Protein AF-A0AAV5EVE1-F1 (afdb_monomer)

Sequence (516 aa):
MSNAMVAIPLATGATATVRVSNILPSAIASELLAFFDSAVAAAGAAFACKIVAAHRGWLSRGYGTVQFDSSAAAIFAADLASSGRLPPFLGSRLSISPAHVDILPRAPDLSLRFAGASLILGNRVAERELEVAYTWDGVRAEIILAKRRVDLYLEHDSRKYRLEVLFEDIRECFGCNLDETGAILLQEAYTLKISKNALQSIFKLIRPHPNECSGGDLDGDLFFITWDDKLIPEKVDAPMDYAATRPRIMDHVVTLEEIQKNFVDYMINDTLGAISTAHLIHADRNPLKARSPECLQLAALHSMSVDFAKTGAPAEMPQSLRPREYPDFMERWEKPMYVSNGPMGKLYRAALRHAENSDALLPEAPASRAYDPDLEVPGFREFLDAAEECYELYAEKLGTLMSYYSAEAEDEILTGNIRNKQLYLKRDNKRYFDMKDRIVAAVEALHDEVRGWLRDCPDASRMASAWYHVTYHPDRRGEKRLWSFPWIACDNLLAIKEARGCRRQVGDAVPMDCDA

InterPro domains:
  IPR007855 RNA-dependent RNA polymerase [PTHR23079] (207-497)
  IPR057590 RDR1/2-like, PH-like domain [PF24823] (119-197)
  IPR057596 RDRP, core domain [PF05183] (207-350)
  IPR058752 RDRP, C-terminal head domain [PF26253] (370-506)
  IPR058763 RDR1/2-like, RRM domain [PF26250] (17-86)

Organism: NCBI:txid191504

Foldseek 3Di:
DDDPPPPPPPPDQLFQKKKKFQDAQQDDFVLVQVLLQVQLVVFFHWQGKDFDHPDPDGTGPGIIMTGTLASRSLVVVQVCLVVVVRDARVNHRMHIDGDNDYPDQFQRDPVQKDWFDKDFDADCPDPPDTDTPDIFTGWIWGCRVVQQWIWIWTDDPNAIWIWIGHNVQFPDWDFDDDPNRTDIDTDGPDDTDIFRDPPCSVPPDDDGPCCLVLHHDDPDDDDDDDPPPVPDDPDDDGRDDCPDDDAPDDPDDDDPVNVVVLVVLLVVQQCLVQLVQLLQFCLQPDPCRCPDPLNVVSSVLNSVSVCCNVRVDGRDDDPVSHDQEDEVLVVQVVGHYDQGPDPSSVVSVVVVVVVVCVVVVPPPPPDDLDQDCLLADPPLVVCLVVLVVLQVVLCVLVVVLCVVLVAPDLVCLCQVPRPPDDPVCSNDVVVSVVSSVVSNVSVVVSLVVSVVVLVPDPCSLSSLSSNSCQQRPPPNDDDDGNNCNSCSSVVSSVVSNVVVVVVVVVVPDDDPDDDD

Mean predicted aligned error: 19.59 Å

Structure (mmCIF, N/CA/C/O backbone):
data_AF-A0AAV5EVE1-F1
#
_entry.id   AF-A0AAV5EVE1-F1
#
loop_
_atom_site.group_PDB
_atom_site.id
_atom_site.type_symbol
_atom_site.label_atom_id
_atom_site.label_alt_id
_atom_site.label_comp_id
_atom_site.label_asym_id
_atom_site.label_entity_id
_atom_site.label_seq_id
_atom_site.pdbx_PDB_ins_code
_atom_site.Cartn_x
_atom_site.Cartn_y
_atom_site.Cartn_z
_atom_site.occupancy
_atom_site.B_iso_or_equiv
_atom_site.auth_seq_id
_atom_site.auth_comp_id
_atom_site.auth_asym_id
_atom_site.auth_atom_id
_atom_site.pdbx_PDB_model_num
ATOM 1 N N . MET A 1 1 ? -41.620 19.076 -27.027 1.00 29.89 1 MET A N 1
ATOM 2 C CA . MET A 1 1 ? -42.459 19.612 -25.937 1.00 29.89 1 MET A CA 1
ATOM 3 C C . MET A 1 1 ? -41.613 19.650 -24.683 1.00 29.89 1 MET A C 1
ATOM 5 O O . MET A 1 1 ? -40.920 18.689 -24.390 1.00 29.89 1 MET A O 1
ATOM 9 N N . SER A 1 2 ? -41.588 20.811 -24.047 1.00 27.53 2 SER A N 1
ATOM 10 C CA . SER A 1 2 ? -40.843 21.159 -22.841 1.00 27.53 2 SER A CA 1
ATOM 11 C C . SER A 1 2 ? -41.186 20.252 -21.657 1.00 27.53 2 SER A C 1
ATOM 13 O O . SER A 1 2 ? -42.279 20.373 -21.115 1.00 27.53 2 SER A O 1
ATOM 15 N N . ASN A 1 3 ? -40.243 19.420 -21.214 1.00 22.86 3 ASN A N 1
ATOM 16 C CA . ASN A 1 3 ? -40.262 18.875 -19.858 1.00 22.86 3 ASN A CA 1
ATOM 17 C C . ASN A 1 3 ? -39.170 19.581 -19.065 1.00 22.86 3 ASN A C 1
ATOM 19 O O . ASN A 1 3 ? -37.996 19.222 -19.115 1.00 22.86 3 ASN A O 1
ATOM 23 N N . ALA A 1 4 ? -39.583 20.645 -18.381 1.00 23.42 4 ALA A N 1
ATOM 24 C CA . ALA A 1 4 ? -38.806 21.247 -17.319 1.00 23.42 4 ALA A CA 1
ATOM 25 C C . ALA A 1 4 ? -38.470 20.147 -16.303 1.00 23.42 4 ALA A C 1
ATOM 27 O O . ALA A 1 4 ? -39.375 19.564 -15.704 1.00 23.42 4 ALA A O 1
ATOM 28 N N . MET A 1 5 ? -37.181 19.850 -16.121 1.00 24.11 5 MET A N 1
ATOM 29 C CA . MET A 1 5 ? -36.725 19.164 -14.919 1.00 24.11 5 MET A CA 1
ATOM 30 C C . MET A 1 5 ? -37.112 20.064 -13.752 1.00 24.11 5 MET A C 1
ATOM 32 O O . MET A 1 5 ? -36.501 21.108 -13.522 1.00 24.11 5 MET A O 1
ATOM 36 N N . VAL A 1 6 ? -38.179 19.687 -13.053 1.00 23.59 6 VAL A N 1
ATOM 37 C CA . VAL A 1 6 ? -38.476 20.228 -11.735 1.00 23.59 6 VAL A CA 1
ATOM 38 C C . VAL A 1 6 ? -37.292 19.819 -10.871 1.00 23.59 6 VAL A C 1
ATOM 40 O O . VAL A 1 6 ? -37.161 18.656 -10.496 1.00 23.59 6 VAL A O 1
ATOM 43 N N . ALA A 1 7 ? -36.383 20.760 -10.629 1.00 23.97 7 ALA A N 1
ATOM 44 C CA . ALA A 1 7 ? -35.369 20.613 -9.607 1.00 23.97 7 ALA A CA 1
ATOM 45 C C . ALA A 1 7 ? -36.116 20.405 -8.287 1.00 23.97 7 ALA A C 1
ATOM 47 O O . ALA A 1 7 ? -36.685 21.346 -7.733 1.00 23.97 7 ALA A O 1
ATOM 48 N N . ILE A 1 8 ? -36.178 19.156 -7.824 1.00 26.80 8 ILE A N 1
ATOM 49 C CA . ILE A 1 8 ? -36.610 18.854 -6.466 1.00 26.80 8 ILE A CA 1
ATOM 50 C C . ILE A 1 8 ? -35.584 19.564 -5.578 1.00 26.80 8 ILE A C 1
ATOM 52 O O . ILE A 1 8 ? -34.390 19.272 -5.698 1.00 26.80 8 ILE A O 1
ATOM 56 N N . PRO A 1 9 ? -35.992 20.543 -4.754 1.00 25.00 9 PRO A N 1
ATOM 57 C CA . PRO A 1 9 ? -35.049 21.215 -3.882 1.00 25.00 9 PRO A CA 1
ATOM 58 C C . PRO A 1 9 ? -34.404 20.147 -3.001 1.00 25.00 9 PRO A C 1
ATOM 60 O O . PRO A 1 9 ? -35.120 19.338 -2.411 1.00 25.00 9 PRO A O 1
ATOM 63 N N . LEU A 1 10 ? -33.065 20.119 -2.936 1.00 32.88 10 LEU A N 1
ATOM 64 C CA . LEU A 1 10 ? -32.346 19.309 -1.954 1.00 32.88 10 LEU A CA 1
ATOM 65 C C . LEU A 1 10 ? -32.902 19.688 -0.579 1.00 32.88 10 LEU A C 1
ATOM 67 O O . LEU A 1 10 ? -32.575 20.747 -0.042 1.00 32.88 10 LEU A O 1
ATOM 71 N N . ALA A 1 11 ? -33.785 18.851 -0.037 1.00 34.28 11 ALA A N 1
ATOM 72 C CA . ALA A 1 11 ? -34.303 19.035 1.300 1.00 34.28 11 ALA A CA 1
ATOM 73 C C . ALA A 1 11 ? -33.101 19.005 2.247 1.00 34.28 11 ALA A C 1
ATOM 75 O O . ALA A 1 11 ? -32.373 18.016 2.332 1.00 34.28 11 ALA A O 1
ATOM 76 N N . THR A 1 12 ? -32.864 20.128 2.915 1.00 39.59 12 THR A N 1
ATOM 77 C CA . THR A 1 12 ? -31.873 20.282 3.977 1.00 39.59 12 THR A CA 1
ATOM 78 C C . THR A 1 12 ? -31.993 19.118 4.958 1.00 39.59 12 THR A C 1
ATOM 80 O O . THR A 1 12 ? -33.028 18.993 5.603 1.00 39.59 12 THR A O 1
ATOM 83 N N . GLY A 1 13 ? -30.950 18.280 5.027 1.00 51.91 13 GLY A N 1
ATOM 84 C CA . GLY A 1 13 ? -30.734 17.121 5.910 1.00 51.91 13 GLY A CA 1
ATOM 85 C C . GLY A 1 13 ? -31.775 16.834 6.998 1.00 51.91 13 GLY A C 1
ATOM 86 O O . GLY A 1 13 ? -31.476 16.974 8.182 1.00 51.91 13 GLY A O 1
ATOM 87 N N . ALA A 1 14 ? -32.975 16.395 6.614 1.00 60.66 14 ALA A N 1
ATOM 88 C CA . ALA A 1 14 ? -33.993 15.940 7.551 1.00 60.66 14 ALA A CA 1
ATOM 89 C C . ALA A 1 14 ? -33.673 14.495 7.949 1.00 60.66 14 ALA A C 1
ATOM 91 O O . ALA A 1 14 ? -33.869 13.565 7.167 1.00 60.66 14 ALA A O 1
ATOM 92 N N . THR A 1 15 ? -33.132 14.311 9.150 1.00 73.38 15 THR A N 1
ATOM 93 C CA . THR A 1 15 ? -32.881 12.984 9.720 1.00 73.38 15 THR A CA 1
ATOM 94 C C . THR A 1 15 ? -34.201 12.350 10.155 1.00 73.38 15 THR A C 1
ATOM 96 O O . THR A 1 15 ? -35.159 13.039 10.514 1.00 73.38 15 THR A O 1
ATOM 99 N N . ALA A 1 16 ? -34.262 11.020 10.161 1.00 82.62 16 ALA A N 1
ATOM 100 C CA . ALA A 1 16 ? -35.379 10.292 10.761 1.00 82.62 16 ALA A CA 1
ATOM 101 C C . ALA A 1 16 ? -35.161 10.078 12.269 1.00 82.62 16 ALA A C 1
ATOM 103 O O . ALA A 1 16 ? -35.782 9.204 12.869 1.00 82.62 16 ALA A O 1
ATOM 104 N N . THR A 1 17 ? -34.260 10.842 12.897 1.00 86.00 17 THR A N 1
ATOM 105 C CA . THR A 1 17 ? -33.789 10.596 14.261 1.00 86.00 17 THR A CA 1
ATOM 106 C C . THR A 1 17 ? -34.019 11.793 15.166 1.00 86.00 17 THR A C 1
ATOM 108 O O . THR A 1 17 ? -33.755 12.943 14.819 1.00 86.00 17 THR A O 1
ATOM 111 N N . VAL A 1 18 ? -34.452 11.499 16.387 1.00 88.69 18 VAL A N 1
ATOM 112 C CA . VAL A 1 18 ? -34.617 12.473 17.461 1.00 88.69 18 VAL A CA 1
ATOM 113 C C . VAL A 1 18 ? -33.727 12.124 18.650 1.00 88.69 18 VAL A C 1
ATOM 115 O O . VAL A 1 18 ? -33.435 10.958 18.938 1.00 88.69 18 VAL A O 1
ATOM 118 N N . ARG A 1 19 ? -33.292 13.154 19.370 1.00 89.56 19 ARG A N 1
ATOM 119 C CA . ARG A 1 19 ? -32.658 13.035 20.678 1.00 89.56 19 ARG A CA 1
ATOM 120 C C . ARG A 1 19 ? -33.736 13.073 21.751 1.00 89.56 19 ARG A C 1
ATOM 122 O O . ARG A 1 19 ? -34.610 13.931 21.732 1.00 89.56 19 ARG A O 1
ATOM 129 N N . VAL A 1 20 ? -33.633 12.157 22.704 1.00 90.00 20 VAL A N 1
ATOM 130 C CA . VAL A 1 20 ? -34.572 12.006 23.814 1.00 90.00 20 VAL A CA 1
ATOM 131 C C . VAL A 1 20 ? -33.828 12.253 25.123 1.00 90.00 20 VAL A C 1
ATOM 133 O O . VAL A 1 20 ? -32.770 11.672 25.355 1.00 90.00 20 VAL A O 1
ATOM 136 N N . SER A 1 21 ? -34.370 13.118 25.975 1.00 87.12 21 SER A N 1
ATOM 137 C CA . SER A 1 21 ? -33.848 13.442 27.311 1.00 87.12 21 SER A CA 1
ATOM 138 C C . SER A 1 21 ? -34.917 13.199 28.383 1.00 87.12 21 SER A C 1
ATOM 140 O O . SER A 1 21 ? -36.090 13.029 28.050 1.00 87.12 21 SER A O 1
ATOM 142 N N . ASN A 1 22 ? -34.521 13.191 29.660 1.00 86.38 22 ASN A N 1
ATOM 143 C CA . ASN A 1 22 ? -35.345 12.789 30.815 1.00 86.38 22 ASN A CA 1
ATOM 144 C C . ASN A 1 22 ? -35.742 11.304 30.816 1.00 86.38 22 ASN A C 1
ATOM 146 O O . ASN A 1 22 ? -36.817 10.927 31.281 1.00 86.38 22 ASN A O 1
ATOM 150 N N . ILE A 1 23 ? -34.860 10.446 30.306 1.00 83.38 23 ILE A N 1
ATOM 151 C CA . ILE A 1 23 ? -35.044 8.994 30.379 1.00 83.38 23 ILE A CA 1
ATOM 152 C C . ILE A 1 23 ? -34.736 8.528 31.809 1.00 83.38 23 ILE A C 1
ATOM 154 O O . ILE A 1 23 ? -33.688 8.862 32.357 1.00 83.38 23 ILE A O 1
ATOM 158 N N . LEU A 1 24 ? -35.611 7.727 32.418 1.00 76.81 24 LEU A N 1
ATOM 159 C CA . LEU A 1 24 ? -35.355 7.167 33.749 1.00 76.81 24 LEU A CA 1
ATOM 160 C C . LEU A 1 24 ? -34.082 6.294 33.768 1.00 76.81 24 LEU A C 1
ATOM 162 O O . LEU A 1 24 ? -33.856 5.535 32.823 1.00 76.81 24 LEU A O 1
ATOM 166 N N . PRO A 1 25 ? -33.268 6.338 34.842 1.00 72.12 25 PRO A N 1
ATOM 167 C CA . PRO A 1 25 ? -32.044 5.538 34.952 1.00 72.12 25 PRO A CA 1
ATOM 168 C C . PRO A 1 25 ? -32.249 4.025 34.792 1.00 72.12 25 PRO A C 1
ATOM 170 O O . PRO A 1 25 ? -31.349 3.348 34.300 1.00 72.12 25 PRO A O 1
ATOM 173 N N . SER A 1 26 ? -33.424 3.513 35.177 1.00 74.38 26 SER A N 1
ATOM 174 C CA . SER A 1 26 ? -33.811 2.099 35.086 1.00 74.38 26 SER A CA 1
ATOM 175 C C . SER A 1 26 ? -34.337 1.672 33.712 1.00 74.38 26 SER A C 1
ATOM 177 O O . SER A 1 26 ? -34.551 0.482 33.504 1.00 74.38 26 SER A O 1
ATOM 179 N N . ALA A 1 27 ? -34.574 2.612 32.793 1.00 72.69 27 ALA A N 1
ATOM 180 C CA . ALA A 1 27 ? -35.183 2.318 31.502 1.00 72.69 27 ALA A CA 1
ATOM 181 C C . ALA A 1 27 ? -34.212 1.610 30.551 1.00 72.69 27 ALA A C 1
ATOM 183 O O . ALA A 1 27 ? -33.039 1.990 30.441 1.00 72.69 27 ALA A O 1
ATOM 184 N N . ILE A 1 28 ? -34.732 0.649 29.786 1.00 75.31 28 ILE A N 1
ATOM 185 C CA . ILE A 1 28 ? -33.974 -0.037 28.734 1.00 75.31 28 ILE A CA 1
ATOM 186 C C . ILE A 1 28 ? -34.420 0.311 27.322 1.00 75.31 28 ILE A C 1
ATOM 188 O O . ILE A 1 28 ? -35.521 0.790 27.070 1.00 75.31 28 ILE A O 1
ATOM 192 N N . ALA A 1 29 ? -33.515 0.059 26.373 1.00 75.75 29 ALA A N 1
ATOM 193 C CA . ALA A 1 29 ? -33.701 0.409 24.970 1.00 75.75 29 ALA A CA 1
ATOM 194 C C . ALA A 1 29 ? -34.963 -0.237 24.371 1.00 75.75 29 ALA A C 1
ATOM 196 O O . ALA A 1 29 ? -35.702 0.428 23.658 1.00 75.75 29 ALA A O 1
ATOM 197 N N . SER A 1 30 ? -35.254 -1.499 24.699 1.00 73.75 30 SER A N 1
ATOM 198 C CA . SER A 1 30 ? -36.453 -2.190 24.208 1.00 73.75 30 SER A CA 1
ATOM 199 C C . SER A 1 30 ? -37.756 -1.542 24.685 1.00 73.75 30 SER A C 1
ATOM 201 O O . SER A 1 30 ? -38.695 -1.436 23.904 1.00 73.75 30 SER A O 1
ATOM 203 N N . GLU A 1 31 ? -37.808 -1.063 25.930 1.00 79.69 31 GLU A N 1
ATOM 204 C CA . GLU A 1 31 ? -38.978 -0.363 26.480 1.00 79.69 31 GLU A CA 1
ATOM 205 C C . GLU A 1 31 ? -39.180 0.993 25.804 1.00 79.69 31 GLU A C 1
ATOM 207 O O . GLU A 1 31 ? -40.297 1.345 25.434 1.00 79.69 31 GLU A O 1
ATOM 212 N N . LEU A 1 32 ? -38.090 1.742 25.607 1.00 80.88 32 LEU A N 1
ATOM 213 C CA . LEU A 1 32 ? -38.130 3.035 24.928 1.00 80.88 32 LEU A CA 1
ATOM 214 C C . LEU A 1 32 ? -38.562 2.888 23.464 1.00 80.88 32 LEU A C 1
ATOM 216 O O . LEU A 1 32 ? -39.328 3.710 22.965 1.00 80.88 32 LEU A O 1
ATOM 220 N N . LEU A 1 33 ? -38.094 1.835 22.786 1.00 82.38 33 LEU A N 1
ATOM 221 C CA . LEU A 1 33 ? -38.479 1.534 21.411 1.00 82.38 33 LEU A CA 1
ATOM 222 C C . LEU A 1 33 ? -39.974 1.217 21.315 1.00 82.38 33 LEU A C 1
ATOM 224 O O . LEU A 1 33 ? -40.665 1.852 20.529 1.00 82.38 33 LEU A O 1
ATOM 228 N N . ALA A 1 34 ? -40.479 0.305 22.154 1.00 79.62 34 ALA A N 1
ATOM 229 C CA . ALA A 1 34 ? -41.893 -0.076 22.170 1.00 79.62 34 ALA A CA 1
ATOM 230 C C . ALA A 1 34 ? -42.819 1.102 22.517 1.00 79.62 34 ALA A C 1
ATOM 232 O O . ALA A 1 34 ? -43.899 1.244 21.946 1.00 79.62 34 ALA A O 1
ATOM 233 N N . PHE A 1 35 ? -42.383 1.978 23.427 1.00 88.62 35 PHE A N 1
ATOM 234 C CA . PHE A 1 35 ? -43.108 3.201 23.755 1.00 88.62 35 PHE A CA 1
ATOM 235 C C . PHE A 1 35 ? -43.265 4.116 22.538 1.00 88.62 35 PHE A C 1
ATOM 237 O O . PHE A 1 35 ? -44.376 4.551 22.238 1.00 88.62 35 PHE A O 1
ATOM 244 N N . PHE A 1 36 ? -42.166 4.405 21.835 1.00 86.69 36 PHE A N 1
ATOM 245 C CA . PHE A 1 36 ? -42.222 5.273 20.665 1.00 86.69 36 PHE A CA 1
ATOM 246 C C . PHE A 1 36 ? -42.977 4.627 19.511 1.00 86.69 36 PHE A C 1
ATOM 248 O O . PHE A 1 36 ? -43.748 5.325 18.864 1.00 86.69 36 PHE A O 1
ATOM 255 N N . ASP A 1 37 ? -42.835 3.318 19.313 1.00 85.69 37 ASP A N 1
ATOM 256 C CA . ASP A 1 37 ? -43.583 2.566 18.306 1.00 85.69 37 ASP A CA 1
ATOM 257 C C . ASP A 1 37 ? -45.099 2.711 18.507 1.00 85.69 37 ASP A C 1
ATOM 259 O O . ASP A 1 37 ? -45.831 3.066 17.588 1.00 85.69 37 ASP A O 1
ATOM 263 N N . SER A 1 38 ? -45.564 2.584 19.754 1.00 86.75 38 SER A N 1
ATOM 264 C CA . SER A 1 38 ? -46.967 2.828 20.092 1.00 86.75 38 SER A CA 1
ATOM 265 C C . SER A 1 38 ? -47.370 4.303 19.979 1.00 86.75 38 SER A C 1
ATOM 267 O O . SER A 1 38 ? -48.509 4.587 19.612 1.00 86.75 38 SER A O 1
ATOM 269 N N . ALA A 1 39 ? -46.489 5.243 20.331 1.00 86.69 39 ALA A N 1
ATOM 270 C CA . ALA A 1 39 ? -46.804 6.672 20.340 1.00 86.69 39 ALA A CA 1
ATOM 271 C C . ALA A 1 39 ? -46.903 7.267 18.928 1.00 86.69 39 ALA A C 1
ATOM 273 O O . ALA A 1 39 ? -47.713 8.166 18.699 1.00 86.69 39 ALA A O 1
ATOM 274 N N . VAL A 1 40 ? -46.096 6.769 17.984 1.00 87.94 40 VAL A N 1
ATOM 275 C CA . VAL A 1 40 ? -46.052 7.268 16.602 1.00 87.94 40 VAL A CA 1
ATOM 276 C C . VAL A 1 40 ? -46.788 6.387 15.598 1.00 87.94 40 VAL A C 1
ATOM 278 O O . VAL A 1 40 ? -46.748 6.707 14.416 1.00 87.94 40 VAL A O 1
ATOM 281 N N . ALA A 1 41 ? -47.504 5.348 16.041 1.00 84.69 41 ALA A N 1
ATOM 282 C CA . ALA A 1 41 ? -48.183 4.371 15.179 1.00 84.69 41 ALA A CA 1
ATOM 283 C C . ALA A 1 41 ? -49.082 4.982 14.079 1.00 84.69 41 ALA A C 1
ATOM 285 O O . ALA A 1 41 ? -49.333 4.351 13.057 1.00 84.69 41 ALA A O 1
ATOM 286 N N . ALA A 1 42 ? -49.568 6.215 14.268 1.00 80.25 42 ALA A N 1
ATOM 287 C CA . ALA A 1 42 ? -50.353 6.948 13.271 1.00 80.25 42 ALA A CA 1
ATOM 288 C C . ALA A 1 42 ? -49.524 7.530 12.104 1.00 80.25 42 ALA A C 1
ATOM 290 O O . ALA A 1 42 ? -50.090 7.854 11.064 1.00 80.25 42 ALA A O 1
ATOM 291 N N . ALA A 1 43 ? -48.213 7.696 12.281 1.00 80.81 43 ALA A N 1
ATOM 292 C CA . ALA A 1 43 ? -47.292 8.316 11.327 1.00 80.81 43 ALA A CA 1
ATOM 293 C C . ALA A 1 43 ? -46.160 7.378 10.865 1.00 80.81 43 ALA A C 1
ATOM 295 O O . ALA A 1 43 ? -45.512 7.674 9.863 1.00 80.81 43 ALA A O 1
ATOM 296 N N . GLY A 1 44 ? -45.916 6.273 11.574 1.00 84.06 44 GLY A N 1
ATOM 297 C CA . GLY A 1 44 ? -44.887 5.289 11.242 1.00 84.06 44 GLY A CA 1
ATOM 298 C C . GLY A 1 44 ? -44.532 4.406 12.436 1.00 84.06 44 GLY A C 1
ATOM 299 O O . GLY A 1 44 ? -45.328 4.238 13.358 1.00 84.06 44 GLY A O 1
ATOM 300 N N . ALA A 1 45 ? -43.321 3.864 12.420 1.00 83.94 45 ALA A N 1
ATOM 301 C CA . ALA A 1 45 ? -42.788 2.971 13.443 1.00 83.94 45 ALA A CA 1
ATOM 302 C C . ALA A 1 45 ? -41.444 3.459 13.998 1.00 83.94 45 ALA A C 1
ATOM 304 O O . ALA A 1 45 ? -40.657 4.139 13.323 1.00 83.94 45 ALA A O 1
ATOM 305 N N . ALA A 1 46 ? -41.144 3.065 15.236 1.00 82.81 46 ALA A N 1
ATOM 306 C CA . ALA A 1 46 ? -39.819 3.271 15.808 1.00 82.81 46 ALA A CA 1
ATOM 307 C C . ALA A 1 46 ? -38.872 2.178 15.293 1.00 82.81 46 ALA A C 1
ATOM 309 O O . ALA A 1 46 ? -39.097 0.987 15.487 1.00 82.81 46 ALA A O 1
ATOM 310 N N . PHE A 1 47 ? -37.787 2.577 14.632 1.00 78.81 47 PHE A N 1
ATOM 311 C CA . PHE A 1 47 ? -36.902 1.649 13.930 1.00 78.81 47 PHE A CA 1
ATOM 312 C C . PHE A 1 47 ? -35.701 1.220 14.774 1.00 78.81 47 PHE A C 1
ATOM 314 O O . PHE A 1 47 ? -35.372 0.039 14.859 1.00 78.81 47 PHE A O 1
ATOM 321 N N . ALA A 1 48 ? -35.022 2.178 15.403 1.00 77.44 48 ALA A N 1
ATOM 322 C CA . ALA A 1 48 ? -33.850 1.906 16.222 1.00 77.44 48 ALA A CA 1
ATOM 323 C C . ALA A 1 48 ? -33.769 2.877 17.393 1.00 77.44 48 ALA A C 1
ATOM 325 O O . ALA A 1 48 ? -34.211 4.017 17.312 1.00 77.44 48 ALA A O 1
ATOM 326 N N . CYS A 1 49 ? -33.148 2.455 18.489 1.00 81.50 49 CYS A N 1
ATOM 327 C CA . CYS A 1 49 ? -32.856 3.363 19.586 1.00 81.50 49 CYS A CA 1
ATOM 328 C C . CYS A 1 49 ? -31.528 3.039 20.269 1.00 81.50 49 CYS A C 1
ATOM 330 O O . CYS A 1 49 ? -31.007 1.916 20.228 1.00 81.50 49 CYS A O 1
ATOM 332 N N . LYS A 1 50 ? -30.966 4.056 20.916 1.00 78.31 50 LYS A N 1
ATOM 333 C CA . LYS A 1 50 ? -29.747 3.966 21.711 1.00 78.31 50 LYS A CA 1
ATOM 334 C C . LYS A 1 50 ? -29.944 4.745 23.002 1.00 78.31 50 LYS A C 1
ATOM 336 O O . LYS A 1 50 ? -30.133 5.955 22.976 1.00 78.31 50 LYS A O 1
ATOM 341 N N . ILE A 1 51 ? -29.834 4.056 24.133 1.00 77.19 51 ILE A N 1
ATOM 342 C CA . ILE A 1 51 ? -29.746 4.689 25.452 1.00 77.19 51 ILE A CA 1
ATOM 343 C C . ILE A 1 51 ? -28.273 4.763 25.844 1.00 77.19 51 ILE A C 1
ATOM 345 O O . ILE A 1 51 ? -27.536 3.783 25.703 1.00 77.19 51 ILE A O 1
ATOM 349 N N . VAL A 1 52 ? -27.823 5.928 26.308 1.00 65.94 52 VAL A N 1
ATOM 350 C CA . VAL A 1 52 ? -26.444 6.103 26.768 1.00 65.94 52 VAL A CA 1
ATOM 351 C C . VAL A 1 52 ? -26.354 5.657 28.226 1.00 65.94 52 VAL A C 1
ATOM 353 O O . VAL A 1 52 ? -26.977 6.262 29.093 1.00 65.94 52 VAL A O 1
ATOM 356 N N . ALA A 1 53 ? -25.579 4.603 28.499 1.00 59.88 53 ALA A N 1
ATOM 357 C CA . ALA A 1 53 ? -25.408 4.036 29.839 1.00 59.88 53 ALA A CA 1
ATOM 358 C C . ALA A 1 53 ? -24.040 4.376 30.458 1.00 59.88 53 ALA A C 1
ATOM 360 O O . ALA A 1 53 ? -23.068 4.628 29.742 1.00 59.88 53 ALA A O 1
ATOM 361 N N . ALA A 1 54 ? -23.967 4.383 31.793 1.00 46.66 54 ALA A N 1
ATOM 362 C CA . ALA A 1 54 ? -22.745 4.684 32.546 1.00 46.66 54 ALA A CA 1
ATOM 363 C C . ALA A 1 54 ? -21.708 3.535 32.537 1.00 46.66 54 ALA A C 1
ATOM 365 O O . ALA A 1 54 ? -20.510 3.806 32.508 1.00 46.66 54 ALA A O 1
ATOM 366 N N . HIS A 1 55 ? -22.151 2.270 32.488 1.00 50.53 55 HIS A N 1
ATOM 367 C CA . HIS A 1 55 ? -21.305 1.063 32.478 1.00 50.53 55 HIS A CA 1
ATOM 368 C C . HIS A 1 55 ? -21.877 -0.031 31.551 1.00 50.53 55 HIS A C 1
ATOM 370 O O . HIS A 1 55 ? -23.049 0.034 31.167 1.00 50.53 55 HIS A O 1
ATOM 376 N N . ARG A 1 56 ? -21.084 -1.071 31.217 1.00 42.66 56 ARG A N 1
ATOM 377 C CA . ARG A 1 56 ? -21.607 -2.347 30.674 1.00 42.66 56 ARG A CA 1
ATOM 378 C C . ARG A 1 56 ? -22.408 -3.039 31.792 1.00 42.66 56 ARG A C 1
ATOM 380 O O . ARG A 1 56 ? -21.870 -3.874 32.505 1.00 42.66 56 ARG A O 1
ATOM 387 N N . GLY A 1 57 ? -23.653 -2.604 32.004 1.00 52.19 57 GLY A N 1
ATOM 388 C CA . GLY A 1 57 ? -24.451 -3.011 33.166 1.00 52.19 57 GLY A CA 1
ATOM 389 C C . GLY A 1 57 ? -25.428 -1.945 33.687 1.00 52.19 57 GLY A C 1
ATOM 390 O O . GLY A 1 57 ? -25.275 -1.500 34.813 1.00 52.19 57 GLY A O 1
ATOM 391 N N . TRP A 1 58 ? -26.408 -1.528 32.874 1.00 54.62 58 TRP A N 1
ATOM 392 C CA . TRP A 1 58 ? -27.753 -1.093 33.317 1.00 54.62 58 TRP A CA 1
ATOM 393 C C . TRP A 1 58 ? -27.938 0.148 34.224 1.00 54.62 58 TRP A C 1
ATOM 395 O O . TRP A 1 58 ? -28.725 0.101 35.162 1.00 54.62 58 TRP A O 1
ATOM 405 N N . LEU A 1 59 ? -27.343 1.303 33.895 1.00 56.78 59 LEU A N 1
ATOM 406 C CA . LEU A 1 59 ? -27.872 2.605 34.356 1.00 56.78 59 LEU A CA 1
ATOM 407 C C . LEU A 1 59 ? -27.794 3.661 33.244 1.00 56.78 59 LEU A C 1
ATOM 409 O O . LEU A 1 59 ? -26.700 3.986 32.769 1.00 56.78 59 LEU A O 1
ATOM 413 N N . SER A 1 60 ? -28.952 4.180 32.822 1.00 61.22 60 SER A N 1
ATOM 414 C CA . SER A 1 60 ? -29.086 5.249 31.820 1.00 61.22 60 SER A CA 1
ATOM 415 C C . SER A 1 60 ? -28.580 6.589 32.366 1.00 61.22 60 SER A C 1
ATOM 417 O O . SER A 1 60 ? -28.860 6.953 33.506 1.00 61.22 60 SER A O 1
ATOM 419 N N . ARG A 1 61 ? -27.864 7.363 31.540 1.00 66.62 61 ARG A N 1
ATOM 420 C CA . ARG A 1 61 ? -27.412 8.731 31.866 1.00 66.62 61 ARG A CA 1
ATOM 421 C C . ARG A 1 61 ? -28.501 9.790 31.652 1.00 66.62 61 ARG A C 1
ATOM 423 O O . ARG A 1 61 ? -28.201 10.979 31.670 1.00 66.62 61 ARG A O 1
ATOM 430 N N . GLY A 1 62 ? -29.744 9.372 31.417 1.00 73.56 62 GLY A N 1
ATOM 431 C CA . GLY A 1 62 ? -30.884 10.275 31.267 1.00 73.56 62 GLY A CA 1
ATOM 432 C C . GLY A 1 62 ? -31.141 10.776 29.848 1.00 73.56 62 GLY A C 1
ATOM 433 O O . GLY A 1 62 ? -32.056 11.573 29.646 1.00 73.56 62 GLY A O 1
ATOM 434 N N . TYR A 1 63 ? -30.372 10.310 28.862 1.00 82.69 63 TYR A N 1
ATOM 435 C CA . TYR A 1 63 ? -30.523 10.692 27.460 1.00 82.69 63 TYR A CA 1
ATOM 436 C C . TYR A 1 63 ? -30.237 9.533 26.499 1.00 82.69 63 TYR A C 1
ATOM 438 O O . TYR A 1 63 ? -29.495 8.592 26.799 1.00 82.69 63 TYR A O 1
ATOM 446 N N . GLY A 1 64 ? -30.832 9.624 25.316 1.00 84.69 64 GLY A N 1
ATOM 447 C CA . GLY A 1 64 ? -30.741 8.638 24.252 1.00 84.69 64 GLY A CA 1
ATOM 448 C C . GLY A 1 64 ? -31.127 9.225 22.899 1.00 84.69 64 GLY A C 1
ATOM 449 O O . GLY A 1 64 ? -31.386 10.421 22.766 1.00 84.69 64 GLY A O 1
ATOM 450 N N . THR A 1 65 ? -31.147 8.374 21.886 1.00 85.94 65 THR A N 1
ATOM 451 C CA . THR A 1 65 ? -31.591 8.703 20.532 1.00 85.94 65 THR A CA 1
ATOM 452 C C . THR A 1 65 ? -32.557 7.640 20.035 1.00 85.94 65 THR A C 1
ATOM 454 O O . THR A 1 65 ? -32.395 6.457 20.345 1.00 85.94 65 THR A O 1
ATOM 457 N N . VAL A 1 66 ? -33.561 8.062 19.270 1.00 84.62 66 VAL A N 1
ATOM 458 C CA . VAL A 1 66 ? -34.555 7.186 18.640 1.00 84.62 66 VAL A CA 1
ATOM 459 C C . VAL A 1 66 ? -34.648 7.563 17.171 1.00 84.62 66 VAL A C 1
ATOM 461 O O . VAL A 1 66 ? -34.856 8.727 16.845 1.00 84.62 66 VAL A O 1
ATOM 464 N N . GLN A 1 67 ? -34.455 6.581 16.303 1.00 85.00 67 GLN A N 1
ATOM 465 C CA . GLN A 1 67 ? -34.628 6.686 14.865 1.00 85.00 67 GLN A CA 1
ATOM 466 C C . GLN A 1 67 ? -35.939 6.020 14.473 1.00 85.00 67 GLN A C 1
ATOM 468 O O . GLN A 1 67 ? -36.216 4.893 14.887 1.00 85.00 67 GLN A O 1
ATOM 473 N N . PHE A 1 68 ? -36.716 6.710 13.655 1.00 85.31 68 PHE A N 1
ATOM 474 C CA . PHE A 1 68 ? -37.979 6.260 13.099 1.00 85.31 68 PHE A CA 1
ATOM 475 C C . PHE A 1 68 ? -37.793 5.750 11.669 1.00 85.31 68 PHE A C 1
ATOM 477 O O . PHE A 1 68 ? -36.730 5.886 11.057 1.00 85.31 68 PHE A O 1
ATOM 484 N N . ASP A 1 69 ? -38.834 5.127 11.135 1.00 80.81 69 ASP A N 1
ATOM 485 C CA . ASP A 1 69 ? -38.864 4.640 9.759 1.00 80.81 69 ASP A CA 1
ATOM 486 C C . ASP A 1 69 ? -38.828 5.751 8.695 1.00 80.81 69 ASP A C 1
ATOM 488 O O . ASP A 1 69 ? -38.428 5.472 7.561 1.00 80.81 69 ASP A O 1
ATOM 492 N N . SER A 1 70 ? -39.195 6.983 9.054 1.00 81.38 70 SER A N 1
ATOM 493 C CA . SER A 1 70 ? -39.312 8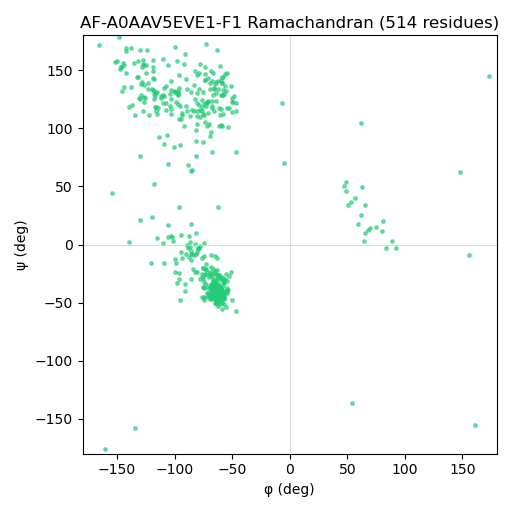.148 8.176 1.00 81.38 70 SER A CA 1
ATOM 494 C C . SER A 1 70 ? -39.063 9.462 8.930 1.00 81.38 70 SER A C 1
ATOM 496 O O . SER A 1 70 ? -39.241 9.555 10.149 1.00 81.38 70 SER A O 1
ATOM 498 N N . SER A 1 71 ? -38.685 10.515 8.200 1.00 82.88 71 SER A N 1
ATOM 499 C CA . SER A 1 71 ? -38.580 11.873 8.762 1.00 82.88 71 SER A CA 1
ATOM 500 C C . SER A 1 71 ? -39.936 12.420 9.229 1.00 82.88 71 SER A C 1
ATOM 502 O O . SER A 1 71 ? -39.996 13.145 10.220 1.00 82.88 71 SER A O 1
ATOM 504 N N . ALA A 1 72 ? -41.036 12.020 8.583 1.00 83.56 72 ALA A N 1
ATOM 505 C CA . ALA A 1 72 ? -42.393 12.385 8.983 1.00 83.56 72 ALA A CA 1
ATOM 506 C C . ALA A 1 72 ? -42.752 11.846 10.378 1.00 83.56 72 ALA A C 1
ATOM 508 O O . ALA A 1 72 ? -43.252 12.600 11.213 1.00 83.56 72 ALA A O 1
ATOM 509 N N . ALA A 1 73 ? -42.430 10.581 10.669 1.00 85.56 73 ALA A N 1
ATOM 510 C CA . ALA A 1 73 ? -42.635 9.990 11.991 1.00 85.56 73 ALA A CA 1
ATOM 511 C C . ALA A 1 73 ? -41.773 10.667 13.074 1.00 85.56 73 ALA A C 1
ATOM 513 O O . ALA A 1 73 ? -42.247 10.902 14.187 1.00 85.56 73 ALA A O 1
ATOM 514 N N . ALA A 1 74 ? -40.537 11.059 12.742 1.00 86.75 74 ALA A N 1
ATOM 515 C CA . ALA A 1 74 ? -39.665 11.810 13.648 1.00 86.75 74 ALA A CA 1
ATOM 516 C C . ALA A 1 74 ? -40.221 13.207 13.981 1.00 86.75 74 ALA A C 1
ATOM 518 O O . ALA A 1 74 ? -40.234 13.611 15.147 1.00 86.75 74 ALA A O 1
ATOM 519 N N . ILE A 1 75 ? -40.724 13.927 12.972 1.00 87.12 75 ILE A N 1
ATOM 520 C CA . ILE A 1 75 ? -41.387 15.228 13.147 1.00 87.12 75 ILE A CA 1
ATOM 521 C C . ILE A 1 75 ? -42.657 15.065 13.987 1.00 87.12 75 ILE A C 1
ATOM 523 O O . ILE A 1 75 ? -42.877 15.838 14.916 1.00 87.12 75 ILE A O 1
ATOM 527 N N . PHE A 1 76 ? -43.454 14.030 13.717 1.00 88.06 76 PHE A N 1
ATOM 528 C CA . PHE A 1 76 ? -44.665 13.730 14.476 1.00 88.06 76 PHE A CA 1
ATOM 529 C C . PHE A 1 76 ? -44.369 13.430 15.953 1.00 88.06 76 PHE A C 1
ATOM 531 O O . PHE A 1 76 ? -45.055 13.937 16.838 1.00 88.06 76 PHE A O 1
ATOM 538 N N . ALA A 1 77 ? -43.303 12.679 16.248 1.00 88.44 77 ALA A N 1
ATOM 539 C CA . ALA A 1 77 ? -42.859 12.443 17.621 1.00 88.44 77 ALA A CA 1
ATOM 540 C C . ALA A 1 77 ? -42.479 13.749 18.340 1.00 88.44 77 ALA A C 1
ATOM 542 O O . ALA A 1 77 ? -42.855 13.958 19.496 1.00 88.44 77 ALA A O 1
ATOM 543 N N . ALA A 1 78 ? -41.744 14.633 17.657 1.00 88.62 78 ALA A N 1
ATOM 544 C CA . ALA A 1 78 ? -41.357 15.932 18.196 1.00 88.62 78 ALA A CA 1
ATOM 545 C C . ALA A 1 78 ? -42.575 16.843 18.438 1.00 88.62 78 ALA A C 1
ATOM 547 O O . ALA A 1 78 ? -42.630 17.513 19.470 1.00 88.62 78 ALA A O 1
ATOM 548 N N . ASP A 1 79 ? -43.569 16.816 17.546 1.00 88.19 79 ASP A N 1
ATOM 549 C CA . ASP A 1 79 ? -44.835 17.547 17.689 1.00 88.19 79 ASP A CA 1
ATOM 550 C C . ASP A 1 79 ? -45.683 17.030 18.862 1.00 88.19 79 ASP A C 1
ATOM 552 O O . ASP A 1 79 ? -46.200 17.808 19.665 1.00 88.19 79 ASP A O 1
ATOM 556 N N . LEU A 1 80 ? -45.771 15.709 19.052 1.00 89.44 80 LEU A N 1
ATOM 557 C CA . LEU A 1 80 ? -46.443 15.125 20.218 1.00 89.44 80 LEU A CA 1
ATOM 558 C C . LEU A 1 80 ? -45.791 15.565 21.535 1.00 89.44 80 LEU A C 1
ATOM 560 O O . LEU A 1 80 ? -46.492 15.814 22.520 1.00 89.44 80 LEU A O 1
ATOM 564 N N . ALA A 1 81 ? -44.460 15.673 21.570 1.00 88.25 81 ALA A N 1
ATOM 565 C CA . ALA A 1 81 ? -43.739 16.137 22.751 1.00 88.25 81 ALA A CA 1
ATOM 566 C C . ALA A 1 81 ? -43.929 17.639 23.003 1.00 88.25 81 ALA A C 1
ATOM 568 O O . ALA A 1 81 ? -44.200 18.030 24.140 1.00 88.25 81 ALA A O 1
ATOM 569 N N . SER A 1 82 ? -43.827 18.477 21.966 1.00 87.00 82 SER A N 1
ATOM 570 C CA . SER A 1 82 ? -43.973 19.935 22.086 1.00 87.00 82 SER A CA 1
ATOM 571 C C . SER A 1 82 ? -45.408 20.352 22.430 1.00 87.00 82 SER A C 1
ATOM 573 O O . SER A 1 82 ? -45.606 21.267 23.227 1.00 87.00 82 SER A O 1
ATOM 575 N N . SER A 1 83 ? -46.408 19.634 21.909 1.00 88.19 83 SER A N 1
ATOM 576 C CA . SER A 1 83 ? -47.832 19.829 22.217 1.00 88.19 83 SER A CA 1
ATOM 577 C C . SER A 1 83 ? -48.277 19.197 23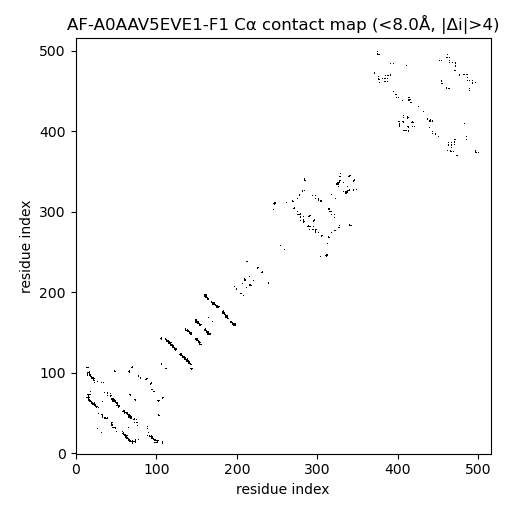.544 1.00 88.19 83 SER A C 1
ATOM 579 O O . SER A 1 83 ? -49.432 19.346 23.945 1.00 88.19 83 SER A O 1
ATOM 581 N N . GLY A 1 84 ? -47.387 18.478 24.241 1.00 85.19 84 GLY A N 1
ATOM 582 C CA . GLY A 1 84 ? -47.683 17.813 25.514 1.00 85.19 84 GLY A CA 1
ATOM 583 C C . GLY A 1 84 ? -48.634 16.615 25.405 1.00 85.19 84 GLY A C 1
ATOM 584 O O . GLY A 1 84 ? -49.158 16.162 26.422 1.00 85.19 84 GLY A O 1
ATOM 585 N N . ARG A 1 85 ? -48.861 16.107 24.188 1.00 87.38 85 ARG A N 1
ATOM 586 C CA . ARG A 1 85 ? -49.724 14.952 23.885 1.00 87.38 85 ARG A CA 1
ATOM 587 C C . ARG A 1 85 ? -48.989 13.616 23.968 1.00 87.38 85 ARG A C 1
ATOM 589 O O . ARG A 1 85 ? -49.633 12.570 23.938 1.00 87.38 85 ARG A O 1
ATOM 596 N N . LEU A 1 86 ? -47.661 13.640 24.073 1.00 88.00 86 LEU A N 1
ATOM 597 C CA . LEU A 1 86 ? -46.848 12.449 24.273 1.00 88.00 86 LEU A CA 1
ATOM 598 C C . LEU A 1 86 ? -47.112 11.850 25.673 1.00 88.00 86 LEU A C 1
ATOM 600 O O . LEU A 1 86 ? -46.926 12.555 26.673 1.00 88.00 86 LEU A O 1
ATOM 604 N N . PRO A 1 87 ? -47.521 10.570 25.781 1.00 87.31 87 PRO A N 1
ATOM 605 C CA . PRO A 1 87 ? -47.759 9.933 27.074 1.00 87.31 87 PRO A CA 1
ATOM 606 C C . PRO A 1 87 ? -46.491 9.894 27.948 1.00 87.31 87 PRO A C 1
ATOM 608 O O . PRO A 1 87 ? -45.376 9.886 27.423 1.00 87.31 87 PRO A O 1
ATOM 611 N N . PRO A 1 88 ? -46.614 9.851 29.286 1.00 86.31 88 PRO A N 1
ATOM 612 C CA . PRO A 1 88 ? -45.452 9.715 30.156 1.00 86.31 88 PRO A CA 1
ATOM 613 C C . PRO A 1 88 ? -44.802 8.336 29.974 1.00 86.31 88 PRO A C 1
ATOM 615 O O . PRO A 1 88 ? -45.461 7.304 30.093 1.00 86.31 88 PRO A O 1
ATOM 618 N N . PHE A 1 89 ? -43.492 8.314 29.747 1.00 84.44 89 PHE A N 1
ATOM 619 C CA . PHE A 1 89 ? -42.705 7.089 29.650 1.00 84.44 89 PHE A CA 1
ATOM 620 C C . PHE A 1 89 ? -42.199 6.695 31.039 1.00 84.44 89 PHE A C 1
ATOM 622 O O . PHE A 1 89 ? -41.431 7.437 31.655 1.00 84.44 89 PHE A O 1
ATOM 629 N N . LEU A 1 90 ? -42.661 5.551 31.559 1.00 82.12 90 LEU A N 1
ATOM 630 C CA . LEU A 1 90 ? -42.358 5.081 32.922 1.00 82.12 90 LEU A CA 1
ATOM 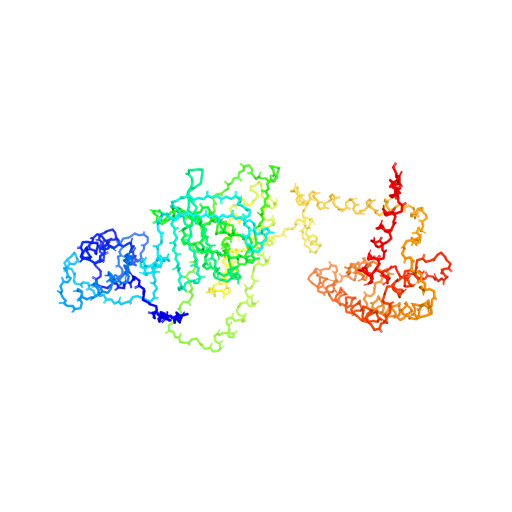631 C C . LEU A 1 90 ? -42.614 6.156 34.005 1.00 82.12 90 LEU A C 1
ATOM 633 O O . LEU A 1 90 ? -41.897 6.251 34.995 1.00 82.12 90 LEU A O 1
ATOM 637 N N . GLY A 1 91 ? -43.627 7.007 33.806 1.00 79.12 91 GLY A N 1
ATOM 638 C CA . GLY A 1 91 ? -43.960 8.112 34.716 1.00 79.12 91 GLY A CA 1
ATOM 639 C C . GLY A 1 91 ? -43.156 9.406 34.509 1.00 79.12 91 GLY A C 1
ATOM 640 O O . GLY A 1 91 ? -43.462 10.406 35.153 1.00 79.12 91 GLY A O 1
ATOM 641 N N . SER A 1 92 ? -42.183 9.435 33.590 1.00 82.19 92 SER A N 1
ATOM 642 C CA . SER A 1 92 ? -41.402 10.634 33.244 1.00 82.19 92 SER A CA 1
ATOM 643 C C . SER A 1 92 ? -41.851 11.263 31.926 1.00 82.19 92 SER A C 1
ATOM 645 O O . SER A 1 92 ? -42.141 10.568 30.952 1.00 82.19 92 SER A O 1
ATOM 647 N N . ARG A 1 93 ? -41.878 12.601 31.866 1.00 86.38 93 ARG A N 1
ATOM 648 C CA . ARG A 1 93 ? -42.094 13.329 30.606 1.00 86.38 93 ARG A CA 1
ATOM 649 C C . ARG A 1 93 ? -40.780 13.451 29.842 1.00 86.38 93 ARG A C 1
ATOM 651 O O . ARG A 1 93 ? -39.851 14.120 30.301 1.00 86.38 93 ARG A O 1
ATOM 658 N N . LEU A 1 94 ? -40.728 12.810 28.680 1.00 88.94 94 LEU A N 1
ATOM 659 C CA . LEU A 1 94 ? -39.576 12.860 27.790 1.00 88.94 94 LEU A CA 1
ATOM 660 C C . LEU A 1 94 ? -39.492 14.217 27.088 1.00 88.94 94 LEU A C 1
ATOM 662 O O . LEU A 1 94 ? -40.506 14.781 26.684 1.00 88.94 94 LEU A O 1
ATOM 666 N N . SER A 1 95 ? -38.270 14.716 26.924 1.00 88.31 95 SER A N 1
ATOM 667 C CA . SER A 1 95 ? -37.982 15.892 26.099 1.00 88.31 95 SER A CA 1
ATOM 668 C C . SER A 1 95 ? -37.363 15.443 24.782 1.00 88.31 95 SER A C 1
ATOM 670 O O . SER A 1 95 ? -36.428 14.638 24.794 1.00 88.31 95 SER A O 1
ATOM 672 N N . ILE A 1 96 ? -37.897 15.933 23.663 1.00 91.50 96 ILE A N 1
ATOM 673 C CA . ILE A 1 96 ? -37.501 15.525 22.313 1.00 91.50 96 ILE A CA 1
ATOM 674 C C . ILE A 1 96 ? -36.928 16.723 21.563 1.00 91.50 96 ILE A C 1
ATOM 676 O O . ILE A 1 96 ? -37.532 17.793 21.539 1.00 91.50 96 ILE 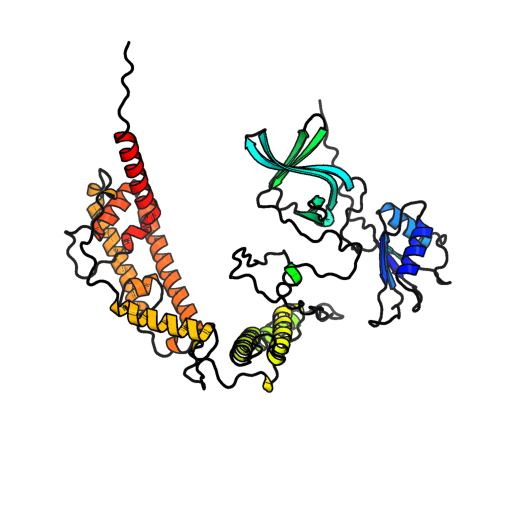A O 1
ATOM 680 N N . SER A 1 97 ? -35.777 16.532 20.924 1.00 87.50 97 SER A N 1
ATOM 681 C CA . SER A 1 97 ? -35.199 17.498 19.991 1.00 87.50 97 SER A CA 1
ATOM 682 C C . SER A 1 97 ? -34.693 16.808 18.718 1.00 87.50 97 SER A C 1
ATOM 684 O O . SER A 1 97 ? -34.407 15.609 18.750 1.00 87.50 97 SER A O 1
ATOM 686 N N . PRO A 1 98 ? -34.574 17.520 17.583 1.00 83.69 98 PRO A N 1
ATOM 687 C CA . PRO A 1 98 ? -34.021 16.945 16.358 1.00 83.69 98 PRO A CA 1
ATOM 688 C C . PRO A 1 98 ? -32.590 16.433 16.570 1.00 83.69 98 PRO A C 1
ATOM 690 O O . PRO A 1 98 ? -31.788 17.087 17.242 1.00 83.69 98 PRO A O 1
ATOM 693 N N . ALA A 1 99 ? -32.253 15.276 15.999 1.00 81.50 99 ALA A N 1
ATOM 694 C CA . ALA A 1 99 ? -30.871 14.806 15.948 1.00 81.50 99 ALA A CA 1
ATOM 695 C C . ALA A 1 99 ? -30.227 15.182 14.609 1.00 81.50 99 ALA A C 1
ATOM 697 O O . ALA A 1 99 ? -30.872 15.158 13.568 1.00 81.50 99 ALA A O 1
ATOM 698 N N . HIS A 1 100 ? -28.930 15.481 14.614 1.00 74.31 100 HIS A N 1
ATOM 699 C CA . HIS A 1 100 ? -28.201 15.847 13.392 1.00 74.31 100 HIS A CA 1
ATOM 700 C C . HIS A 1 100 ? -27.679 14.636 12.599 1.00 74.31 100 HIS A C 1
ATOM 702 O O . HIS A 1 100 ? -27.165 14.805 11.499 1.00 74.31 100 HIS A O 1
ATOM 708 N N . VAL A 1 101 ? -27.778 13.423 13.160 1.00 71.44 101 VAL A N 1
ATOM 709 C CA . VAL A 1 101 ? -27.232 12.186 12.580 1.00 71.44 101 VAL A CA 1
ATOM 710 C C . VAL A 1 101 ? -28.170 11.018 12.884 1.00 71.44 101 VAL A C 1
ATOM 712 O O . VAL A 1 101 ? -28.612 10.868 14.027 1.00 71.44 101 VAL A O 1
ATOM 715 N N . ASP A 1 102 ? -28.440 10.183 11.878 1.00 71.56 102 ASP A N 1
ATOM 716 C CA . ASP A 1 102 ? -29.195 8.940 12.053 1.00 71.56 102 ASP A CA 1
ATOM 717 C C . ASP A 1 102 ? -28.371 7.852 12.762 1.00 71.56 102 ASP A C 1
ATOM 719 O O . ASP A 1 102 ? -27.156 7.751 12.588 1.00 71.56 102 ASP A O 1
ATOM 723 N N . ILE A 1 103 ? -29.032 7.011 13.565 1.00 69.06 103 ILE A N 1
ATOM 724 C CA . ILE A 1 103 ? -28.382 5.897 14.285 1.00 69.06 103 ILE A CA 1
ATOM 725 C C . ILE A 1 103 ? -27.871 4.842 13.295 1.00 69.06 103 ILE A C 1
ATOM 727 O O . ILE A 1 103 ? -26.779 4.298 13.462 1.00 69.06 103 ILE A O 1
ATOM 731 N N . LEU A 1 104 ? -28.675 4.550 12.278 1.00 68.00 104 LEU A N 1
ATOM 732 C CA . LEU A 1 104 ? -28.408 3.620 11.197 1.00 68.00 104 LEU A CA 1
ATOM 733 C C . LEU A 1 104 ? -28.523 4.364 9.861 1.00 68.00 104 LEU A C 1
ATOM 735 O O . LEU A 1 104 ? -29.495 5.098 9.659 1.00 68.00 104 LEU A O 1
ATOM 739 N N . PRO A 1 105 ? -27.560 4.181 8.939 1.00 64.75 105 PRO A N 1
ATOM 740 C CA . PRO A 1 105 ? -27.599 4.827 7.636 1.00 64.75 105 PRO A CA 1
ATOM 741 C C . PRO A 1 105 ? -28.786 4.293 6.834 1.00 64.75 105 PRO A C 1
ATOM 743 O O . PRO A 1 105 ? -28.818 3.112 6.496 1.00 64.75 105 PRO A O 1
ATOM 746 N N . ARG A 1 106 ? -29.755 5.166 6.552 1.00 70.44 106 ARG A N 1
ATOM 747 C CA . ARG A 1 106 ? -30.956 4.850 5.779 1.00 70.44 106 ARG A CA 1
ATOM 748 C C . ARG A 1 106 ? -31.399 6.062 4.972 1.00 70.44 106 ARG A C 1
ATOM 750 O O . ARG A 1 106 ? -31.146 7.185 5.393 1.00 70.44 106 ARG A O 1
ATOM 757 N N . ALA A 1 107 ? -32.079 5.853 3.847 1.00 72.69 107 ALA A N 1
ATOM 758 C CA . ALA A 1 107 ? -32.718 6.949 3.119 1.00 72.69 107 ALA A CA 1
ATOM 759 C C . ALA A 1 107 ? -33.939 7.447 3.920 1.00 72.69 107 ALA A C 1
ATOM 761 O O . ALA A 1 107 ? -34.869 6.663 4.090 1.00 72.69 107 ALA A O 1
ATOM 762 N N . PRO A 1 108 ? -33.972 8.673 4.471 1.00 66.12 108 PRO A N 1
ATOM 763 C CA . PRO A 1 108 ? -35.069 9.119 5.343 1.00 66.12 108 PRO A CA 1
ATOM 764 C C . PRO A 1 108 ? -36.395 9.320 4.593 1.00 66.12 108 PRO A C 1
ATOM 766 O O . PRO A 1 108 ? -37.459 9.194 5.199 1.00 66.12 108 PRO A O 1
ATOM 769 N N . ASP A 1 109 ? -36.328 9.586 3.286 1.00 72.06 109 ASP A N 1
ATOM 770 C CA . ASP A 1 109 ? -37.481 9.646 2.390 1.00 72.06 109 ASP A CA 1
ATOM 771 C C . ASP A 1 109 ? -37.830 8.245 1.860 1.00 72.06 109 ASP A C 1
ATOM 773 O O . ASP A 1 109 ? -36.964 7.507 1.383 1.00 72.06 109 ASP A O 1
ATOM 777 N N . LEU A 1 110 ? -39.111 7.886 1.941 1.00 73.12 110 LEU A N 1
ATOM 778 C CA . LEU A 1 110 ? -39.642 6.627 1.423 1.00 73.12 110 LEU A CA 1
ATOM 779 C C . LEU A 1 110 ? -39.589 6.563 -0.108 1.00 73.12 110 LEU A C 1
ATOM 781 O O . LEU A 1 110 ? -39.458 5.468 -0.644 1.00 73.12 110 LEU A O 1
ATOM 785 N N . SER A 1 111 ? -39.633 7.705 -0.804 1.00 75.88 111 SER A N 1
ATOM 786 C CA . SER A 1 111 ? -39.539 7.766 -2.273 1.00 75.88 111 SER A CA 1
ATOM 787 C C . SER A 1 111 ? -38.198 7.251 -2.817 1.00 75.88 111 SER A C 1
ATOM 789 O O . SER A 1 111 ? -38.105 6.828 -3.965 1.00 75.88 111 SER A O 1
ATOM 791 N N . LEU A 1 112 ? -37.167 7.246 -1.967 1.00 79.44 112 LEU A N 1
ATOM 792 C CA . LEU A 1 112 ? -35.814 6.780 -2.267 1.00 79.44 112 LEU A CA 1
ATOM 793 C C . LEU A 1 112 ? -35.586 5.316 -1.858 1.00 79.44 112 LEU A C 1
ATOM 795 O O . LEU A 1 112 ? -34.445 4.845 -1.873 1.00 79.44 112 LEU A O 1
ATOM 799 N N . ARG A 1 113 ? -36.645 4.604 -1.450 1.00 82.88 113 ARG A N 1
ATOM 800 C CA . ARG A 1 113 ? -36.610 3.190 -1.069 1.00 82.88 113 ARG A CA 1
ATOM 801 C C . ARG A 1 113 ? -37.464 2.378 -2.032 1.00 82.88 113 ARG A C 1
ATOM 803 O O . ARG A 1 113 ? -38.685 2.490 -2.051 1.00 82.88 113 ARG A O 1
ATOM 810 N N . PHE A 1 114 ? -36.816 1.498 -2.773 1.00 82.38 114 PHE A N 1
ATOM 811 C CA . PHE A 1 114 ? -37.453 0.593 -3.716 1.00 82.38 114 PHE A CA 1
ATOM 812 C C . PHE A 1 114 ? -37.413 -0.822 -3.150 1.00 82.38 114 PHE A C 1
ATOM 814 O O . PHE A 1 114 ? -36.398 -1.263 -2.608 1.00 82.38 114 PHE A O 1
ATOM 821 N N . ALA A 1 115 ? -38.519 -1.546 -3.265 1.00 81.38 115 ALA A N 1
ATOM 822 C CA . ALA A 1 115 ? -38.607 -2.947 -2.883 1.00 81.38 115 ALA A CA 1
ATOM 823 C C . ALA A 1 115 ? -39.187 -3.742 -4.048 1.00 81.38 115 ALA A C 1
ATOM 825 O O . ALA A 1 115 ? -40.114 -3.271 -4.703 1.00 81.38 115 ALA A O 1
ATOM 826 N N . GLY A 1 116 ? -38.654 -4.940 -4.288 1.00 80.00 116 GLY A N 1
ATOM 827 C CA . GLY A 1 116 ? -39.125 -5.783 -5.384 1.00 80.00 116 GLY A CA 1
ATOM 828 C C . GLY A 1 116 ? -38.552 -5.411 -6.752 1.00 80.00 116 GLY A C 1
ATOM 829 O O . GLY A 1 116 ? -39.153 -5.767 -7.757 1.00 80.00 116 GLY A O 1
ATOM 830 N N . ALA A 1 117 ? -37.430 -4.689 -6.802 1.00 82.75 117 ALA A N 1
ATOM 831 C CA . ALA A 1 117 ? -36.771 -4.343 -8.056 1.00 82.75 117 ALA A CA 1
ATOM 832 C C . ALA A 1 117 ? -35.970 -5.534 -8.609 1.00 82.75 117 ALA A C 1
ATOM 834 O O . ALA A 1 117 ? -35.520 -6.392 -7.845 1.00 82.75 117 ALA A O 1
ATOM 835 N N . SER A 1 118 ? -35.752 -5.551 -9.922 1.00 83.50 118 SER A N 1
ATOM 836 C CA . SER A 1 118 ? -34.816 -6.477 -10.565 1.00 83.50 118 SER A CA 1
ATOM 837 C C . SER A 1 118 ? -33.473 -5.778 -10.777 1.00 83.50 118 SER A C 1
ATOM 839 O O . SER A 1 118 ? -33.418 -4.670 -11.310 1.00 83.50 118 SER A O 1
ATOM 841 N N . LEU A 1 119 ? -32.385 -6.407 -10.332 1.00 84.56 119 LEU A N 1
ATOM 842 C CA . LEU A 1 119 ? -31.014 -5.954 -10.554 1.00 84.56 119 LEU A CA 1
ATOM 843 C C . LEU A 1 119 ? -30.377 -6.805 -11.644 1.00 84.56 119 LEU A C 1
ATOM 845 O O . LEU A 1 119 ? -30.304 -8.025 -11.514 1.00 84.56 119 LEU A O 1
ATOM 849 N N . ILE A 1 120 ? -29.860 -6.150 -12.678 1.00 81.75 120 ILE A N 1
ATOM 850 C CA . ILE A 1 120 ? -29.159 -6.797 -13.784 1.00 81.75 120 ILE A CA 1
ATOM 851 C C . ILE A 1 120 ? -27.727 -6.284 -13.790 1.00 81.75 120 ILE A C 1
ATOM 853 O O . ILE A 1 120 ? -27.494 -5.077 -13.817 1.00 81.75 120 ILE A O 1
ATOM 857 N N . LEU A 1 121 ? -26.775 -7.211 -13.754 1.00 82.62 121 LEU A N 1
ATOM 858 C CA . LEU A 1 121 ? -25.352 -6.920 -13.834 1.00 82.62 121 LEU A CA 1
ATOM 859 C C . LEU A 1 121 ? -24.792 -7.525 -15.115 1.00 82.62 121 LEU A C 1
ATOM 861 O O . LEU A 1 121 ? -25.016 -8.702 -15.393 1.00 82.62 121 LEU A O 1
ATOM 865 N N . GLY A 1 122 ? -24.045 -6.738 -15.880 1.00 77.19 122 GLY A N 1
ATOM 866 C CA . GLY A 1 122 ? -23.520 -7.163 -17.168 1.00 77.19 122 GLY A CA 1
ATOM 867 C C . GLY A 1 122 ? -22.432 -6.244 -17.702 1.00 77.19 122 GLY A C 1
ATOM 868 O O . GLY A 1 122 ? -22.189 -5.170 -17.150 1.00 77.19 122 GLY A O 1
ATOM 869 N N . ASN A 1 123 ? -21.798 -6.670 -18.791 1.00 70.94 123 ASN A N 1
ATOM 870 C CA . ASN A 1 123 ? -20.812 -5.873 -19.510 1.00 70.94 123 ASN A CA 1
ATOM 871 C C . ASN A 1 123 ? -21.481 -5.157 -20.680 1.00 70.94 123 ASN A C 1
ATOM 873 O O . ASN A 1 123 ? -22.241 -5.751 -21.444 1.00 70.94 123 ASN A O 1
ATOM 877 N N . ARG A 1 124 ? -21.187 -3.868 -20.845 1.00 71.00 124 ARG A N 1
ATOM 878 C CA . ARG A 1 124 ? -21.636 -3.114 -22.016 1.00 71.00 124 ARG A CA 1
ATOM 879 C C . ARG A 1 124 ? -20.790 -3.536 -23.218 1.00 71.00 124 ARG A C 1
ATOM 881 O O . ARG A 1 124 ? -19.601 -3.235 -23.253 1.00 71.00 124 ARG A O 1
ATOM 888 N N . VAL A 1 125 ? -21.402 -4.219 -24.183 1.00 76.00 125 VAL A N 1
ATOM 889 C CA . VAL A 1 125 ? -20.722 -4.715 -25.396 1.00 76.00 125 VAL A CA 1
ATOM 890 C C . VAL A 1 125 ? -20.883 -3.763 -26.584 1.00 76.00 125 VAL A C 1
ATOM 892 O O . VAL A 1 125 ? -20.010 -3.703 -27.445 1.00 76.00 125 VAL A O 1
ATOM 895 N N . ALA A 1 126 ? -21.944 -2.948 -26.591 1.00 71.31 126 ALA A N 1
ATOM 896 C CA . ALA A 1 126 ? -22.146 -1.866 -27.553 1.00 71.31 126 ALA A CA 1
ATOM 897 C C . ALA A 1 126 ? -22.917 -0.693 -26.924 1.00 71.31 126 ALA A C 1
ATOM 899 O O . ALA A 1 126 ? -23.319 -0.731 -25.759 1.00 71.31 126 ALA A O 1
ATOM 900 N N . GLU A 1 127 ? -23.151 0.381 -27.686 1.00 66.12 127 GLU A N 1
ATOM 901 C CA . GLU A 1 127 ? -23.772 1.603 -27.157 1.00 66.12 127 GLU A CA 1
ATOM 902 C C . GLU A 1 127 ? -25.152 1.350 -26.514 1.00 66.12 127 GLU A C 1
ATOM 904 O O . GLU A 1 127 ? -25.497 2.026 -25.545 1.00 66.12 127 GLU A O 1
ATOM 909 N N . ARG A 1 128 ? -25.903 0.351 -26.997 1.00 69.31 128 ARG A N 1
ATOM 910 C CA . ARG A 1 128 ? -27.239 -0.030 -26.501 1.00 69.31 128 ARG A CA 1
ATOM 911 C C . ARG A 1 128 ? -27.386 -1.527 -26.220 1.00 69.31 128 ARG A C 1
ATOM 913 O O . ARG A 1 128 ? -28.503 -2.029 -26.183 1.00 69.31 128 ARG A O 1
ATOM 920 N N . GLU A 1 129 ? -26.273 -2.227 -26.029 1.00 69.81 129 GLU A N 1
ATOM 921 C CA . GLU A 1 129 ? -26.271 -3.670 -25.786 1.00 69.81 129 GLU A CA 1
ATOM 922 C C . GLU A 1 129 ? -25.500 -3.987 -24.506 1.00 69.81 129 GLU A C 1
ATOM 924 O O . GLU A 1 129 ? -24.349 -3.572 -24.325 1.00 69.81 129 GLU A O 1
ATOM 929 N N . LEU A 1 130 ? -26.165 -4.720 -23.615 1.00 72.81 130 LEU A N 1
ATOM 930 C CA . LEU A 1 130 ? -25.634 -5.197 -22.347 1.00 72.81 130 LEU A CA 1
ATOM 931 C C . LEU A 1 130 ? -25.627 -6.725 -22.384 1.00 72.81 130 LEU A C 1
ATOM 933 O O . LEU A 1 130 ? -26.681 -7.349 -22.486 1.00 72.81 130 LEU A O 1
ATOM 937 N N . GLU A 1 131 ? -24.448 -7.322 -22.274 1.00 75.00 131 GLU A N 1
ATOM 938 C CA . GLU A 1 131 ? -24.316 -8.755 -22.051 1.00 75.00 131 GLU A CA 1
ATOM 939 C C . GLU A 1 131 ? -24.530 -9.036 -20.563 1.00 75.00 131 GLU A C 1
ATOM 941 O O . GLU A 1 131 ? -23.724 -8.642 -19.716 1.00 75.00 131 GLU A O 1
ATOM 946 N N . VAL A 1 132 ? -25.650 -9.678 -20.236 1.00 75.31 132 VAL A N 1
ATOM 947 C CA . VAL A 1 132 ? -26.046 -9.958 -18.853 1.00 75.31 132 VAL A CA 1
ATOM 948 C C . VAL A 1 132 ? -25.190 -11.083 -18.280 1.00 75.31 132 VAL A C 1
ATOM 950 O O . VAL A 1 132 ? -25.209 -12.205 -18.775 1.00 75.31 132 VAL A O 1
ATOM 953 N N . ALA A 1 133 ? -24.481 -10.789 -17.193 1.00 73.94 133 ALA A N 1
ATOM 954 C CA . ALA A 1 133 ? -23.733 -11.775 -16.424 1.00 73.94 133 ALA A CA 1
ATOM 955 C C . ALA A 1 133 ? -24.584 -12.369 -15.292 1.00 73.94 133 ALA A C 1
ATOM 957 O O . ALA A 1 133 ? -24.525 -13.570 -15.038 1.00 73.94 133 ALA A O 1
ATOM 958 N N . TYR A 1 134 ? -25.382 -11.536 -14.613 1.00 75.62 134 TYR A N 1
ATOM 959 C CA . TYR A 1 134 ? -26.203 -11.948 -13.475 1.00 75.62 134 TYR A CA 1
ATOM 960 C C . TYR A 1 134 ? -27.516 -11.161 -13.394 1.00 75.62 134 TYR A C 1
ATOM 962 O O . TYR A 1 134 ? -27.591 -9.992 -13.781 1.00 75.62 134 TYR A O 1
ATOM 970 N N . THR A 1 135 ? -28.551 -11.790 -12.838 1.00 80.06 135 THR A N 1
ATOM 971 C CA . THR A 1 135 ? -29.855 -11.167 -12.584 1.00 80.06 135 THR A CA 1
ATOM 972 C C . THR A 1 135 ? -30.373 -11.584 -11.214 1.00 80.06 135 THR A C 1
ATOM 974 O O . THR A 1 135 ? -30.300 -12.758 -10.851 1.00 80.06 135 THR A O 1
ATOM 977 N N . TRP A 1 136 ? -30.898 -10.620 -10.460 1.00 83.25 136 TRP A N 1
ATOM 978 C CA . TRP A 1 136 ? -31.544 -10.849 -9.172 1.00 83.25 136 TRP A CA 1
ATOM 979 C C . TRP A 1 136 ? -32.904 -10.169 -9.139 1.00 83.25 136 TRP A C 1
ATOM 981 O O . TRP A 1 136 ? -32.995 -8.967 -9.372 1.00 83.25 136 TRP A O 1
ATOM 991 N N . ASP A 1 137 ? -33.937 -10.918 -8.767 1.00 85.06 137 ASP A N 1
ATOM 992 C CA . ASP A 1 137 ? -35.280 -10.389 -8.539 1.00 85.06 137 ASP A CA 1
ATOM 993 C C . ASP A 1 137 ? -35.540 -10.145 -7.052 1.00 85.06 137 ASP A C 1
ATOM 995 O O . ASP A 1 137 ? -34.905 -10.734 -6.173 1.00 85.06 137 ASP A O 1
ATOM 999 N N . GLY A 1 138 ? -36.499 -9.269 -6.746 1.00 81.75 138 GLY A N 1
ATOM 1000 C CA . GLY A 1 138 ? -36.871 -8.996 -5.357 1.00 81.75 138 GLY A CA 1
ATOM 1001 C C . GLY A 1 138 ? -35.861 -8.126 -4.598 1.00 81.75 138 GLY A C 1
ATOM 1002 O O . GLY A 1 138 ? -35.921 -8.041 -3.368 1.00 81.75 138 GLY A O 1
ATOM 1003 N N . VAL A 1 139 ? -34.942 -7.470 -5.310 1.00 83.50 139 VAL A N 1
ATOM 1004 C CA . VAL A 1 139 ? -33.901 -6.615 -4.737 1.00 83.50 139 VAL A CA 1
ATOM 1005 C C . VAL A 1 139 ? -34.542 -5.404 -4.071 1.00 83.50 139 VAL A C 1
ATOM 1007 O O . VAL A 1 139 ? -35.488 -4.794 -4.582 1.00 83.50 139 VAL A O 1
ATOM 1010 N N . ARG A 1 140 ? -34.030 -5.046 -2.893 1.00 85.06 140 ARG A N 1
ATOM 1011 C CA . ARG A 1 140 ? -34.368 -3.771 -2.252 1.00 85.06 140 ARG A CA 1
ATOM 1012 C C . ARG A 1 140 ? -33.253 -2.778 -2.513 1.00 85.06 140 ARG A C 1
ATOM 1014 O O . ARG A 1 140 ? -32.100 -3.109 -2.270 1.00 85.06 140 ARG A O 1
ATOM 1021 N N . ALA A 1 141 ? -33.590 -1.578 -2.957 1.00 83.19 141 ALA A N 1
ATOM 1022 C CA . ALA A 1 141 ? -32.635 -0.510 -3.211 1.00 83.19 141 ALA A CA 1
ATOM 1023 C C . ALA A 1 141 ? -32.953 0.692 -2.321 1.00 83.19 141 ALA A C 1
ATOM 1025 O O . ALA A 1 141 ? -34.106 1.103 -2.222 1.00 83.19 141 ALA A O 1
ATOM 1026 N N . GLU A 1 142 ? -31.945 1.269 -1.677 1.00 85.50 142 GLU A N 1
ATOM 1027 C CA . GLU A 1 142 ? -32.086 2.500 -0.900 1.00 85.50 142 GLU A CA 1
ATOM 1028 C C . GLU A 1 142 ? -31.052 3.533 -1.371 1.00 85.50 142 GLU A C 1
ATOM 1030 O O . GLU A 1 142 ? -29.849 3.278 -1.336 1.00 85.50 142 GLU A O 1
ATOM 1035 N N . ILE A 1 143 ? -31.508 4.716 -1.795 1.00 82.62 143 ILE A N 1
ATOM 1036 C CA . ILE A 1 143 ? -30.630 5.812 -2.236 1.00 82.62 143 ILE A CA 1
ATOM 1037 C C . ILE A 1 143 ? -30.367 6.751 -1.055 1.00 82.62 143 ILE A C 1
ATOM 1039 O O . ILE A 1 143 ? -31.238 7.509 -0.626 1.00 82.62 143 ILE A O 1
ATOM 1043 N N . ILE A 1 144 ? -29.146 6.730 -0.519 1.00 79.25 144 ILE A N 1
ATOM 1044 C CA . ILE A 1 144 ? -28.750 7.513 0.656 1.00 79.25 144 ILE A CA 1
ATOM 1045 C C . ILE A 1 144 ? -27.975 8.753 0.206 1.00 79.25 144 ILE A C 1
ATOM 1047 O O . ILE A 1 144 ? -26.744 8.786 0.239 1.00 79.25 144 ILE A O 1
ATOM 1051 N N . LEU A 1 145 ? -28.705 9.810 -0.163 1.00 73.62 145 LEU A N 1
ATOM 1052 C CA . LEU A 1 145 ? -28.127 11.070 -0.658 1.00 73.62 145 LEU A CA 1
ATOM 1053 C C . LEU A 1 145 ? -27.111 11.692 0.314 1.00 73.62 145 LEU A C 1
ATOM 1055 O O . LEU A 1 145 ? -26.053 12.145 -0.110 1.00 73.62 145 LEU A O 1
ATOM 1059 N N . ALA A 1 146 ? -27.384 11.654 1.624 1.00 64.94 146 ALA A N 1
ATOM 1060 C CA . ALA A 1 146 ? -26.490 12.208 2.648 1.00 64.94 146 ALA A CA 1
ATOM 1061 C C . ALA A 1 146 ? -25.118 11.513 2.708 1.00 64.94 146 ALA A C 1
ATOM 1063 O O . ALA A 1 146 ? -24.140 12.117 3.136 1.00 64.94 146 ALA A O 1
ATOM 1064 N N . LYS A 1 147 ? -25.052 10.244 2.286 1.00 68.19 147 LYS A N 1
ATOM 1065 C CA . LYS A 1 147 ? -23.812 9.466 2.180 1.00 68.19 147 LYS A CA 1
ATOM 1066 C C . LYS A 1 147 ? -23.353 9.275 0.736 1.00 68.19 147 LYS A C 1
ATOM 1068 O O . LYS A 1 147 ? -22.417 8.517 0.526 1.00 68.19 147 LYS A O 1
ATOM 1073 N N . ARG A 1 148 ? -24.021 9.927 -0.224 1.00 79.50 148 ARG A N 1
ATOM 1074 C CA . ARG A 1 148 ? -23.729 9.845 -1.660 1.00 79.50 148 ARG A CA 1
ATOM 1075 C C . ARG A 1 148 ? -23.555 8.397 -2.136 1.00 79.50 148 ARG A C 1
ATOM 1077 O O . ARG A 1 148 ? -22.554 8.061 -2.749 1.00 79.50 148 ARG A O 1
ATOM 1084 N N . ARG A 1 149 ? -24.507 7.517 -1.805 1.00 80.06 149 ARG A N 1
ATOM 1085 C CA . ARG A 1 149 ? -24.433 6.094 -2.176 1.00 80.06 149 ARG A CA 1
ATOM 1086 C C . ARG A 1 149 ? -25.795 5.439 -2.379 1.00 80.06 149 ARG A C 1
ATOM 1088 O O . ARG A 1 149 ? -26.787 5.892 -1.807 1.00 80.06 149 ARG A O 1
ATOM 1095 N N . VAL A 1 150 ? -25.818 4.340 -3.124 1.00 81.31 150 VAL A N 1
ATOM 1096 C CA . VAL A 1 150 ? -26.950 3.421 -3.293 1.00 81.31 150 VAL A CA 1
ATOM 1097 C C . VAL A 1 150 ? -26.634 2.108 -2.582 1.00 81.31 150 VAL A C 1
ATOM 1099 O O . VAL A 1 150 ? -25.592 1.503 -2.812 1.00 81.31 150 VAL A O 1
ATOM 1102 N N . ASP A 1 151 ? -27.536 1.657 -1.717 1.00 80.88 151 ASP A N 1
ATOM 1103 C CA . ASP A 1 151 ? -27.451 0.358 -1.055 1.00 80.88 151 ASP A CA 1
ATOM 1104 C C . ASP A 1 151 ? -28.440 -0.620 -1.702 1.00 80.88 151 ASP A C 1
ATOM 1106 O O . ASP A 1 151 ? -29.650 -0.394 -1.670 1.00 80.88 151 ASP A O 1
ATOM 1110 N N . LEU A 1 152 ? -27.937 -1.722 -2.258 1.00 81.38 152 LEU A N 1
ATOM 1111 C CA . LEU A 1 152 ? -28.719 -2.783 -2.894 1.00 81.38 152 LEU A CA 1
ATOM 1112 C C . LEU A 1 152 ? -28.677 -4.046 -2.031 1.00 81.38 152 LEU A C 1
ATOM 1114 O O . LEU A 1 152 ? -27.610 -4.583 -1.750 1.00 81.38 152 LEU A O 1
ATOM 1118 N N . TYR A 1 153 ? -29.835 -4.541 -1.613 1.00 81.94 153 TYR A N 1
ATOM 1119 C CA . TYR A 1 153 ? -29.982 -5.740 -0.793 1.00 81.94 153 TYR A CA 1
ATOM 1120 C C . TYR A 1 153 ? -30.550 -6.873 -1.644 1.00 81.94 153 TYR A C 1
ATOM 1122 O O . TYR A 1 153 ? -31.698 -6.787 -2.087 1.00 81.94 153 TYR A O 1
ATOM 1130 N N . LEU A 1 154 ? -29.767 -7.932 -1.831 1.00 81.62 154 LEU A N 1
ATOM 1131 C CA . LEU A 1 154 ? -30.086 -9.061 -2.708 1.00 81.62 154 LEU A CA 1
ATOM 1132 C C . LEU A 1 154 ? -29.869 -10.401 -1.999 1.00 81.62 154 LEU A C 1
ATOM 1134 O O . LEU A 1 154 ? -29.130 -10.483 -1.016 1.00 81.62 154 LEU A O 1
ATOM 1138 N N . GLU A 1 155 ? -30.519 -11.451 -2.486 1.00 77.19 155 GLU A N 1
ATOM 1139 C CA . GLU A 1 155 ? -30.358 -12.819 -1.991 1.00 77.19 155 GLU A CA 1
ATOM 1140 C C . GLU A 1 155 ? -29.768 -13.701 -3.095 1.00 77.19 155 GLU A C 1
ATOM 1142 O O . GLU A 1 155 ? -30.226 -13.674 -4.234 1.00 77.19 155 GLU A O 1
ATOM 1147 N N . HIS A 1 156 ? -28.724 -14.456 -2.764 1.00 75.00 156 HIS A N 1
ATOM 1148 C CA . HIS A 1 156 ? -28.044 -15.367 -3.679 1.00 75.00 156 HIS A CA 1
ATOM 1149 C C . HIS A 1 156 ? -27.565 -16.589 -2.891 1.00 75.00 156 HIS A C 1
ATOM 1151 O O . HIS A 1 156 ? -27.022 -16.436 -1.797 1.00 75.00 156 HIS A O 1
ATOM 1157 N N . ASP A 1 157 ? -27.812 -17.802 -3.387 1.00 75.94 157 ASP A N 1
ATOM 1158 C CA . ASP A 1 157 ? -27.450 -19.062 -2.713 1.00 75.94 157 ASP A CA 1
ATOM 1159 C C . ASP A 1 157 ? -27.863 -19.130 -1.228 1.00 75.94 157 ASP A C 1
ATOM 1161 O O . ASP A 1 157 ? -27.074 -19.477 -0.344 1.00 75.94 157 ASP A O 1
ATOM 1165 N N . SER A 1 158 ? -29.108 -18.733 -0.931 1.00 71.50 158 SER A N 1
ATOM 1166 C CA . SER A 1 158 ? -29.670 -18.679 0.434 1.00 71.50 158 SER A CA 1
ATOM 1167 C C . SER A 1 158 ? -28.909 -17.760 1.405 1.00 71.50 158 SER A C 1
ATOM 1169 O O . SER A 1 158 ? -29.056 -17.862 2.627 1.00 71.50 158 SER A O 1
ATOM 1171 N N . ARG A 1 159 ? -28.085 -16.848 0.881 1.00 64.88 159 ARG A N 1
ATOM 1172 C CA . ARG A 1 159 ? -27.355 -15.829 1.638 1.00 64.88 159 ARG A CA 1
ATOM 1173 C C . ARG A 1 159 ? -27.799 -14.443 1.199 1.00 64.88 159 ARG A C 1
ATOM 1175 O O . ARG A 1 159 ? -28.047 -14.192 0.025 1.00 64.88 159 ARG A O 1
ATOM 1182 N N . LYS A 1 160 ? -27.881 -13.525 2.161 1.00 72.25 160 LYS A N 1
ATOM 1183 C CA . LYS A 1 160 ? -28.261 -12.132 1.912 1.00 72.25 160 LYS A CA 1
ATOM 1184 C C . LYS A 1 160 ? -27.013 -11.269 1.796 1.00 72.25 160 LYS A C 1
ATOM 1186 O O . LYS A 1 160 ? -26.150 -11.303 2.673 1.00 72.25 160 LYS A O 1
ATOM 1191 N N . TYR A 1 161 ? -26.957 -10.479 0.734 1.00 69.75 161 TYR A N 1
ATOM 1192 C CA . TYR A 1 161 ? -25.851 -9.599 0.379 1.00 69.75 161 TYR A CA 1
ATOM 1193 C C . TYR A 1 161 ? -26.306 -8.146 0.340 1.00 69.75 161 TYR A C 1
ATOM 1195 O O . TYR A 1 161 ? -27.481 -7.846 0.112 1.00 69.75 161 TYR A O 1
ATOM 1203 N N . ARG A 1 162 ? -25.354 -7.245 0.593 1.00 75.62 162 ARG A N 1
ATOM 1204 C CA . ARG A 1 162 ? -25.542 -5.803 0.481 1.00 75.62 162 ARG A CA 1
ATOM 1205 C C . ARG A 1 162 ? -24.425 -5.294 -0.397 1.00 75.62 162 ARG A C 1
ATOM 1207 O O . ARG A 1 162 ? -23.253 -5.373 -0.035 1.00 75.62 162 ARG A O 1
ATOM 1214 N N . LEU A 1 163 ? -24.821 -4.796 -1.547 1.00 74.19 163 LEU A N 1
ATOM 1215 C CA . LEU A 1 163 ? -23.950 -4.139 -2.486 1.00 74.19 163 LEU A CA 1
ATOM 1216 C C . LEU A 1 163 ? -24.049 -2.633 -2.232 1.00 74.19 163 LEU A C 1
ATOM 1218 O O . LEU A 1 163 ? -25.138 -2.065 -2.291 1.00 74.19 163 LEU A O 1
ATOM 1222 N N . GLU A 1 164 ? -22.922 -2.016 -1.882 1.00 76.69 164 GLU A N 1
ATOM 1223 C CA . GLU A 1 164 ? -22.824 -0.565 -1.722 1.00 76.69 164 GLU A CA 1
ATOM 1224 C C . GLU A 1 164 ? -22.216 0.021 -3.000 1.00 76.69 164 GLU A C 1
ATOM 1226 O O . GLU A 1 164 ? -21.118 -0.371 -3.391 1.00 76.69 164 GLU A O 1
ATOM 1231 N N . VAL A 1 165 ? -22.927 0.951 -3.637 1.00 75.88 165 VAL A N 1
ATOM 1232 C CA . VAL A 1 165 ? -22.474 1.678 -4.830 1.00 75.88 165 VAL A CA 1
ATOM 1233 C C . VAL A 1 165 ? -22.326 3.147 -4.463 1.00 75.88 165 VAL A C 1
ATOM 1235 O O . VAL A 1 165 ? -23.314 3.812 -4.146 1.00 75.88 165 VAL A O 1
ATOM 1238 N N . LEU A 1 166 ? -21.098 3.657 -4.439 1.00 76.19 166 LEU A N 1
ATOM 1239 C CA . LEU A 1 166 ? -20.837 5.063 -4.141 1.00 76.19 166 LEU A CA 1
ATOM 1240 C C . LEU A 1 166 ? -21.116 5.916 -5.381 1.00 76.19 166 LEU A C 1
ATOM 1242 O O . LEU A 1 166 ? -20.902 5.486 -6.509 1.00 76.19 166 LEU A O 1
ATOM 1246 N N . PHE A 1 167 ? -21.577 7.150 -5.194 1.00 79.06 167 PHE A N 1
ATOM 1247 C CA . PHE A 1 167 ? -21.828 8.052 -6.323 1.00 79.06 167 PHE A CA 1
ATOM 1248 C C . PHE A 1 167 ? -20.536 8.439 -7.039 1.00 79.06 167 PHE A C 1
ATOM 1250 O O . PHE A 1 167 ? -20.583 8.807 -8.205 1.00 79.06 167 PHE A O 1
ATOM 1257 N N . GLU A 1 168 ? -19.400 8.376 -6.347 1.00 75.94 168 GLU A N 1
ATOM 1258 C CA . GLU A 1 168 ? -18.078 8.591 -6.933 1.00 75.94 168 GLU A CA 1
ATOM 1259 C C . GLU A 1 168 ? -17.660 7.461 -7.886 1.00 75.94 168 GLU A C 1
ATOM 1261 O O . GLU A 1 168 ? -16.874 7.711 -8.798 1.00 75.94 168 GLU A O 1
ATOM 1266 N N . ASP A 1 169 ? -18.196 6.251 -7.695 1.00 74.50 169 ASP A N 1
ATOM 1267 C CA . ASP A 1 169 ? -17.894 5.084 -8.531 1.00 74.50 169 ASP A CA 1
ATOM 1268 C C . ASP A 1 169 ? -18.772 5.057 -9.804 1.00 74.50 169 ASP A C 1
ATOM 1270 O O . ASP A 1 169 ? -18.379 4.491 -10.828 1.00 74.50 169 ASP A O 1
ATOM 1274 N N . ILE A 1 170 ? -19.910 5.767 -9.789 1.00 76.25 170 ILE A N 1
ATOM 1275 C CA . ILE A 1 170 ? -20.812 5.933 -10.935 1.00 76.25 170 ILE A CA 1
ATOM 1276 C C . ILE A 1 170 ? -20.238 6.982 -11.898 1.00 76.25 170 ILE A C 1
ATOM 1278 O O . ILE A 1 170 ? -20.267 8.186 -11.638 1.00 76.25 170 ILE A O 1
ATOM 1282 N N . ARG A 1 171 ? -19.779 6.537 -13.069 1.00 75.25 171 ARG A N 1
ATOM 1283 C CA . ARG A 1 171 ? -19.290 7.410 -14.144 1.00 75.25 171 ARG A CA 1
ATOM 1284 C C . ARG A 1 171 ? -20.434 8.125 -14.857 1.00 75.25 171 ARG A C 1
ATOM 1286 O O . ARG A 1 171 ? -20.360 9.328 -15.091 1.00 75.25 171 ARG A O 1
ATOM 1293 N N . GLU A 1 172 ? -21.472 7.377 -15.224 1.00 76.69 172 GLU A N 1
ATOM 1294 C CA . GLU A 1 172 ? -22.649 7.886 -15.934 1.00 76.69 172 GLU A CA 1
ATOM 1295 C C . GLU A 1 172 ? -23.919 7.188 -15.432 1.00 76.69 172 GLU A C 1
ATOM 1297 O O . GLU A 1 172 ? -23.897 6.016 -15.056 1.00 76.69 172 GLU A O 1
ATOM 1302 N N . CYS A 1 173 ? -25.038 7.914 -15.426 1.00 78.62 173 CYS A N 1
ATOM 1303 C CA . CYS A 1 173 ? -26.342 7.408 -15.009 1.00 78.62 173 CYS A CA 1
ATOM 1304 C C . CYS A 1 173 ? -27.388 7.774 -16.063 1.00 78.62 173 CYS A C 1
ATOM 1306 O O . CYS A 1 173 ? -27.535 8.947 -16.415 1.00 78.62 173 CYS A O 1
ATOM 1308 N N . PHE A 1 174 ? -28.121 6.776 -16.556 1.00 75.88 174 PHE A N 1
ATOM 1309 C CA . PHE A 1 174 ? -29.135 6.950 -17.592 1.00 75.88 174 PHE A CA 1
ATOM 1310 C C . PHE A 1 174 ? -30.474 6.374 -17.143 1.00 75.88 174 PHE A C 1
ATOM 1312 O O . PHE A 1 174 ? -30.537 5.263 -16.626 1.00 75.88 174 PHE A O 1
ATOM 1319 N N . GLY A 1 175 ? -31.562 7.096 -17.405 1.00 77.19 175 GLY A N 1
ATOM 1320 C CA . GLY A 1 175 ? -32.888 6.483 -17.432 1.00 77.19 175 GLY A CA 1
ATOM 1321 C C . GLY A 1 175 ? -33.048 5.704 -18.734 1.00 77.19 175 GLY A C 1
ATOM 1322 O O . GLY A 1 175 ? -32.878 6.274 -19.813 1.00 77.19 175 GLY A O 1
ATOM 1323 N N . CYS A 1 176 ? -33.362 4.420 -18.649 1.00 74.75 176 CYS A N 1
ATOM 1324 C CA . CYS A 1 176 ? -33.627 3.567 -19.802 1.00 74.75 176 CYS A CA 1
ATOM 1325 C C . CYS A 1 176 ? -34.935 2.796 -19.608 1.00 74.75 176 CYS A C 1
ATOM 1327 O O . CYS A 1 176 ? -35.497 2.770 -18.520 1.00 74.75 176 CYS A O 1
ATOM 1329 N N . ASN A 1 177 ? -35.438 2.188 -20.678 1.00 74.56 177 ASN A N 1
ATOM 1330 C CA . ASN A 1 177 ? -36.522 1.221 -20.585 1.00 74.56 177 ASN A CA 1
ATOM 1331 C C . ASN A 1 177 ? -35.954 -0.143 -20.948 1.00 74.56 177 ASN A C 1
ATOM 1333 O O . ASN A 1 177 ? -35.364 -0.290 -22.019 1.00 74.56 177 ASN A O 1
ATOM 1337 N N . LEU A 1 178 ? -36.142 -1.113 -20.064 1.00 66.44 178 LEU A N 1
ATOM 1338 C CA . LEU A 1 178 ? -35.828 -2.510 -20.311 1.00 66.44 178 LEU A CA 1
ATOM 1339 C C . LEU A 1 178 ? -37.152 -3.275 -20.305 1.00 66.44 178 LEU A C 1
ATOM 1341 O O . LEU A 1 178 ? -37.867 -3.234 -19.308 1.00 66.44 178 LEU A O 1
ATOM 1345 N N . ASP A 1 179 ? -37.512 -3.882 -21.437 1.00 66.12 179 ASP A N 1
ATOM 1346 C CA . ASP A 1 179 ? -38.762 -4.637 -21.614 1.00 66.12 179 ASP A CA 1
ATOM 1347 C C . ASP A 1 179 ? -40.014 -3.883 -21.119 1.00 66.12 179 ASP A C 1
ATOM 1349 O O . ASP A 1 179 ? -40.768 -4.357 -20.274 1.00 66.12 179 ASP A O 1
ATOM 1353 N N . GLU A 1 180 ? -40.198 -2.649 -21.608 1.00 67.94 180 GLU A N 1
ATOM 1354 C CA . GLU A 1 180 ? -41.303 -1.733 -21.245 1.00 67.94 180 GLU A CA 1
ATOM 1355 C C . GLU A 1 180 ? -41.326 -1.270 -19.773 1.00 67.94 180 GLU A C 1
ATOM 1357 O O . GLU A 1 180 ? -42.186 -0.480 -19.380 1.00 67.94 180 GLU A O 1
ATOM 1362 N N . THR A 1 181 ? -40.335 -1.671 -18.975 1.00 70.31 181 THR A N 1
ATOM 1363 C CA . THR A 1 181 ? -40.168 -1.251 -17.581 1.00 70.31 181 THR A CA 1
ATOM 1364 C C . THR A 1 181 ? -39.130 -0.137 -17.480 1.00 70.31 181 THR A C 1
ATOM 1366 O O . THR A 1 181 ? -38.033 -0.239 -18.030 1.00 70.31 181 THR A O 1
ATOM 1369 N N . GLY A 1 182 ? -39.461 0.940 -16.763 1.00 75.94 182 GLY A N 1
ATOM 1370 C CA . GLY A 1 182 ? -38.510 2.013 -16.471 1.00 75.94 182 GLY A CA 1
ATOM 1371 C C . GLY A 1 182 ? -37.361 1.508 -15.596 1.00 75.94 182 GLY A C 1
ATOM 1372 O O . GLY A 1 182 ? -37.590 0.996 -14.502 1.00 75.94 182 GLY A O 1
ATOM 1373 N N . ALA A 1 183 ? -36.134 1.669 -16.074 1.00 76.88 183 ALA A N 1
ATOM 1374 C CA . ALA A 1 183 ? -34.903 1.223 -15.442 1.00 76.88 183 ALA A CA 1
ATOM 1375 C C . ALA A 1 183 ? -33.891 2.375 -15.332 1.00 76.88 183 ALA A C 1
ATOM 1377 O O . ALA A 1 183 ? -33.957 3.379 -16.045 1.00 76.88 183 ALA A O 1
ATOM 1378 N N . ILE A 1 184 ? -32.943 2.230 -14.409 1.00 80.44 184 ILE A N 1
ATOM 1379 C CA . ILE A 1 184 ? -31.813 3.147 -14.256 1.00 80.44 184 ILE A CA 1
ATOM 1380 C C . ILE A 1 184 ? -30.547 2.351 -14.544 1.00 80.44 184 ILE A C 1
ATOM 1382 O O . ILE A 1 184 ? -30.244 1.389 -13.839 1.00 80.44 184 ILE A O 1
ATOM 1386 N N . LEU A 1 185 ? -29.815 2.754 -15.578 1.00 77.31 185 LEU A N 1
ATOM 1387 C CA . LEU A 1 185 ? -28.512 2.199 -15.909 1.00 77.31 185 LEU A CA 1
ATOM 1388 C C . LEU A 1 185 ? -27.428 3.000 -15.189 1.00 77.31 185 LEU A C 1
ATOM 1390 O O . LEU A 1 185 ? -27.275 4.197 -15.437 1.00 77.31 185 LEU A O 1
ATOM 1394 N N . LEU A 1 186 ? -26.671 2.319 -14.333 1.00 79.62 186 LEU A N 1
ATOM 1395 C CA . LEU A 1 186 ? -25.487 2.854 -13.666 1.00 79.62 186 LEU A CA 1
ATOM 1396 C C . LEU A 1 186 ? -24.245 2.299 -14.366 1.00 79.62 186 LEU A C 1
ATOM 1398 O O . LEU A 1 186 ? -24.037 1.086 -14.389 1.00 79.62 186 LEU A O 1
ATOM 1402 N N . GLN A 1 187 ? -23.445 3.176 -14.972 1.00 74.38 187 GLN A N 1
ATOM 1403 C CA . GLN A 1 187 ? -22.165 2.802 -15.563 1.00 74.38 187 GLN A CA 1
ATOM 1404 C C . GLN A 1 187 ? -21.048 3.086 -14.558 1.00 74.38 187 GLN A C 1
ATOM 1406 O O . GLN A 1 187 ? -20.703 4.242 -14.325 1.00 74.38 187 GLN A O 1
ATOM 1411 N N . GLU A 1 188 ? -20.478 2.030 -13.985 1.00 62.78 188 GLU A N 1
ATOM 1412 C CA . GLU A 1 188 ? -19.404 2.122 -12.991 1.00 62.78 188 GLU A CA 1
ATOM 1413 C C . GLU A 1 188 ? -18.029 2.342 -13.645 1.00 62.78 188 GLU A C 1
ATOM 1415 O O . GLU A 1 188 ? -17.743 1.826 -14.730 1.00 62.78 188 GLU A O 1
ATOM 1420 N N . ALA A 1 189 ? -17.160 3.098 -12.974 1.00 53.06 189 ALA A N 1
ATOM 1421 C CA . ALA A 1 189 ? -15.764 3.290 -13.369 1.00 53.06 189 ALA A CA 1
ATOM 1422 C C . ALA A 1 189 ? -14.855 2.115 -12.950 1.00 53.06 189 ALA A C 1
ATOM 1424 O O . ALA A 1 189 ? -13.810 1.905 -13.568 1.00 53.06 189 ALA A O 1
ATOM 1425 N N . TYR A 1 190 ? -15.255 1.349 -11.927 1.00 55.72 190 TYR A N 1
ATOM 1426 C CA . TYR A 1 190 ? -14.476 0.267 -11.313 1.00 55.72 190 TYR A CA 1
ATOM 1427 C C . TYR A 1 190 ? -15.367 -0.923 -10.908 1.00 55.72 190 TYR A C 1
ATOM 1429 O O . TYR A 1 190 ? -16.593 -0.845 -10.926 1.00 55.72 190 TYR A O 1
ATOM 1437 N N . THR A 1 191 ? -14.754 -2.052 -10.542 1.00 49.94 191 THR A N 1
ATOM 1438 C CA . THR A 1 191 ? -15.458 -3.281 -10.141 1.00 49.94 191 THR A CA 1
ATOM 1439 C C . THR A 1 191 ? -16.246 -3.097 -8.834 1.00 49.94 191 THR A C 1
ATOM 1441 O O . THR A 1 191 ? -15.719 -2.582 -7.849 1.00 49.94 191 THR A O 1
ATOM 1444 N N . LEU A 1 192 ? -17.496 -3.575 -8.804 1.00 51.00 192 LEU A N 1
ATOM 1445 C CA . LEU A 1 192 ? -18.430 -3.439 -7.677 1.00 51.00 192 LEU A CA 1
ATOM 1446 C C . LEU A 1 192 ? -17.904 -4.037 -6.357 1.00 51.00 192 LEU A C 1
ATOM 1448 O O . LEU A 1 192 ? -17.484 -5.196 -6.296 1.00 51.00 192 LEU A O 1
ATOM 1452 N N . LYS A 1 193 ? -18.028 -3.277 -5.261 1.00 49.84 193 LYS A N 1
ATOM 1453 C CA . LYS A 1 193 ? -17.691 -3.722 -3.897 1.00 49.84 193 LYS A CA 1
ATOM 1454 C C . LYS A 1 193 ? -18.838 -4.541 -3.287 1.00 49.84 193 LYS A C 1
ATOM 1456 O O . LYS A 1 193 ? -19.716 -4.011 -2.608 1.00 49.84 193 LYS A O 1
ATOM 1461 N N . ILE A 1 194 ? -18.841 -5.857 -3.501 1.00 46.69 194 ILE A N 1
ATOM 1462 C CA . ILE A 1 194 ? -19.844 -6.754 -2.899 1.00 46.69 194 ILE A CA 1
ATOM 1463 C C . ILE A 1 194 ? -19.457 -7.071 -1.448 1.00 46.69 194 ILE A C 1
ATOM 1465 O O . ILE A 1 194 ? -18.464 -7.750 -1.190 1.00 46.69 194 ILE A O 1
ATOM 1469 N N . SER A 1 195 ? -20.273 -6.633 -0.483 1.00 43.75 195 SER A N 1
ATOM 1470 C CA . SER A 1 195 ? -20.112 -6.993 0.928 1.00 43.75 195 SER A CA 1
ATOM 1471 C C . SER A 1 195 ? -21.025 -8.162 1.308 1.00 43.75 195 SER A C 1
ATOM 1473 O O . SER A 1 195 ? -22.239 -8.149 1.088 1.00 43.75 195 SER A O 1
ATOM 1475 N N . LYS A 1 196 ? -20.444 -9.186 1.943 1.00 42.16 196 LYS A N 1
ATOM 1476 C CA . LYS A 1 196 ? -21.141 -10.403 2.403 1.00 42.16 196 LYS A CA 1
ATOM 1477 C C . LYS A 1 196 ? -22.015 -10.184 3.652 1.00 42.16 196 LYS A C 1
ATOM 1479 O O . LYS A 1 196 ? -22.641 -11.119 4.140 1.00 42.16 196 LYS A O 1
ATOM 1484 N N . ASN A 1 197 ? -22.081 -8.959 4.175 1.00 42.72 197 ASN A N 1
ATOM 1485 C CA . ASN A 1 197 ? -22.702 -8.660 5.467 1.00 42.72 197 ASN A CA 1
ATOM 1486 C C . ASN A 1 197 ? -24.058 -7.958 5.334 1.00 42.72 197 ASN A C 1
ATOM 1488 O O . ASN A 1 197 ? -24.207 -6.799 5.721 1.00 42.72 197 ASN A O 1
ATOM 1492 N N . ALA A 1 198 ? -25.082 -8.670 4.855 1.00 35.97 198 ALA A N 1
ATOM 1493 C CA . ALA A 1 198 ? -26.445 -8.135 4.818 1.00 35.97 198 ALA A CA 1
ATOM 1494 C C . ALA A 1 198 ? -27.443 -8.917 5.653 1.00 35.97 198 ALA A C 1
ATOM 1496 O O . ALA A 1 198 ? -28.516 -9.259 5.178 1.00 35.97 198 ALA A O 1
ATOM 1497 N N . LEU A 1 199 ? -27.114 -9.136 6.924 1.00 31.69 199 LEU A N 1
ATOM 1498 C CA . LEU A 1 199 ? -28.102 -9.281 7.999 1.00 31.69 199 LEU A CA 1
ATOM 1499 C C . LEU A 1 199 ? -27.490 -8.901 9.367 1.00 31.69 199 LEU A C 1
ATOM 1501 O O . LEU A 1 199 ? -27.698 -9.577 10.366 1.00 31.69 199 LEU A O 1
ATOM 1505 N N . GLN A 1 200 ? -26.737 -7.799 9.451 1.00 32.12 200 GLN A N 1
ATOM 1506 C CA . GLN A 1 200 ? -26.264 -7.265 10.746 1.00 32.12 200 GLN A CA 1
ATOM 1507 C C . GLN A 1 200 ? -27.166 -6.170 11.336 1.00 32.12 200 GLN A C 1
ATOM 1509 O O . GLN A 1 200 ? -26.996 -5.789 12.490 1.00 32.12 200 GLN A O 1
ATOM 1514 N N . SER A 1 201 ? -28.190 -5.709 10.614 1.00 31.41 201 SER A N 1
ATOM 1515 C CA . SER A 1 201 ? -29.177 -4.762 11.155 1.00 31.41 201 SER A CA 1
ATOM 1516 C C . SER A 1 201 ? -30.253 -5.416 12.037 1.00 31.41 201 SER A C 1
ATOM 1518 O O . SER A 1 201 ? -31.046 -4.696 12.635 1.00 31.41 201 SER A O 1
ATOM 1520 N N . ILE A 1 202 ? -30.245 -6.750 12.196 1.00 29.33 202 ILE A N 1
ATOM 1521 C CA . ILE A 1 202 ? -31.072 -7.472 13.189 1.00 29.33 202 ILE A CA 1
ATOM 1522 C C . ILE A 1 202 ? -30.231 -8.061 14.340 1.00 29.33 202 ILE A C 1
ATOM 1524 O O . ILE A 1 202 ? -30.769 -8.311 15.415 1.00 29.33 202 ILE A O 1
ATOM 1528 N N . PHE A 1 203 ? -28.903 -8.173 14.214 1.00 24.52 203 PHE A N 1
ATOM 1529 C CA . PHE A 1 203 ? -28.051 -8.616 15.322 1.00 24.52 203 PHE A CA 1
ATOM 1530 C C . PHE A 1 203 ? -26.814 -7.738 15.486 1.00 24.52 203 PHE A C 1
ATOM 1532 O O . PHE A 1 203 ? -25.866 -7.769 14.709 1.00 24.52 203 PHE A O 1
ATOM 1539 N N . LYS A 1 204 ? -26.830 -7.006 16.597 1.00 32.66 204 LYS A N 1
ATOM 1540 C CA . LYS A 1 204 ? -25.796 -6.146 17.181 1.00 32.66 204 LYS A CA 1
ATOM 1541 C C . LYS A 1 204 ? -24.497 -6.890 17.578 1.00 32.66 204 LYS A C 1
ATOM 1543 O O . LYS A 1 204 ? -23.898 -6.528 18.585 1.00 32.66 204 LYS A O 1
ATOM 1548 N N . LEU A 1 205 ? -24.093 -7.954 16.876 1.00 36.22 205 LEU A N 1
ATOM 1549 C CA . LEU A 1 205 ? -23.167 -8.962 17.420 1.00 36.22 205 LEU A CA 1
ATOM 1550 C C . LEU A 1 205 ? -22.082 -9.514 16.476 1.00 36.22 205 LEU A C 1
ATOM 1552 O O . LEU A 1 205 ? -21.315 -10.355 16.929 1.00 36.22 205 LEU A O 1
ATOM 1556 N N . ILE A 1 206 ? -21.953 -9.068 15.220 1.00 43.19 206 ILE A N 1
ATOM 1557 C CA . ILE A 1 206 ? -20.874 -9.552 14.333 1.00 43.19 206 ILE A CA 1
ATOM 1558 C C . ILE A 1 206 ? -20.136 -8.354 13.717 1.00 43.19 206 ILE A C 1
ATOM 1560 O O . ILE A 1 206 ? -20.749 -7.348 13.367 1.00 43.19 206 ILE A O 1
ATOM 1564 N N . ARG A 1 207 ? -18.808 -8.439 13.662 1.00 55.38 207 ARG A N 1
ATOM 1565 C CA . ARG A 1 207 ? -17.878 -7.408 13.184 1.00 55.38 207 ARG A CA 1
ATOM 1566 C C . ARG A 1 207 ? -17.769 -7.451 11.642 1.00 55.38 207 ARG A C 1
ATOM 1568 O O . ARG A 1 207 ? -17.958 -8.521 11.070 1.00 55.38 207 ARG A O 1
ATOM 1575 N N . PRO A 1 208 ? -17.521 -6.337 10.924 1.00 63.56 208 PRO A N 1
ATOM 1576 C CA . PRO A 1 208 ? -17.250 -6.388 9.482 1.00 63.56 208 PRO A CA 1
ATOM 1577 C C . PRO A 1 208 ? -15.910 -7.071 9.168 1.00 63.56 208 PRO A C 1
ATOM 1579 O O . PRO A 1 208 ? -14.933 -6.782 9.851 1.00 63.56 208 PRO A O 1
ATOM 1582 N N . HIS A 1 209 ? -15.826 -7.890 8.109 1.00 68.94 209 HIS A N 1
ATOM 1583 C CA . HIS A 1 209 ? -14.578 -8.577 7.723 1.00 68.94 209 HIS A CA 1
ATOM 1584 C C . HIS A 1 209 ? -13.377 -7.639 7.491 1.00 68.94 209 HIS A C 1
ATOM 1586 O O . HIS A 1 209 ? -12.308 -7.955 8.006 1.00 68.94 209 HIS A O 1
ATOM 1592 N N . PRO A 1 210 ? -13.515 -6.465 6.834 1.00 71.19 210 PRO A N 1
ATOM 1593 C CA . PRO A 1 210 ? -12.411 -5.501 6.751 1.00 71.19 210 PRO A CA 1
ATOM 1594 C C . PRO A 1 210 ? -11.857 -5.122 8.130 1.00 71.19 210 PRO A C 1
ATOM 1596 O O . PRO A 1 210 ? -10.652 -5.090 8.349 1.00 71.19 210 PRO A O 1
ATOM 1599 N N . ASN A 1 211 ? -12.751 -4.963 9.107 1.00 73.06 211 ASN A N 1
ATOM 1600 C CA . ASN A 1 211 ? -12.390 -4.599 10.469 1.00 73.06 211 ASN A CA 1
ATOM 1601 C C . ASN A 1 211 ? -11.734 -5.763 11.237 1.00 73.06 211 ASN A C 1
ATOM 1603 O O . ASN A 1 211 ? -10.947 -5.532 12.152 1.00 73.06 211 ASN A O 1
ATOM 1607 N N . GLU A 1 212 ? -12.021 -7.014 10.870 1.00 77.38 212 GLU A N 1
ATOM 1608 C CA . GLU A 1 212 ? -11.323 -8.201 11.387 1.00 77.38 212 GLU A CA 1
ATOM 1609 C C . GLU A 1 212 ? -9.877 -8.286 10.868 1.00 77.38 212 GLU A C 1
ATOM 1611 O O . GLU A 1 212 ? -8.997 -8.787 11.570 1.00 77.38 212 GLU A O 1
ATOM 1616 N N . CYS A 1 213 ? -9.610 -7.732 9.684 1.00 79.38 213 CYS A N 1
ATOM 1617 C CA . CYS A 1 213 ? -8.287 -7.634 9.078 1.00 79.38 213 CYS A CA 1
ATOM 1618 C C . CYS A 1 213 ? -7.507 -6.439 9.645 1.00 79.38 213 CYS A C 1
ATOM 1620 O O . CYS A 1 213 ? -7.359 -5.402 9.009 1.00 79.38 213 CYS A O 1
ATOM 1622 N N . SER A 1 214 ? -6.986 -6.589 10.864 1.00 78.75 214 SER A N 1
ATOM 1623 C CA . SER A 1 214 ? -6.145 -5.578 11.525 1.00 78.75 214 SER A CA 1
ATOM 1624 C C . SER A 1 214 ? -6.832 -4.222 11.787 1.00 78.75 214 SER A C 1
ATOM 1626 O O . SER A 1 214 ? -6.155 -3.204 11.940 1.00 78.75 214 SER A O 1
ATOM 1628 N N . GLY A 1 215 ? -8.165 -4.203 11.900 1.00 75.94 215 GLY A N 1
ATOM 1629 C CA . GLY A 1 215 ? -8.923 -2.975 12.147 1.00 75.94 215 GLY A CA 1
ATOM 1630 C C . GLY A 1 215 ? -9.163 -2.124 10.902 1.00 75.94 215 GLY A C 1
ATOM 1631 O O . GLY A 1 215 ? -9.613 -0.993 11.062 1.00 75.94 215 GLY A O 1
ATOM 1632 N N . GLY A 1 216 ? -8.898 -2.666 9.710 1.00 72.44 216 GLY A N 1
ATOM 1633 C CA . GLY A 1 216 ? -9.058 -1.953 8.451 1.00 72.44 216 GLY A CA 1
ATOM 1634 C C . GLY A 1 216 ? -10.493 -1.532 8.140 1.00 72.44 216 GLY A C 1
ATOM 1635 O O . GLY A 1 216 ? -11.472 -1.970 8.768 1.00 72.44 216 GLY A O 1
ATOM 1636 N N . ASP A 1 217 ? -10.616 -0.667 7.147 1.00 72.19 217 ASP A N 1
ATOM 1637 C CA . ASP A 1 217 ? -11.884 -0.185 6.624 1.00 72.19 217 ASP A CA 1
ATOM 1638 C C . ASP A 1 217 ? -11.900 -0.205 5.082 1.00 72.19 217 ASP A C 1
ATOM 1640 O O . ASP A 1 217 ? -11.268 -1.056 4.463 1.00 72.19 217 ASP A O 1
ATOM 1644 N N . LEU A 1 218 ? -12.761 0.593 4.451 1.00 71.19 218 LEU A N 1
ATOM 1645 C CA . LEU A 1 218 ? -12.930 0.615 2.994 1.00 71.19 218 LEU A CA 1
ATOM 1646 C C . LEU A 1 218 ? -12.612 2.000 2.406 1.00 71.19 218 LEU A C 1
ATOM 1648 O O . LEU A 1 218 ? -13.122 2.329 1.332 1.00 71.19 218 LEU A O 1
ATOM 1652 N N . ASP A 1 219 ? -11.806 2.805 3.107 1.00 74.81 219 ASP A N 1
ATOM 1653 C CA . ASP A 1 219 ? -11.389 4.150 2.693 1.00 74.81 219 ASP A CA 1
ATOM 1654 C C . ASP A 1 219 ? -10.148 4.171 1.776 1.00 74.81 219 ASP A C 1
ATOM 1656 O O . ASP A 1 219 ? -9.799 5.218 1.229 1.00 74.81 219 ASP A O 1
ATOM 1660 N N . GLY A 1 220 ? -9.532 3.006 1.547 1.00 69.62 220 GLY A N 1
ATOM 1661 C CA . GLY A 1 220 ? -8.315 2.859 0.744 1.00 69.62 220 GLY A CA 1
ATOM 1662 C C . GLY A 1 220 ? -7.476 1.622 1.077 1.00 69.62 220 GLY A C 1
ATOM 1663 O O . GLY A 1 220 ? -6.547 1.308 0.332 1.00 69.62 220 GLY A O 1
ATOM 1664 N N . ASP A 1 221 ? -7.808 0.905 2.156 1.00 76.12 221 ASP A N 1
ATOM 1665 C CA . ASP A 1 221 ? -7.112 -0.319 2.557 1.00 76.12 221 ASP A CA 1
ATOM 1666 C C . ASP A 1 221 ? -7.090 -1.393 1.458 1.00 76.12 221 ASP A C 1
ATOM 1668 O O . ASP A 1 221 ? -8.094 -1.705 0.807 1.00 76.12 221 ASP A O 1
ATOM 1672 N N . LEU A 1 222 ? -5.916 -2.006 1.289 1.00 79.25 222 LEU A N 1
ATOM 1673 C CA . LEU A 1 222 ? -5.696 -3.123 0.377 1.00 79.25 222 LEU A CA 1
ATOM 1674 C C . LEU A 1 222 ? -5.690 -4.441 1.151 1.00 79.25 222 LEU A C 1
ATOM 1676 O O . LEU A 1 222 ? -4.984 -4.596 2.148 1.00 79.25 222 LEU A O 1
ATOM 1680 N N . PHE A 1 223 ? -6.434 -5.423 0.644 1.00 79.38 223 PHE A N 1
ATOM 1681 C CA . PHE A 1 223 ? -6.549 -6.746 1.251 1.00 79.38 223 PHE A CA 1
ATOM 1682 C C . PHE A 1 223 ? -5.821 -7.787 0.406 1.00 79.38 223 PHE A C 1
ATOM 1684 O O . PHE A 1 223 ? -5.988 -7.850 -0.812 1.00 79.38 223 PHE A O 1
ATOM 1691 N N . PHE A 1 224 ? -5.040 -8.646 1.060 1.00 83.00 224 PHE A N 1
ATOM 1692 C CA . PHE A 1 224 ? -4.472 -9.820 0.410 1.00 83.00 224 PHE A CA 1
ATOM 1693 C C . PHE A 1 224 ? -5.550 -10.899 0.259 1.00 83.00 224 PHE A C 1
ATOM 1695 O O . PHE A 1 224 ? -6.086 -11.390 1.253 1.00 83.00 224 PHE A O 1
ATOM 1702 N N . ILE A 1 225 ? -5.853 -11.273 -0.985 1.00 81.75 225 ILE A N 1
ATOM 1703 C CA . ILE A 1 225 ? -6.824 -12.317 -1.322 1.00 81.75 225 ILE A CA 1
ATOM 1704 C C . ILE A 1 225 ? -6.079 -13.440 -2.037 1.00 81.75 225 ILE A C 1
ATOM 1706 O O . ILE A 1 225 ? -5.378 -13.200 -3.018 1.00 81.75 225 ILE A O 1
ATOM 1710 N N . THR A 1 226 ? -6.247 -14.669 -1.554 1.00 79.75 226 THR A N 1
ATOM 1711 C CA . THR A 1 226 ? -5.704 -15.871 -2.190 1.00 79.75 226 THR A CA 1
ATOM 1712 C C . THR A 1 226 ? -6.772 -16.952 -2.282 1.00 79.75 226 THR A C 1
ATOM 1714 O O . THR A 1 226 ? -7.606 -17.097 -1.388 1.00 79.75 226 THR A O 1
ATOM 1717 N N . TRP A 1 227 ? -6.731 -17.703 -3.376 1.00 86.06 227 TRP A N 1
ATOM 1718 C CA . TRP A 1 227 ? -7.527 -18.905 -3.630 1.00 86.06 227 TRP A CA 1
ATOM 1719 C C . TRP A 1 227 ? -6.642 -20.155 -3.744 1.00 86.06 227 TRP A C 1
ATOM 1721 O O . TRP A 1 227 ? -7.136 -21.223 -4.088 1.00 86.06 227 TRP A O 1
ATOM 1731 N N . ASP A 1 228 ? -5.333 -20.031 -3.498 1.00 88.38 228 ASP A N 1
ATOM 1732 C CA . ASP A 1 228 ? -4.435 -21.185 -3.439 1.00 88.38 228 ASP A CA 1
ATOM 1733 C C . ASP A 1 228 ? -4.654 -21.928 -2.118 1.00 88.38 228 ASP A C 1
ATOM 1735 O O . ASP A 1 228 ? -4.295 -21.425 -1.050 1.00 88.38 228 ASP A O 1
ATOM 1739 N N . ASP A 1 229 ? -5.196 -23.144 -2.204 1.00 88.94 229 ASP A N 1
ATOM 1740 C CA . ASP A 1 229 ? -5.467 -24.023 -1.063 1.00 88.94 229 ASP A CA 1
ATOM 1741 C C . ASP A 1 229 ? -4.242 -24.247 -0.163 1.00 88.94 229 ASP A C 1
ATOM 1743 O O . ASP A 1 229 ? -4.390 -24.471 1.037 1.00 88.94 229 ASP A O 1
ATOM 1747 N N . LYS A 1 230 ? -3.018 -24.144 -0.700 1.00 89.44 230 LYS A N 1
ATOM 1748 C CA . LYS A 1 230 ? -1.776 -24.300 0.076 1.00 89.44 230 LYS A CA 1
ATOM 1749 C C . LYS A 1 230 ? -1.459 -23.093 0.958 1.00 89.44 230 LYS A C 1
ATOM 1751 O O . LYS A 1 230 ? -0.657 -23.216 1.883 1.00 89.44 230 LYS A O 1
ATOM 1756 N N . LEU A 1 231 ? -2.031 -21.929 0.650 1.00 86.38 231 LEU A N 1
ATOM 1757 C CA . LEU A 1 231 ? -1.842 -20.681 1.393 1.00 86.38 231 LEU A CA 1
ATOM 1758 C C . LEU A 1 231 ? -3.002 -20.386 2.349 1.00 86.38 231 LEU A C 1
ATOM 1760 O O . LEU A 1 231 ? -2.870 -19.517 3.214 1.00 86.38 231 LEU A O 1
ATOM 1764 N N . ILE A 1 232 ? -4.121 -21.102 2.220 1.00 85.00 232 ILE A N 1
ATOM 1765 C CA . ILE A 1 232 ? -5.263 -20.970 3.123 1.00 85.00 232 ILE A CA 1
ATOM 1766 C C . ILE A 1 232 ? -4.901 -21.618 4.473 1.00 85.00 232 ILE A C 1
ATOM 1768 O O . ILE A 1 232 ? -4.567 -22.802 4.524 1.00 85.00 232 ILE A O 1
ATOM 1772 N N . PRO A 1 233 ? -4.943 -20.872 5.593 1.00 82.38 233 PRO A N 1
ATOM 1773 C CA . PRO A 1 233 ? -4.570 -21.416 6.891 1.00 82.38 233 PRO A CA 1
ATOM 1774 C C . PRO A 1 233 ? -5.592 -22.452 7.377 1.00 82.38 233 PRO A C 1
ATOM 1776 O O . PRO A 1 233 ? -6.791 -22.191 7.409 1.00 82.38 233 PRO A O 1
ATOM 1779 N N . GLU A 1 234 ? -5.112 -23.596 7.871 1.00 83.69 234 GLU A N 1
ATOM 1780 C CA . GLU A 1 234 ? -5.967 -24.644 8.463 1.00 83.69 234 GLU A CA 1
ATOM 1781 C C . GLU A 1 234 ? -6.683 -24.191 9.747 1.00 83.69 234 GLU A C 1
ATOM 1783 O O . GLU A 1 234 ? -7.700 -24.758 10.144 1.00 83.69 234 GLU A O 1
ATOM 1788 N N . LYS A 1 235 ? -6.120 -23.194 10.442 1.00 82.25 235 LYS A N 1
ATOM 1789 C CA . LYS A 1 235 ? -6.623 -22.680 11.719 1.00 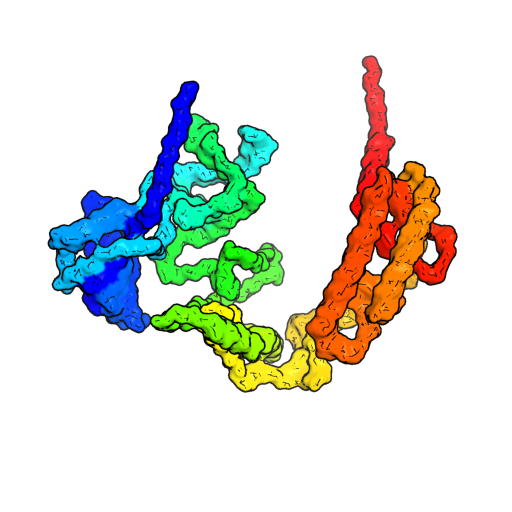82.25 235 LYS A CA 1
ATOM 1790 C C . LYS A 1 235 ? -6.829 -21.179 11.631 1.00 82.25 235 LYS A C 1
ATOM 1792 O O . LYS A 1 235 ? -5.886 -20.445 11.339 1.00 82.25 235 LYS A O 1
ATOM 1797 N N . VAL A 1 236 ? -8.037 -20.749 11.974 1.00 81.38 236 VAL A N 1
ATOM 1798 C CA . VAL A 1 236 ? -8.430 -19.343 12.066 1.00 81.38 236 VAL A CA 1
ATOM 1799 C C . VAL A 1 236 ? -8.641 -19.004 13.538 1.00 81.38 236 VAL A C 1
ATOM 1801 O O . VAL A 1 236 ? -9.342 -19.727 14.246 1.00 81.38 236 VAL A O 1
ATOM 1804 N N . ASP A 1 237 ? -8.010 -17.930 14.003 1.00 80.81 237 ASP A N 1
ATOM 1805 C CA . ASP A 1 237 ? -8.206 -17.410 15.356 1.00 80.81 237 ASP A CA 1
ATOM 1806 C C . ASP A 1 237 ? -9.309 -16.345 15.364 1.00 80.81 237 ASP A C 1
ATOM 1808 O O . ASP A 1 237 ? -9.579 -15.697 14.350 1.00 80.81 237 ASP A O 1
ATOM 1812 N N . ALA A 1 238 ? -9.952 -16.155 16.518 1.00 79.62 238 ALA A N 1
ATOM 1813 C CA . ALA A 1 238 ? -10.940 -15.096 16.672 1.00 79.62 238 ALA A CA 1
ATOM 1814 C C . ALA A 1 238 ? -10.274 -13.712 16.520 1.00 79.62 238 ALA A C 1
ATOM 1816 O O . ALA A 1 238 ? -9.173 -13.505 17.042 1.00 79.62 238 ALA A O 1
ATOM 1817 N N . PRO A 1 239 ? -10.933 -12.752 15.848 1.00 77.38 239 PRO A N 1
ATOM 1818 C CA . PRO A 1 239 ? -10.393 -11.410 15.696 1.00 77.38 239 PRO A CA 1
ATOM 1819 C C . PRO A 1 239 ? -10.237 -10.732 17.064 1.00 77.38 239 PRO A C 1
ATOM 1821 O O . PRO A 1 239 ? -11.099 -10.857 17.936 1.00 77.38 239 PRO A O 1
ATOM 1824 N N . MET A 1 240 ? -9.146 -9.982 17.242 1.00 76.75 240 MET A N 1
ATOM 1825 C CA . MET A 1 240 ? -8.917 -9.170 18.444 1.00 76.75 240 MET A CA 1
ATOM 1826 C C . MET A 1 240 ? -10.051 -8.146 18.623 1.00 76.75 240 MET A C 1
ATOM 1828 O O . MET A 1 240 ? -10.557 -7.616 17.639 1.00 76.75 240 MET A O 1
ATOM 1832 N N . ASP A 1 241 ? -10.454 -7.844 19.859 1.00 68.81 241 ASP A N 1
ATOM 1833 C CA . ASP A 1 241 ? -11.437 -6.785 20.126 1.00 68.81 241 ASP A CA 1
ATOM 1834 C C . ASP A 1 241 ? -10.792 -5.401 19.932 1.00 68.81 241 ASP A C 1
ATOM 1836 O O . ASP A 1 241 ? -10.012 -4.954 20.772 1.00 68.81 241 ASP A O 1
ATOM 1840 N N . TYR A 1 242 ? -11.112 -4.719 18.827 1.00 63.06 242 TYR A N 1
ATOM 1841 C CA . TYR A 1 242 ? -10.725 -3.318 18.615 1.00 63.06 242 TYR A CA 1
ATOM 1842 C C . TYR A 1 242 ? -11.790 -2.387 19.195 1.00 63.06 242 TYR A C 1
ATOM 1844 O O . TYR A 1 242 ? -12.505 -1.677 18.478 1.00 63.06 242 TYR A O 1
ATOM 1852 N N . ALA A 1 243 ? -11.913 -2.365 20.516 1.00 59.34 243 ALA A N 1
ATOM 1853 C CA . ALA A 1 243 ? -12.652 -1.296 21.159 1.00 59.34 243 ALA A CA 1
ATOM 1854 C C . ALA A 1 243 ? -11.836 -0.001 21.019 1.00 59.34 243 ALA A C 1
ATOM 1856 O O . ALA A 1 243 ? -10.844 0.178 21.721 1.00 59.34 243 ALA A O 1
ATOM 1857 N N . ALA A 1 244 ? -12.249 0.890 20.111 1.00 55.09 244 ALA A N 1
ATOM 1858 C CA . ALA A 1 244 ? -11.590 2.178 19.913 1.00 55.09 244 ALA A CA 1
ATOM 1859 C C . ALA A 1 244 ? -11.411 2.904 21.256 1.00 55.09 244 ALA A C 1
ATOM 1861 O O . ALA A 1 244 ? -12.383 3.159 21.984 1.00 55.09 244 ALA A O 1
ATOM 1862 N N . THR A 1 245 ? -10.163 3.235 21.587 1.00 54.44 245 THR A N 1
ATOM 1863 C CA . THR A 1 245 ? -9.850 4.035 22.771 1.00 54.44 245 THR A CA 1
ATOM 1864 C C . THR A 1 245 ? -10.509 5.400 22.606 1.00 54.44 245 THR A C 1
ATOM 1866 O O . THR A 1 245 ? -10.466 5.995 21.529 1.00 54.44 245 THR A O 1
ATOM 1869 N N . ARG A 1 246 ? -11.184 5.894 23.654 1.00 52.72 246 ARG A N 1
ATOM 1870 C CA . ARG A 1 246 ? -11.910 7.169 23.565 1.00 52.72 246 ARG A CA 1
ATOM 1871 C C . ARG A 1 246 ? -10.940 8.281 23.147 1.00 52.72 246 ARG A C 1
ATOM 1873 O O . ARG A 1 246 ? -9.916 8.426 23.814 1.00 52.72 246 ARG A O 1
ATOM 1880 N N . PRO A 1 247 ? -11.274 9.080 22.115 1.00 58.81 247 PRO A N 1
ATOM 1881 C CA . PRO A 1 247 ? -10.495 10.261 21.780 1.00 58.81 247 PRO A CA 1
ATOM 1882 C C . PRO A 1 247 ? -10.367 11.163 23.003 1.00 58.81 247 PRO A C 1
ATOM 1884 O O . PRO A 1 247 ? -11.290 11.243 23.826 1.00 58.81 247 PRO A O 1
ATOM 1887 N N . ARG A 1 248 ? -9.240 11.863 23.119 1.00 61.88 248 ARG A N 1
ATOM 1888 C CA . ARG A 1 248 ? -9.053 12.874 24.153 1.00 61.88 248 ARG A CA 1
ATOM 1889 C C . ARG A 1 248 ? -9.977 14.058 23.850 1.00 61.88 248 ARG A C 1
ATOM 1891 O O . ARG A 1 248 ? -9.674 14.897 23.013 1.00 61.88 248 ARG A O 1
ATOM 1898 N N . ILE A 1 249 ? -11.143 14.088 24.493 1.00 64.81 249 ILE A N 1
ATOM 1899 C CA . ILE A 1 249 ? -12.091 15.200 24.368 1.00 64.81 249 ILE A CA 1
ATOM 1900 C C . ILE A 1 249 ? -11.575 16.339 25.244 1.00 64.81 249 ILE A C 1
ATOM 1902 O O . ILE A 1 249 ? -11.489 16.184 26.462 1.00 64.81 249 ILE A O 1
ATOM 1906 N N . MET A 1 250 ? -11.225 17.458 24.616 1.00 64.50 250 MET A N 1
ATOM 1907 C CA . MET A 1 250 ? -10.867 18.694 25.307 1.00 64.50 250 MET A CA 1
ATOM 1908 C C . MET A 1 250 ? -12.131 19.537 25.506 1.00 64.50 250 MET A C 1
ATOM 1910 O O . MET A 1 250 ? -13.032 19.536 24.668 1.00 64.50 250 MET A O 1
ATOM 1914 N N . ASP A 1 251 ? -12.231 20.207 26.648 1.00 74.06 251 ASP A N 1
ATOM 1915 C CA . ASP A 1 251 ? -13.368 21.045 27.047 1.00 74.06 251 ASP A CA 1
ATOM 1916 C C . ASP A 1 251 ? -13.257 22.499 26.552 1.00 74.06 251 ASP A C 1
ATOM 1918 O O . ASP A 1 251 ? -14.087 23.342 26.892 1.00 74.06 251 ASP A O 1
ATOM 1922 N N . HIS A 1 252 ? -12.253 22.787 25.724 1.00 78.19 252 HIS A N 1
ATOM 1923 C CA . HIS A 1 252 ? -11.940 24.106 25.191 1.00 78.19 252 HIS A CA 1
ATOM 1924 C C . HIS A 1 252 ? -11.566 24.042 23.704 1.00 78.19 252 HIS A C 1
ATOM 1926 O O . HIS A 1 252 ? -11.390 22.971 23.121 1.00 78.19 252 HIS A O 1
ATOM 1932 N N . VAL A 1 253 ? -11.477 25.220 23.081 1.00 79.06 253 VAL A N 1
ATOM 1933 C CA . VAL A 1 253 ? -11.000 25.368 21.702 1.00 79.06 253 VAL A CA 1
ATOM 1934 C C . VAL A 1 253 ? -9.497 25.105 21.676 1.00 79.06 253 VAL A C 1
ATOM 1936 O O . VAL A 1 253 ? -8.753 25.778 22.383 1.00 79.06 253 VAL A O 1
ATOM 1939 N N . VAL A 1 254 ? -9.078 24.144 20.853 1.00 80.56 254 VAL A N 1
ATOM 1940 C CA . VAL A 1 254 ? -7.674 23.736 20.693 1.00 80.56 254 VAL A CA 1
ATOM 1941 C C . VAL A 1 254 ? -6.822 24.922 20.236 1.00 80.56 254 VAL A C 1
ATOM 1943 O O . VAL A 1 254 ? -7.166 25.577 19.246 1.00 80.56 254 VAL A O 1
ATOM 1946 N N . THR A 1 255 ? -5.713 25.194 20.930 1.00 87.56 255 THR A N 1
ATOM 1947 C CA . THR A 1 255 ? -4.783 26.273 20.547 1.00 87.56 255 THR A CA 1
ATOM 1948 C C . THR A 1 255 ? -3.676 25.782 19.608 1.00 87.56 255 THR A C 1
ATOM 1950 O O . THR A 1 255 ? -3.418 24.583 19.478 1.00 87.56 255 THR A O 1
ATOM 1953 N N . LEU A 1 256 ? -2.984 26.709 18.934 1.00 87.06 256 LEU A N 1
ATOM 1954 C CA . LEU A 1 256 ? -1.877 26.358 18.037 1.00 87.06 256 LEU A CA 1
ATOM 1955 C C . LEU A 1 256 ? -0.697 25.734 18.801 1.00 87.06 256 LEU A C 1
ATOM 1957 O O . LEU A 1 256 ? -0.038 24.828 18.294 1.00 87.06 256 LEU A O 1
ATOM 1961 N N . GLU A 1 257 ? -0.449 26.183 20.030 1.00 88.06 257 GLU A N 1
ATOM 1962 C CA . GLU A 1 257 ? 0.609 25.669 20.903 1.00 88.06 257 GLU A CA 1
ATOM 1963 C C . GLU A 1 257 ? 0.353 24.207 21.290 1.00 88.06 257 GLU A C 1
ATOM 1965 O O . GLU A 1 257 ? 1.285 23.406 21.357 1.00 88.06 257 GLU A O 1
ATOM 1970 N N . GLU A 1 258 ? -0.909 23.827 21.497 1.00 82.25 258 GLU A N 1
ATOM 1971 C CA . GLU A 1 258 ? -1.295 22.444 21.787 1.00 82.25 258 GLU A CA 1
ATOM 1972 C C . GLU A 1 258 ? -1.103 21.531 20.579 1.00 82.25 258 GLU A C 1
ATOM 1974 O O . GLU A 1 258 ? -0.643 20.401 20.737 1.00 82.25 258 GLU A O 1
ATOM 1979 N N . ILE A 1 259 ? -1.371 22.031 19.369 1.00 83.50 259 ILE A N 1
ATOM 1980 C CA . ILE A 1 259 ? -1.081 21.311 18.122 1.00 83.50 259 ILE A CA 1
ATOM 1981 C C . ILE A 1 259 ? 0.428 21.086 17.981 1.00 83.50 259 ILE A C 1
ATOM 1983 O O . ILE A 1 259 ? 0.858 19.964 17.713 1.00 83.50 259 ILE A O 1
ATOM 1987 N N . GLN A 1 260 ? 1.239 22.128 18.199 1.00 86.06 260 GLN A N 1
ATOM 1988 C CA . GLN A 1 260 ? 2.702 22.024 18.159 1.00 86.06 260 GLN A CA 1
ATOM 1989 C C . GLN A 1 260 ? 3.220 21.019 19.189 1.00 86.06 260 GLN A C 1
ATOM 1991 O O . GLN A 1 260 ? 4.056 20.176 18.865 1.00 86.06 260 GLN A O 1
ATOM 1996 N N . LYS A 1 261 ? 2.694 21.068 20.416 1.00 84.38 261 LYS A N 1
ATOM 1997 C CA . LYS A 1 261 ? 3.057 20.128 21.474 1.00 84.38 261 LYS A CA 1
ATOM 1998 C C . LYS A 1 261 ? 2.671 18.699 21.106 1.00 84.38 261 LYS A C 1
ATOM 2000 O O . LYS A 1 261 ? 3.509 17.815 21.223 1.00 84.38 261 LYS A O 1
ATOM 2005 N N . ASN A 1 262 ? 1.457 18.481 20.602 1.00 81.06 262 ASN A N 1
ATOM 2006 C CA . ASN A 1 262 ? 1.006 17.161 20.165 1.00 81.06 262 ASN A CA 1
ATOM 2007 C C . ASN A 1 262 ? 1.880 16.607 19.030 1.00 81.06 262 ASN A C 1
ATOM 2009 O O . ASN A 1 262 ? 2.183 15.419 19.011 1.00 81.06 262 ASN A O 1
ATOM 2013 N N . PHE A 1 263 ? 2.341 17.462 18.113 1.00 83.94 263 PHE A N 1
ATOM 2014 C CA . PHE A 1 263 ? 3.254 17.054 17.046 1.00 83.94 263 PHE A CA 1
ATOM 2015 C C . PHE A 1 263 ? 4.624 16.622 17.592 1.00 83.94 263 PHE A C 1
ATOM 2017 O O . PHE A 1 263 ? 5.139 15.570 17.215 1.00 83.94 263 PHE A O 1
ATOM 2024 N N . VAL A 1 264 ? 5.197 17.394 18.522 1.00 85.25 264 VAL A N 1
ATOM 2025 C CA . VAL A 1 264 ? 6.463 17.045 19.189 1.00 85.25 264 VAL A CA 1
ATOM 2026 C C . VAL A 1 264 ? 6.313 15.762 20.011 1.00 85.25 264 VAL A C 1
ATOM 2028 O O . VAL A 1 264 ? 7.151 14.866 19.903 1.00 85.25 264 VAL A O 1
ATOM 2031 N N . ASP A 1 265 ? 5.228 15.635 20.776 1.00 82.31 265 ASP A N 1
ATOM 2032 C CA . ASP A 1 265 ? 4.916 14.440 21.561 1.00 82.31 265 ASP A CA 1
ATOM 2033 C C . ASP A 1 265 ? 4.751 13.211 20.651 1.00 82.31 265 ASP A C 1
ATOM 2035 O O . ASP A 1 265 ? 5.228 12.130 21.002 1.00 82.31 265 AS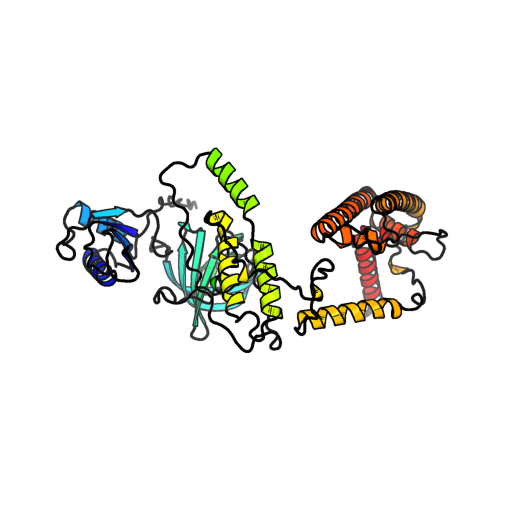P A O 1
ATOM 2039 N N . TYR A 1 266 ? 4.153 13.370 19.464 1.00 82.31 266 TYR A N 1
ATOM 2040 C CA . TYR A 1 266 ? 4.060 12.307 18.465 1.00 82.31 266 TYR A CA 1
ATOM 2041 C C . TYR A 1 266 ? 5.441 11.863 17.968 1.00 82.31 266 TYR A C 1
ATOM 2043 O O . TYR A 1 266 ? 5.756 10.676 18.001 1.00 82.31 266 TYR A O 1
ATOM 2051 N N . MET A 1 267 ? 6.299 12.812 17.579 1.00 81.44 267 MET A N 1
ATOM 2052 C CA . MET A 1 267 ? 7.650 12.515 17.086 1.00 81.44 267 MET A CA 1
ATOM 2053 C C . MET A 1 267 ? 8.542 11.831 18.131 1.00 81.44 267 MET A C 1
ATOM 2055 O O . MET A 1 267 ? 9.376 11.001 17.775 1.00 81.44 267 MET A O 1
ATOM 2059 N N . ILE A 1 268 ? 8.398 12.187 19.410 1.00 82.31 268 ILE A N 1
ATOM 2060 C CA . ILE A 1 268 ? 9.194 11.607 20.502 1.00 82.31 268 ILE A CA 1
ATOM 2061 C C . ILE A 1 268 ? 8.725 10.186 20.840 1.00 82.31 268 ILE A C 1
ATOM 2063 O O . ILE A 1 268 ? 9.550 9.332 21.167 1.00 82.31 268 ILE A O 1
ATOM 2067 N N . ASN A 1 269 ? 7.416 9.934 20.775 1.00 79.75 269 ASN A N 1
ATOM 2068 C CA . ASN A 1 269 ? 6.800 8.701 21.269 1.00 79.75 269 ASN A CA 1
ATOM 2069 C C . ASN A 1 269 ? 6.359 7.733 20.160 1.00 79.75 269 ASN A C 1
ATOM 2071 O O . ASN A 1 269 ? 5.580 6.820 20.432 1.00 79.75 269 ASN A O 1
ATOM 2075 N N . ASP A 1 270 ? 6.852 7.889 18.929 1.00 80.31 270 ASP A N 1
ATOM 2076 C CA . ASP A 1 270 ? 6.609 6.921 17.856 1.00 80.31 270 ASP A CA 1
ATOM 2077 C C . ASP A 1 270 ? 7.347 5.598 18.138 1.00 80.31 270 ASP A C 1
ATOM 2079 O O . ASP A 1 270 ? 8.531 5.411 17.840 1.00 80.31 270 ASP A O 1
ATOM 2083 N N . THR A 1 271 ? 6.635 4.666 18.773 1.00 82.94 271 THR A N 1
ATOM 2084 C CA . THR A 1 271 ? 7.138 3.341 19.153 1.00 82.94 271 THR A CA 1
ATOM 2085 C C . THR A 1 271 ? 6.680 2.234 18.204 1.00 82.94 271 THR A C 1
ATOM 2087 O O . THR A 1 271 ? 7.042 1.072 18.419 1.00 82.94 271 THR A O 1
ATOM 2090 N N . LEU A 1 272 ? 5.958 2.565 17.124 1.00 86.94 272 LEU A N 1
ATOM 2091 C CA . LEU A 1 272 ? 5.303 1.597 16.238 1.00 86.94 272 LEU A CA 1
ATOM 2092 C C . LEU A 1 272 ? 6.302 0.590 15.656 1.00 86.94 272 LEU A C 1
ATOM 2094 O O . LEU A 1 272 ? 6.144 -0.627 15.795 1.00 86.94 272 LEU A O 1
ATOM 2098 N N . GLY A 1 273 ? 7.392 1.097 15.073 1.00 86.75 273 GLY A N 1
ATOM 2099 C CA . GLY A 1 273 ? 8.438 0.260 14.483 1.00 86.75 273 GLY A CA 1
ATOM 2100 C C . GLY A 1 273 ? 9.147 -0.632 15.509 1.00 86.75 273 GLY A C 1
ATOM 2101 O O . GLY A 1 273 ? 9.490 -1.782 15.214 1.00 86.75 273 GLY A O 1
ATOM 2102 N N . ALA A 1 274 ? 9.330 -0.141 16.739 1.00 89.44 274 ALA A N 1
ATOM 2103 C CA . ALA A 1 274 ? 9.952 -0.905 17.818 1.00 89.44 274 ALA A CA 1
ATOM 2104 C C . ALA A 1 274 ? 9.040 -2.038 18.316 1.00 89.44 274 ALA A C 1
ATOM 2106 O O . ALA A 1 274 ? 9.520 -3.156 18.518 1.00 89.44 274 ALA A O 1
ATOM 2107 N N . ILE A 1 275 ? 7.738 -1.772 18.465 1.00 92.31 275 ILE A N 1
ATOM 2108 C CA . ILE A 1 275 ? 6.728 -2.767 18.851 1.00 92.31 275 ILE A CA 1
ATOM 2109 C C . ILE A 1 275 ? 6.606 -3.846 17.768 1.00 92.31 275 ILE A C 1
ATOM 2111 O O . ILE A 1 275 ? 6.644 -5.034 18.086 1.00 92.31 275 ILE A O 1
ATOM 2115 N N . SER A 1 276 ? 6.538 -3.451 16.493 1.00 92.75 276 SER A N 1
ATOM 2116 C CA . SER A 1 276 ? 6.473 -4.382 15.358 1.00 92.75 276 SER A CA 1
ATOM 2117 C C . SER A 1 276 ? 7.705 -5.295 15.291 1.00 92.75 276 SER A C 1
ATOM 2119 O O . SER A 1 276 ? 7.589 -6.522 15.208 1.00 92.75 276 SER A O 1
ATOM 2121 N N . THR A 1 277 ? 8.903 -4.720 15.457 1.00 92.00 277 THR A N 1
ATOM 2122 C CA . THR A 1 277 ? 10.155 -5.492 15.516 1.00 92.00 277 THR A CA 1
ATOM 2123 C C . THR A 1 277 ? 10.150 -6.470 16.693 1.00 92.00 277 THR A C 1
ATOM 2125 O O . THR A 1 277 ? 10.535 -7.628 16.536 1.00 92.00 277 THR A O 1
ATOM 2128 N N . ALA A 1 278 ? 9.695 -6.034 17.872 1.00 94.25 278 ALA A N 1
ATOM 2129 C CA . ALA A 1 278 ? 9.592 -6.905 19.036 1.00 94.25 278 ALA A CA 1
ATOM 2130 C C . ALA A 1 278 ? 8.616 -8.061 18.798 1.00 94.25 278 ALA A C 1
ATOM 2132 O O . ALA A 1 278 ? 8.965 -9.206 19.084 1.00 94.25 278 ALA A O 1
ATOM 2133 N N . HIS A 1 279 ? 7.443 -7.786 18.220 1.00 95.56 279 HIS A N 1
ATOM 2134 C CA . HIS A 1 279 ? 6.447 -8.804 17.894 1.00 95.56 279 HIS A CA 1
ATOM 2135 C C . HIS A 1 279 ? 7.034 -9.880 16.975 1.00 95.56 279 HIS A C 1
ATOM 2137 O O . HIS A 1 279 ? 6.918 -11.068 17.267 1.00 95.56 279 HIS A O 1
ATOM 2143 N N . LEU A 1 280 ? 7.738 -9.476 15.912 1.00 94.50 280 LEU A N 1
ATOM 2144 C CA . LEU A 1 280 ? 8.390 -10.404 14.988 1.00 94.50 280 LEU A CA 1
ATOM 2145 C C . LEU A 1 280 ? 9.421 -11.305 15.693 1.00 94.50 280 LEU A C 1
ATOM 2147 O O . LEU A 1 280 ? 9.465 -12.507 15.440 1.00 94.50 280 LEU A O 1
ATOM 2151 N N . ILE A 1 281 ? 10.219 -10.750 16.610 1.00 94.56 281 ILE A N 1
ATOM 2152 C CA . ILE A 1 281 ? 11.245 -11.507 17.345 1.00 94.56 281 ILE A CA 1
ATOM 2153 C C . ILE A 1 281 ? 10.617 -12.492 18.338 1.00 94.56 281 ILE A C 1
ATOM 2155 O O . ILE A 1 281 ? 11.045 -13.646 18.413 1.00 94.56 281 ILE A O 1
ATOM 2159 N N . HIS A 1 282 ? 9.602 -12.062 19.094 1.00 94.56 282 HIS A N 1
ATOM 2160 C CA . HIS A 1 282 ? 8.891 -12.939 20.032 1.00 94.56 282 HIS A CA 1
ATOM 2161 C C . HIS A 1 282 ? 8.146 -14.053 19.300 1.00 94.56 282 HIS A C 1
ATOM 2163 O O . HIS A 1 282 ? 8.230 -15.212 19.710 1.00 94.56 282 HIS A O 1
ATOM 2169 N N . ALA A 1 283 ? 7.501 -13.732 18.176 1.00 94.88 283 ALA A N 1
ATOM 2170 C CA . ALA A 1 283 ? 6.812 -14.710 17.347 1.00 94.88 283 ALA A CA 1
ATOM 2171 C C . ALA A 1 283 ? 7.783 -15.716 16.716 1.00 94.88 283 ALA A C 1
ATOM 2173 O O . ALA A 1 283 ? 7.428 -16.880 16.553 1.00 94.88 283 ALA A O 1
ATOM 2174 N N . ASP A 1 284 ? 9.013 -15.326 16.374 1.00 94.31 284 ASP A N 1
ATOM 2175 C CA . ASP A 1 284 ? 9.994 -16.288 15.871 1.00 94.31 284 ASP A CA 1
ATOM 2176 C C . ASP A 1 284 ? 10.447 -17.271 16.962 1.00 94.31 284 ASP A C 1
ATOM 2178 O O . ASP A 1 284 ? 10.440 -18.490 16.743 1.00 94.31 284 ASP A O 1
ATOM 2182 N N . ARG A 1 285 ? 10.764 -16.746 18.153 1.00 90.50 285 ARG A N 1
ATOM 2183 C CA . ARG A 1 285 ? 11.340 -17.501 19.276 1.00 90.50 285 ARG A CA 1
ATOM 2184 C C . ARG A 1 285 ? 10.335 -18.408 19.985 1.00 90.50 285 ARG A C 1
ATOM 2186 O O . ARG A 1 285 ? 10.709 -19.489 20.439 1.00 90.50 285 ARG A O 1
ATOM 2193 N N . ASN A 1 286 ? 9.083 -17.977 20.122 1.00 91.94 286 ASN A N 1
ATOM 2194 C CA . ASN A 1 286 ? 8.087 -18.714 20.892 1.00 91.94 286 ASN A CA 1
ATOM 2195 C C . ASN A 1 286 ? 7.515 -19.900 20.081 1.00 91.94 286 ASN A C 1
ATOM 2197 O O . ASN A 1 286 ? 7.122 -19.712 18.927 1.00 91.94 286 ASN A O 1
ATOM 2201 N N . PRO A 1 287 ? 7.393 -21.112 20.657 1.00 91.19 287 PRO A N 1
ATOM 2202 C CA . PRO A 1 287 ? 6.738 -22.243 19.993 1.00 91.19 287 PRO A CA 1
ATOM 2203 C C . PRO A 1 287 ? 5.288 -21.966 19.565 1.00 91.19 287 PRO A C 1
ATOM 2205 O O . PRO A 1 287 ? 4.849 -22.477 18.537 1.00 91.19 287 PRO A O 1
ATOM 2208 N N . LEU A 1 288 ? 4.559 -21.129 20.314 1.00 91.94 288 LEU A N 1
ATOM 2209 C CA . LEU A 1 288 ? 3.189 -20.706 19.993 1.00 91.94 288 LEU A CA 1
ATOM 2210 C C . LEU A 1 288 ? 3.128 -19.613 18.914 1.00 91.94 288 LEU A C 1
ATOM 2212 O O . LEU A 1 288 ? 2.037 -19.227 18.489 1.00 91.94 288 LEU A O 1
ATOM 2216 N N . LYS A 1 289 ? 4.281 -19.130 18.435 1.00 91.25 289 LYS A N 1
ATOM 2217 C CA . LYS A 1 289 ? 4.390 -18.075 17.421 1.00 91.25 289 LYS A CA 1
ATOM 2218 C C . LYS A 1 289 ? 3.611 -16.821 17.835 1.00 91.25 289 LYS A C 1
ATOM 2220 O O . LYS A 1 289 ? 3.666 -16.425 18.996 1.00 91.25 289 LYS A O 1
ATOM 2225 N N . ALA A 1 290 ? 2.866 -16.215 16.912 1.00 91.25 290 ALA A N 1
ATOM 2226 C CA . ALA A 1 290 ? 2.054 -15.026 17.171 1.00 91.25 290 ALA A CA 1
ATOM 2227 C C . ALA A 1 290 ? 0.921 -15.249 18.198 1.00 91.25 290 ALA A C 1
ATOM 2229 O O . ALA A 1 290 ? 0.345 -14.282 18.683 1.00 91.25 290 ALA A O 1
ATOM 2230 N N . ARG A 1 291 ? 0.614 -16.504 18.570 1.00 91.00 291 ARG A N 1
ATOM 2231 C CA . ARG A 1 291 ? -0.371 -16.822 19.620 1.00 91.00 291 ARG A CA 1
ATOM 2232 C C . ARG A 1 291 ? 0.206 -16.730 21.034 1.00 91.00 291 ARG A C 1
ATOM 2234 O O . ARG A 1 291 ? -0.499 -17.036 21.993 1.00 91.00 291 ARG A O 1
ATOM 2241 N N . SER A 1 292 ? 1.484 -16.376 21.190 1.00 94.06 292 SER A N 1
ATOM 2242 C CA . SER A 1 292 ? 2.063 -16.225 22.522 1.00 94.06 292 SER A CA 1
ATOM 2243 C C . SER A 1 292 ? 1.431 -15.040 23.269 1.00 94.06 292 SER A C 1
ATOM 2245 O O . SER A 1 292 ? 1.078 -14.042 22.636 1.00 94.06 292 SER A O 1
ATOM 2247 N N . PRO A 1 293 ? 1.305 -15.102 24.607 1.00 93.12 293 PRO A N 1
ATOM 2248 C CA . PRO A 1 293 ? 0.788 -13.987 25.401 1.00 93.12 293 PRO A CA 1
ATOM 2249 C C . PRO A 1 293 ? 1.553 -12.677 25.167 1.00 93.12 293 PRO A C 1
ATOM 2251 O O . PRO A 1 293 ? 0.950 -11.609 25.098 1.00 93.12 293 PRO A O 1
ATOM 2254 N N . GLU A 1 294 ? 2.873 -12.763 24.986 1.00 94.00 294 GLU A N 1
ATOM 2255 C CA . GLU A 1 294 ? 3.732 -11.619 24.674 1.00 94.00 294 GLU A CA 1
ATOM 2256 C C . GLU A 1 294 ? 3.388 -11.018 23.308 1.00 94.00 294 GLU A C 1
ATOM 2258 O O . GLU A 1 294 ? 3.287 -9.799 23.183 1.00 94.00 294 GLU A O 1
ATOM 2263 N N . CYS A 1 295 ? 3.163 -11.858 22.292 1.00 94.31 295 CYS A N 1
ATOM 2264 C CA . CYS A 1 295 ? 2.770 -11.410 20.957 1.00 94.31 295 CYS A CA 1
ATOM 2265 C C . CYS A 1 295 ? 1.376 -10.777 20.963 1.00 94.31 295 CYS A C 1
ATOM 2267 O O . CYS A 1 295 ? 1.196 -9.716 20.379 1.00 94.31 295 CYS A O 1
ATOM 2269 N N . LEU A 1 296 ? 0.412 -11.357 21.682 1.00 91.94 296 LEU A N 1
ATOM 2270 C CA . LEU A 1 296 ? -0.929 -10.779 21.827 1.00 91.94 296 LEU A CA 1
ATOM 2271 C C . LEU A 1 296 ? -0.888 -9.412 22.523 1.00 91.94 296 LEU A C 1
ATOM 2273 O O . LEU A 1 296 ? -1.571 -8.479 22.099 1.00 91.94 296 LEU A O 1
ATOM 2277 N N . GLN A 1 297 ? -0.049 -9.264 23.552 1.00 92.56 297 GLN A N 1
ATOM 2278 C CA . GLN A 1 297 ? 0.165 -7.979 24.216 1.00 92.56 297 GLN A CA 1
ATOM 2279 C C . GLN A 1 297 ? 0.828 -6.959 23.278 1.00 92.56 297 GLN A C 1
ATOM 2281 O O . GLN A 1 297 ? 0.412 -5.803 23.233 1.00 92.56 297 GLN A O 1
ATOM 2286 N N . LEU A 1 298 ? 1.832 -7.379 22.503 1.00 93.62 298 LEU A N 1
ATOM 2287 C CA . LEU A 1 298 ? 2.484 -6.528 21.505 1.00 93.62 298 LEU A CA 1
ATOM 2288 C C . LEU A 1 298 ? 1.536 -6.135 20.369 1.00 93.62 298 LEU A C 1
ATOM 2290 O O . LEU A 1 298 ? 1.595 -4.997 19.922 1.00 93.62 298 LEU A O 1
ATOM 2294 N N . ALA A 1 299 ? 0.636 -7.019 19.941 1.00 91.69 299 ALA A N 1
ATOM 2295 C CA . ALA A 1 299 ? -0.385 -6.717 18.942 1.00 91.69 299 ALA A CA 1
ATOM 2296 C C . ALA A 1 299 ? -1.383 -5.660 19.450 1.00 91.69 299 ALA A C 1
ATOM 2298 O O . ALA A 1 299 ? -1.711 -4.726 18.719 1.00 91.69 299 ALA A O 1
ATOM 2299 N N . ALA A 1 300 ? -1.789 -5.732 20.723 1.00 89.00 300 ALA A N 1
ATOM 2300 C CA . ALA A 1 300 ? -2.623 -4.701 21.342 1.00 89.00 300 ALA A CA 1
ATOM 2301 C C . ALA A 1 300 ? -1.895 -3.344 21.415 1.00 89.00 300 ALA A C 1
ATOM 2303 O O . ALA A 1 300 ? -2.459 -2.315 21.043 1.00 89.00 300 ALA A O 1
ATOM 2304 N N . LEU A 1 301 ? -0.619 -3.341 21.820 1.00 89.88 301 LEU A N 1
ATOM 2305 C CA . LEU A 1 301 ? 0.216 -2.132 21.825 1.00 89.88 301 LEU A CA 1
ATOM 2306 C C . LEU A 1 301 ? 0.433 -1.57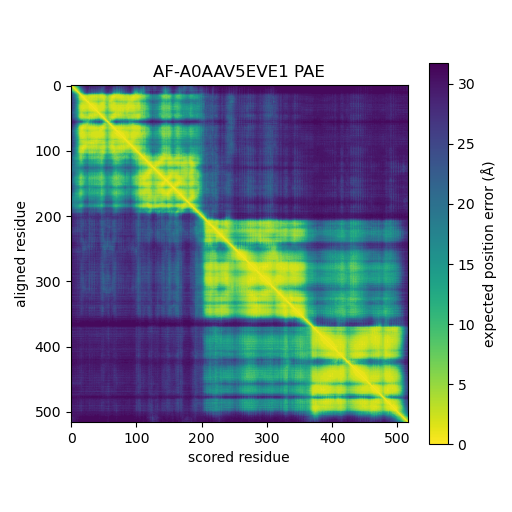2 20.413 1.00 89.88 301 LEU A C 1
ATOM 2308 O O . LEU A 1 301 ? 0.431 -0.358 20.233 1.00 89.88 301 LEU A O 1
ATOM 2312 N N . HIS A 1 302 ? 0.590 -2.439 19.411 1.00 89.56 302 HIS A N 1
ATOM 2313 C CA . HIS A 1 302 ? 0.723 -2.041 18.013 1.00 89.56 302 HIS A CA 1
ATOM 2314 C C . HIS A 1 302 ? -0.545 -1.331 17.533 1.00 89.56 302 HIS A C 1
ATOM 2316 O O . HIS A 1 302 ? -0.456 -0.251 16.959 1.00 89.56 302 HIS A O 1
ATOM 2322 N N . SER A 1 303 ? -1.725 -1.885 17.835 1.00 85.75 303 SER A N 1
ATOM 2323 C CA . SER A 1 303 ? -3.007 -1.238 17.534 1.00 85.75 303 SER A CA 1
ATOM 2324 C C . SER A 1 303 ? -3.121 0.136 18.198 1.00 85.75 303 SER A C 1
ATOM 2326 O O . SER A 1 303 ? -3.492 1.102 17.538 1.00 85.75 303 SER A O 1
ATOM 2328 N N . MET A 1 304 ? -2.753 0.253 19.479 1.00 82.62 304 MET A N 1
ATOM 2329 C CA . MET A 1 304 ? -2.746 1.544 20.178 1.00 82.62 304 MET A CA 1
ATOM 2330 C C . MET A 1 304 ? -1.781 2.547 19.536 1.00 82.62 304 MET A C 1
ATOM 2332 O O . MET A 1 304 ? -2.104 3.725 19.431 1.00 82.62 304 MET A O 1
ATOM 2336 N N . SER A 1 305 ? -0.608 2.084 19.096 1.00 84.94 305 SER A N 1
ATOM 2337 C CA . SER A 1 305 ? 0.409 2.932 18.474 1.00 84.94 305 SER A CA 1
ATOM 2338 C C . SER A 1 305 ? -0.023 3.462 17.106 1.00 84.94 305 SER A C 1
ATOM 2340 O O . SER A 1 305 ? 0.317 4.594 16.778 1.00 84.94 305 SER A O 1
ATOM 2342 N N . VAL A 1 306 ? -0.773 2.685 16.317 1.00 83.50 306 VAL A N 1
ATOM 2343 C CA . VAL A 1 306 ? -1.352 3.153 15.041 1.00 83.50 306 VAL A CA 1
ATOM 2344 C C . VAL A 1 306 ? -2.380 4.259 15.292 1.00 83.50 306 VAL A C 1
ATOM 2346 O O . VAL A 1 306 ? -2.382 5.285 14.614 1.00 83.50 306 VAL A O 1
ATOM 2349 N N . ASP A 1 307 ? -3.205 4.095 16.326 1.00 77.38 307 ASP A N 1
ATOM 2350 C CA . ASP A 1 307 ? -4.214 5.081 16.720 1.00 77.38 307 ASP A CA 1
ATOM 2351 C C . ASP A 1 307 ? -3.640 6.274 17.500 1.00 77.38 307 ASP A C 1
ATOM 2353 O O . ASP A 1 307 ? -4.384 7.192 17.858 1.00 77.38 307 ASP A O 1
ATOM 2357 N N . PHE A 1 308 ? -2.333 6.312 17.769 1.00 79.12 308 PHE A N 1
ATOM 2358 C CA . PHE A 1 308 ? -1.710 7.369 18.564 1.00 79.12 308 PHE A CA 1
ATOM 2359 C C . PHE A 1 308 ? -1.923 8.753 17.942 1.00 79.12 308 PHE A C 1
ATOM 2361 O O . PHE A 1 308 ? -2.322 9.683 18.643 1.00 79.12 308 PHE A O 1
ATOM 2368 N N . ALA A 1 309 ? -1.780 8.872 16.618 1.00 71.25 309 ALA A N 1
ATOM 2369 C CA . ALA A 1 309 ? -2.012 10.127 15.899 1.00 71.25 309 ALA A CA 1
ATOM 2370 C C . ALA A 1 309 ? -3.452 10.657 16.065 1.00 71.25 309 ALA A C 1
ATOM 2372 O O . ALA A 1 309 ? -3.674 11.866 16.046 1.00 71.25 309 ALA A O 1
ATOM 2373 N N . LYS A 1 310 ? -4.432 9.758 16.249 1.00 72.94 310 LYS A N 1
ATOM 2374 C CA . LYS A 1 310 ? -5.861 10.091 16.395 1.00 72.94 310 LYS A CA 1
ATOM 2375 C C . LYS A 1 310 ? -6.271 10.301 17.854 1.00 72.94 310 LYS A C 1
ATOM 2377 O O . LYS A 1 310 ? -7.161 11.096 18.146 1.00 72.94 310 LYS A O 1
ATOM 2382 N N . THR A 1 311 ? -5.665 9.554 18.773 1.00 71.62 311 THR A N 1
ATOM 2383 C CA . THR A 1 311 ? -6.082 9.490 20.182 1.00 71.62 311 THR A CA 1
ATOM 2384 C C . THR A 1 311 ? -5.230 10.357 21.105 1.00 71.62 311 THR A C 1
ATOM 2386 O O . THR A 1 311 ? -5.704 10.741 22.176 1.00 71.62 311 THR A O 1
ATOM 2389 N N . GLY A 1 312 ? -3.991 10.669 20.710 1.00 70.94 312 GLY A N 1
ATOM 2390 C CA . GLY A 1 312 ? -3.004 11.368 21.535 1.00 70.94 312 GLY A CA 1
ATOM 2391 C C . GLY A 1 312 ? -2.495 10.546 22.727 1.00 70.94 312 GLY A C 1
ATOM 2392 O O . GLY A 1 312 ? -1.886 11.113 23.633 1.00 70.94 312 GLY A O 1
ATOM 2393 N N . ALA A 1 313 ? -2.766 9.234 22.768 1.00 74.06 313 ALA A N 1
ATOM 2394 C CA . ALA A 1 313 ? -2.330 8.330 23.831 1.00 74.06 313 ALA A CA 1
ATOM 2395 C C . ALA A 1 313 ? -1.137 7.467 23.366 1.00 74.06 313 ALA A C 1
ATOM 2397 O O . ALA A 1 313 ? -1.322 6.627 22.482 1.00 74.06 313 ALA A O 1
ATOM 2398 N N . PRO A 1 314 ? 0.075 7.647 23.927 1.00 76.94 314 PRO A N 1
ATOM 2399 C CA . PRO A 1 314 ? 1.247 6.895 23.491 1.00 76.94 314 PRO A CA 1
ATOM 2400 C C . PRO A 1 314 ? 1.167 5.427 23.925 1.00 76.94 314 PRO A C 1
ATOM 2402 O O . PRO A 1 314 ? 0.710 5.103 25.024 1.00 76.94 314 PRO A O 1
ATOM 2405 N N . ALA A 1 315 ? 1.655 4.527 23.070 1.00 83.75 315 ALA A N 1
ATOM 2406 C CA . ALA A 1 315 ? 1.818 3.119 23.409 1.00 83.75 315 ALA A CA 1
ATOM 2407 C C . ALA A 1 315 ? 3.176 2.895 24.092 1.00 83.75 315 ALA A C 1
ATOM 2409 O O . ALA A 1 315 ? 4.238 2.972 23.465 1.00 83.75 315 ALA A O 1
ATOM 2410 N N . GLU A 1 316 ? 3.151 2.582 25.386 1.00 84.88 316 GLU A N 1
ATOM 2411 C CA . GLU A 1 316 ? 4.359 2.284 26.155 1.00 84.88 316 GLU A CA 1
ATOM 2412 C C . GLU A 1 316 ? 4.635 0.778 26.182 1.00 84.88 316 GLU A C 1
ATOM 2414 O O . GLU A 1 316 ? 3.911 -0.000 26.803 1.00 84.88 316 GLU A O 1
ATOM 2419 N N . MET A 1 317 ? 5.715 0.352 25.519 1.00 88.81 317 MET A N 1
ATOM 2420 C CA . MET A 1 317 ? 6.145 -1.048 25.538 1.00 88.81 317 MET A CA 1
ATOM 2421 C C . MET A 1 317 ? 6.898 -1.383 26.841 1.00 88.81 317 MET A C 1
ATOM 2423 O O . MET A 1 317 ? 7.977 -0.821 27.072 1.00 88.81 317 MET A O 1
ATOM 2427 N N . PRO A 1 318 ? 6.412 -2.350 27.651 1.00 90.75 318 PRO A N 1
ATOM 2428 C CA . PRO A 1 318 ? 7.089 -2.796 28.865 1.00 90.75 318 PRO A CA 1
ATOM 2429 C C . PRO A 1 318 ? 8.519 -3.284 28.612 1.00 90.75 318 PRO A C 1
ATOM 2431 O O . PRO A 1 318 ? 8.811 -3.930 27.603 1.00 90.75 318 PRO A O 1
ATOM 2434 N N . GLN A 1 319 ? 9.411 -3.059 29.582 1.00 88.56 319 GLN A N 1
ATOM 2435 C CA . GLN A 1 319 ? 10.818 -3.480 29.508 1.00 88.56 319 GLN A CA 1
ATOM 2436 C C . GLN A 1 319 ? 10.972 -5.002 29.307 1.00 88.56 319 GLN A C 1
ATOM 2438 O O . GLN A 1 319 ? 11.937 -5.438 28.683 1.00 88.56 319 GLN A O 1
ATOM 2443 N N . SER A 1 320 ? 10.029 -5.810 29.807 1.00 90.44 320 SER A N 1
ATOM 2444 C CA . SER A 1 320 ? 10.010 -7.271 29.637 1.00 90.44 320 SER A CA 1
ATOM 2445 C C . SER A 1 320 ? 9.787 -7.712 28.190 1.00 90.44 320 SER A C 1
ATOM 2447 O O . SER A 1 320 ? 10.300 -8.754 27.793 1.00 90.44 320 SER A O 1
ATOM 2449 N N . LEU A 1 321 ? 9.064 -6.918 27.395 1.00 92.06 321 LEU A N 1
ATOM 2450 C CA . LEU A 1 321 ? 8.785 -7.218 25.991 1.00 92.06 321 LEU A CA 1
ATOM 2451 C C . LEU A 1 321 ? 9.907 -6.744 25.058 1.00 92.06 321 LEU A C 1
ATOM 2453 O O . LEU A 1 321 ? 9.902 -7.095 23.880 1.00 92.06 321 LEU A O 1
ATOM 2457 N N . ARG A 1 322 ? 10.898 -5.995 25.558 1.00 91.75 322 ARG A N 1
ATOM 2458 C CA . ARG A 1 322 ? 12.031 -5.516 24.753 1.00 91.75 322 ARG A CA 1
ATOM 2459 C C . ARG A 1 322 ? 13.000 -6.664 24.417 1.00 91.75 322 ARG A C 1
ATOM 2461 O O . ARG A 1 322 ? 13.596 -7.237 25.334 1.00 91.75 322 ARG A O 1
ATOM 2468 N N . PRO A 1 323 ? 13.226 -6.978 23.128 1.00 90.38 323 PRO A N 1
ATOM 2469 C CA . PRO A 1 323 ? 14.135 -8.049 22.731 1.00 90.38 323 PRO A CA 1
ATOM 2470 C C . PRO A 1 323 ? 15.595 -7.753 23.083 1.00 90.38 323 PRO A C 1
ATOM 2472 O O . PRO A 1 323 ? 16.113 -6.666 22.806 1.00 90.38 323 PRO A O 1
ATOM 2475 N N . ARG A 1 324 ? 16.273 -8.754 23.656 1.00 90.06 324 ARG A N 1
ATOM 2476 C CA . ARG A 1 324 ? 17.713 -8.713 23.976 1.00 90.06 324 ARG A CA 1
ATOM 2477 C C . ARG A 1 324 ? 18.584 -9.354 22.899 1.00 90.06 324 ARG A C 1
ATOM 2479 O O . ARG A 1 324 ? 19.719 -8.935 22.710 1.00 90.06 324 ARG A O 1
ATOM 2486 N N . GLU A 1 325 ? 18.033 -10.343 22.204 1.00 90.88 325 GLU A N 1
ATOM 2487 C CA . GLU A 1 325 ? 18.688 -11.097 21.137 1.00 90.88 325 GLU A CA 1
ATOM 2488 C C . GLU A 1 325 ? 17.829 -11.021 19.873 1.00 90.88 325 GLU A C 1
ATOM 2490 O O . GLU A 1 325 ? 16.599 -10.969 19.965 1.00 90.88 325 GLU A O 1
ATOM 2495 N N . TYR A 1 326 ? 18.471 -11.022 18.708 1.00 93.00 326 TYR A N 1
ATOM 2496 C CA . TYR A 1 326 ? 17.824 -10.820 17.410 1.00 93.00 326 TYR A CA 1
ATOM 2497 C C . TYR A 1 326 ? 18.025 -12.053 16.517 1.00 93.00 326 TYR A C 1
ATOM 2499 O O . TYR A 1 326 ? 19.082 -12.676 16.576 1.00 93.00 326 TYR A O 1
ATOM 2507 N N . PRO A 1 327 ? 17.038 -12.447 15.702 1.00 93.38 327 PRO A N 1
ATOM 2508 C CA . PRO A 1 327 ? 17.218 -13.552 14.775 1.00 93.38 327 PRO A CA 1
ATOM 2509 C C . PRO A 1 327 ? 18.218 -13.178 13.674 1.00 93.38 327 PRO A C 1
ATOM 2511 O O . PRO A 1 327 ? 18.310 -12.021 13.262 1.00 93.38 327 PRO A O 1
ATOM 2514 N N . ASP A 1 328 ? 18.941 -14.178 13.179 1.00 90.25 328 ASP A N 1
ATOM 2515 C CA . ASP A 1 328 ? 19.981 -14.054 12.154 1.00 90.25 328 ASP A CA 1
ATOM 2516 C C . ASP A 1 328 ? 19.510 -13.335 10.884 1.00 90.25 328 ASP A C 1
ATOM 2518 O O . ASP A 1 328 ? 20.225 -12.480 10.367 1.00 90.25 328 ASP A O 1
ATOM 2522 N N . PHE A 1 329 ? 18.275 -13.585 10.439 1.00 90.44 329 PHE A N 1
ATOM 2523 C CA . PHE A 1 329 ? 17.706 -12.935 9.251 1.00 90.44 329 PHE A CA 1
ATOM 2524 C C . PHE A 1 329 ? 17.506 -11.413 9.378 1.00 90.44 329 PHE A C 1
ATOM 2526 O O . PHE A 1 329 ? 17.166 -10.764 8.394 1.00 90.44 329 PHE A O 1
ATOM 2533 N N . MET A 1 330 ? 17.664 -10.827 10.572 1.00 87.81 330 MET A N 1
ATOM 2534 C CA . MET A 1 330 ? 17.605 -9.371 10.768 1.00 87.81 330 MET A CA 1
ATOM 2535 C C . MET A 1 330 ? 18.960 -8.669 10.619 1.00 87.81 330 MET A C 1
ATOM 2537 O O . MET A 1 330 ? 18.988 -7.439 10.668 1.00 87.81 330 MET A O 1
ATOM 2541 N N . GLU A 1 331 ? 20.068 -9.411 10.501 1.00 84.50 331 GLU A N 1
ATOM 2542 C CA . GLU A 1 331 ? 21.416 -8.864 10.265 1.00 84.50 331 GLU A CA 1
ATOM 2543 C C . GLU A 1 331 ? 21.850 -7.777 11.272 1.00 84.50 331 GLU A C 1
ATOM 2545 O O . GLU A 1 331 ? 22.524 -6.796 10.950 1.00 84.50 331 GLU A O 1
ATOM 2550 N N . ARG A 1 332 ? 21.470 -7.931 12.545 1.00 82.31 332 ARG A N 1
ATOM 2551 C CA . ARG A 1 332 ? 21.827 -6.995 13.625 1.00 82.31 332 ARG A CA 1
ATOM 2552 C C . ARG A 1 332 ? 23.193 -7.338 14.229 1.00 82.31 332 ARG A C 1
ATOM 2554 O O . ARG A 1 332 ? 23.279 -7.632 15.416 1.00 82.31 332 ARG A O 1
ATOM 2561 N N . TRP A 1 333 ? 24.257 -7.250 13.430 1.00 73.81 333 TRP A N 1
ATOM 2562 C CA . TRP A 1 333 ? 25.625 -7.679 13.784 1.00 73.81 333 TRP A CA 1
ATOM 2563 C C . TRP A 1 333 ? 26.206 -7.057 15.067 1.00 73.81 333 TRP A C 1
ATOM 2565 O O . TRP A 1 333 ? 27.070 -7.650 15.704 1.00 73.81 333 TRP A O 1
ATOM 2575 N N . GLU A 1 334 ? 25.742 -5.870 15.464 1.00 77.56 334 GLU A N 1
ATOM 2576 C CA . GLU A 1 334 ? 26.191 -5.175 16.682 1.00 77.56 334 GLU A CA 1
ATOM 2577 C C . GLU A 1 334 ? 25.507 -5.681 17.965 1.00 77.56 334 GLU A C 1
ATOM 2579 O O . GLU A 1 334 ? 25.869 -5.274 19.070 1.00 77.56 334 GLU A O 1
ATOM 2584 N N . LYS A 1 335 ? 24.490 -6.540 17.840 1.00 83.75 335 LYS A N 1
ATOM 2585 C CA . LYS A 1 335 ? 23.714 -7.076 18.960 1.00 83.75 335 LYS A CA 1
ATOM 2586 C C . LYS A 1 335 ? 23.847 -8.599 19.026 1.00 83.75 335 LYS A C 1
ATOM 2588 O O . LYS A 1 335 ? 24.150 -9.232 18.020 1.00 83.75 335 LYS A O 1
ATOM 2593 N N . PRO A 1 336 ? 23.591 -9.213 20.194 1.00 88.56 336 PRO A N 1
ATOM 2594 C CA . PRO A 1 336 ? 23.509 -10.664 20.293 1.00 88.56 336 PRO A CA 1
ATOM 2595 C C . PRO A 1 336 ? 22.475 -11.223 19.308 1.00 88.56 336 PRO A C 1
ATOM 2597 O O . PRO A 1 336 ? 21.345 -10.725 19.243 1.00 88.56 336 PRO A O 1
ATOM 2600 N N . MET A 1 337 ? 22.859 -12.255 18.554 1.00 92.19 337 MET A N 1
ATOM 2601 C CA . MET A 1 337 ? 21.996 -12.895 17.563 1.00 92.19 337 MET A CA 1
ATOM 2602 C C . MET A 1 337 ? 21.853 -14.396 17.795 1.00 92.19 337 MET A C 1
ATOM 2604 O O . MET A 1 337 ? 22.744 -15.037 18.350 1.00 92.19 337 MET A O 1
ATOM 2608 N N . TYR A 1 338 ? 20.738 -14.957 17.330 1.00 93.25 338 TYR A N 1
ATOM 2609 C CA . TYR A 1 338 ? 20.468 -16.392 17.339 1.00 93.25 338 TYR A CA 1
ATOM 2610 C C . TYR A 1 338 ? 20.041 -16.880 15.952 1.00 93.25 338 TYR A C 1
ATOM 2612 O O . TYR A 1 338 ? 19.452 -16.141 15.168 1.00 93.25 338 TYR A O 1
ATOM 2620 N N . VAL A 1 339 ? 20.305 -18.152 15.653 1.00 92.94 339 VAL A N 1
ATOM 2621 C CA . VAL A 1 339 ? 19.876 -18.773 14.393 1.00 92.94 339 VAL A CA 1
ATOM 2622 C C . VAL A 1 339 ? 18.380 -19.082 14.470 1.00 92.94 339 VAL A C 1
ATOM 2624 O O . VAL A 1 339 ? 17.953 -19.914 15.273 1.00 92.94 339 VAL A O 1
ATOM 2627 N N . SER A 1 340 ? 17.573 -18.428 13.633 1.00 94.19 340 SER A N 1
ATOM 2628 C CA . SER A 1 340 ? 16.129 -18.656 13.585 1.00 94.19 340 SER A CA 1
ATOM 2629 C C . SER A 1 340 ? 15.813 -20.012 12.957 1.00 94.19 340 SER A C 1
ATOM 2631 O O . SER A 1 340 ? 16.169 -20.284 11.807 1.00 94.19 340 SER A O 1
ATOM 2633 N N . ASN A 1 341 ? 15.093 -20.865 13.684 1.00 91.75 341 ASN A N 1
ATOM 2634 C CA . ASN A 1 341 ? 14.592 -22.144 13.168 1.00 91.75 341 ASN A CA 1
ATOM 2635 C C . ASN A 1 341 ? 13.233 -22.012 12.452 1.00 91.75 341 ASN A C 1
ATOM 2637 O O . ASN A 1 341 ? 12.705 -23.006 11.941 1.00 91.75 341 ASN A O 1
ATOM 2641 N N . GLY A 1 342 ? 12.658 -20.805 12.421 1.00 89.94 342 GLY A N 1
ATOM 2642 C CA . GLY A 1 342 ? 11.390 -20.511 11.765 1.00 89.94 342 GLY A CA 1
ATOM 2643 C C . GLY A 1 342 ? 11.477 -20.510 10.233 1.00 89.94 342 GLY A C 1
ATOM 2644 O O . GLY A 1 342 ? 12.569 -20.599 9.663 1.00 89.94 342 GLY A O 1
ATOM 2645 N N . PRO A 1 343 ? 10.325 -20.395 9.542 1.00 91.00 343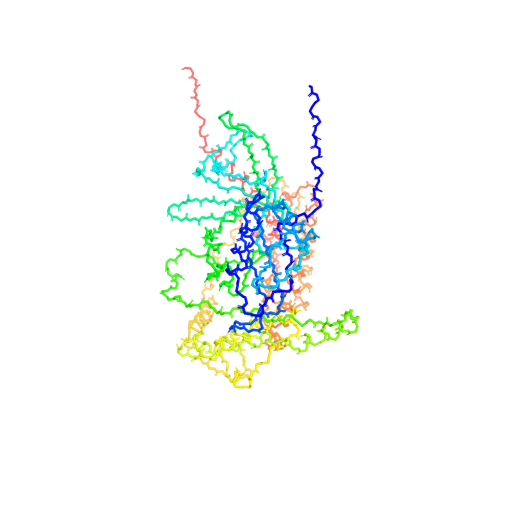 PRO A N 1
ATOM 2646 C CA . PRO A 1 343 ? 10.285 -20.285 8.084 1.00 91.00 343 PRO A CA 1
ATOM 2647 C C . PRO A 1 343 ? 11.145 -19.131 7.560 1.00 91.00 343 PRO A C 1
ATOM 2649 O O . PRO A 1 343 ? 11.901 -19.327 6.616 1.00 91.00 343 PRO A O 1
ATOM 2652 N N . MET A 1 344 ? 11.108 -17.973 8.228 1.00 91.56 344 MET A N 1
ATOM 2653 C CA . MET A 1 344 ? 11.858 -16.784 7.816 1.00 91.56 344 MET A CA 1
ATOM 2654 C C . MET A 1 344 ? 13.374 -17.019 7.835 1.00 91.56 344 MET A C 1
ATOM 2656 O O . MET A 1 344 ? 14.041 -16.779 6.834 1.00 91.56 344 MET A O 1
ATOM 2660 N N . GLY A 1 345 ? 13.919 -17.581 8.921 1.00 92.94 345 GLY A N 1
ATOM 2661 C CA . GLY A 1 345 ? 15.345 -17.917 9.002 1.00 92.94 345 GLY A CA 1
ATOM 2662 C C . GLY A 1 345 ? 15.776 -18.969 7.978 1.00 92.94 345 GLY A C 1
ATOM 2663 O O . GLY A 1 345 ? 16.848 -18.865 7.381 1.00 92.94 345 GLY A O 1
ATOM 2664 N N . LYS A 1 346 ? 14.932 -19.978 7.722 1.00 93.88 346 LYS A N 1
ATOM 2665 C CA . LYS A 1 346 ? 15.202 -20.995 6.692 1.00 93.88 346 LYS A CA 1
ATOM 2666 C C . LYS A 1 346 ? 15.232 -20.391 5.289 1.00 93.88 346 LYS A C 1
ATOM 2668 O O . LYS A 1 346 ? 16.156 -20.705 4.540 1.00 93.88 346 LYS A O 1
ATOM 2673 N N . LEU A 1 347 ? 14.256 -19.543 4.960 1.00 94.00 347 LEU A N 1
ATOM 2674 C CA . LEU A 1 347 ? 14.176 -18.836 3.680 1.00 94.00 347 LEU A CA 1
ATOM 2675 C C . LEU A 1 347 ? 15.364 -17.897 3.499 1.00 94.00 347 LEU A C 1
ATOM 2677 O O . LEU A 1 347 ? 16.022 -17.965 2.470 1.00 94.00 347 LEU A O 1
ATOM 2681 N N . TYR A 1 348 ? 15.698 -17.110 4.521 1.00 91.94 348 TYR A N 1
ATOM 2682 C CA . TYR A 1 348 ? 16.858 -16.224 4.514 1.00 91.94 348 TYR A CA 1
ATOM 2683 C C . TYR A 1 348 ? 18.155 -16.982 4.208 1.00 91.94 348 TYR A C 1
ATOM 2685 O O . TYR A 1 348 ? 18.845 -16.676 3.240 1.00 91.94 348 TYR A O 1
ATOM 2693 N N . ARG A 1 349 ? 18.453 -18.053 4.954 1.00 91.31 349 ARG A N 1
ATOM 2694 C CA . ARG A 1 349 ? 19.668 -18.851 4.719 1.00 91.31 349 ARG A CA 1
ATOM 2695 C C . ARG A 1 349 ? 19.645 -19.592 3.382 1.00 91.31 349 ARG A C 1
ATOM 2697 O O . ARG A 1 349 ? 20.701 -19.833 2.808 1.00 91.31 349 ARG A O 1
ATOM 2704 N N . ALA A 1 350 ? 18.473 -20.001 2.894 1.00 90.25 350 ALA A N 1
ATOM 2705 C CA . ALA A 1 350 ? 18.346 -20.589 1.562 1.00 90.25 350 ALA A CA 1
ATOM 2706 C C . ALA A 1 350 ? 18.617 -19.557 0.460 1.00 90.25 350 ALA A C 1
ATOM 2708 O O . ALA A 1 350 ? 19.332 -19.874 -0.485 1.00 90.25 350 ALA A O 1
ATOM 2709 N N . ALA A 1 351 ? 18.112 -18.332 0.617 1.00 87.31 351 ALA A N 1
ATOM 2710 C CA . ALA A 1 351 ? 18.359 -17.223 -0.294 1.00 87.31 351 ALA A CA 1
ATOM 2711 C C . ALA A 1 351 ? 19.838 -16.820 -0.305 1.00 87.31 351 ALA A C 1
ATOM 2713 O O . ALA A 1 351 ? 20.396 -16.659 -1.383 1.00 87.31 351 ALA A O 1
ATOM 2714 N N . LEU A 1 352 ? 20.496 -16.754 0.859 1.00 83.44 352 LEU A N 1
ATOM 2715 C CA . LEU A 1 352 ? 21.942 -16.517 0.940 1.00 83.44 352 LEU A CA 1
ATOM 2716 C C . LEU A 1 352 ? 22.737 -17.588 0.188 1.00 83.44 352 LEU A C 1
ATOM 2718 O O . LEU A 1 352 ? 23.531 -17.251 -0.681 1.00 83.44 352 LEU A O 1
ATOM 2722 N N . ARG A 1 353 ? 22.458 -18.876 0.441 1.00 84.12 353 ARG A N 1
ATOM 2723 C CA . ARG A 1 353 ? 23.112 -19.976 -0.290 1.00 84.12 353 ARG A CA 1
ATOM 2724 C C . ARG A 1 353 ? 22.861 -19.901 -1.792 1.00 84.12 353 ARG A C 1
ATOM 2726 O O . ARG A 1 353 ? 23.742 -20.222 -2.578 1.00 84.12 353 ARG A O 1
ATOM 2733 N N . HIS A 1 354 ? 21.654 -19.516 -2.201 1.00 79.25 354 HIS A N 1
ATOM 2734 C CA . HIS A 1 354 ? 21.342 -19.347 -3.615 1.00 79.25 354 HIS A CA 1
ATOM 2735 C C . HIS A 1 354 ? 22.096 -18.161 -4.218 1.00 79.25 354 HIS A C 1
ATOM 2737 O O . HIS A 1 354 ? 22.579 -18.278 -5.333 1.00 79.25 354 HIS A O 1
ATOM 2743 N N . ALA A 1 355 ? 22.225 -17.041 -3.506 1.00 73.25 355 ALA A N 1
ATOM 2744 C CA . ALA A 1 355 ? 22.997 -15.890 -3.963 1.00 73.25 355 ALA A CA 1
ATOM 2745 C C . ALA A 1 355 ? 24.490 -16.236 -4.107 1.00 73.25 355 ALA A C 1
ATOM 2747 O O . ALA A 1 355 ? 25.073 -15.968 -5.152 1.00 73.25 355 ALA A O 1
ATOM 2748 N N . GLU A 1 356 ? 25.069 -16.920 -3.116 1.00 70.38 356 GLU A N 1
ATOM 2749 C CA . GLU A 1 356 ? 26.454 -17.415 -3.150 1.00 70.38 356 GLU A CA 1
ATOM 2750 C C . GLU A 1 356 ? 26.686 -18.399 -4.309 1.00 70.38 356 GLU A C 1
ATOM 2752 O O . GLU A 1 356 ? 27.694 -18.322 -5.007 1.00 70.38 356 GLU A O 1
ATOM 2757 N N . ASN A 1 357 ? 25.729 -19.298 -4.562 1.00 63.25 357 ASN A N 1
ATOM 2758 C CA . ASN A 1 357 ? 25.801 -20.237 -5.682 1.00 63.25 357 ASN A CA 1
ATOM 2759 C C . ASN A 1 357 ? 25.489 -19.581 -7.034 1.00 63.25 357 ASN A C 1
ATOM 2761 O O . ASN A 1 357 ? 25.937 -20.082 -8.058 1.00 63.25 357 ASN A O 1
ATOM 2765 N N . SER A 1 358 ? 24.720 -18.491 -7.067 1.00 55.91 358 SER A N 1
ATOM 2766 C CA . SER A 1 358 ? 24.382 -17.772 -8.298 1.00 55.91 358 SER A CA 1
ATOM 2767 C C . SER A 1 358 ? 25.603 -17.077 -8.887 1.00 55.91 358 SER A C 1
ATOM 2769 O O . SER A 1 358 ? 25.734 -17.071 -10.104 1.00 55.91 358 SER A O 1
ATOM 2771 N N . ASP A 1 359 ? 26.517 -16.569 -8.057 1.00 53.47 359 ASP A N 1
ATOM 2772 C CA . ASP A 1 359 ? 27.823 -16.076 -8.523 1.00 53.47 359 ASP A CA 1
ATOM 2773 C C . ASP A 1 359 ? 28.664 -17.201 -9.157 1.00 53.47 359 ASP A C 1
ATOM 2775 O O . ASP A 1 359 ? 29.433 -16.953 -10.082 1.00 53.47 359 ASP A O 1
ATOM 2779 N N . ALA A 1 360 ? 28.476 -18.455 -8.722 1.00 51.78 360 ALA A N 1
ATOM 2780 C CA . ALA A 1 360 ? 29.112 -19.638 -9.311 1.00 51.78 360 ALA A CA 1
ATOM 2781 C C . ALA A 1 360 ? 28.352 -20.229 -10.521 1.00 51.78 360 ALA A C 1
ATOM 2783 O O . ALA A 1 360 ? 28.898 -21.073 -11.230 1.00 51.78 360 ALA A O 1
ATOM 2784 N N . LEU A 1 361 ? 27.098 -19.815 -10.745 1.00 47.88 361 LEU A N 1
ATOM 2785 C CA . LEU A 1 361 ? 26.204 -20.287 -11.813 1.00 47.88 361 LEU A CA 1
ATOM 2786 C C . LEU A 1 361 ? 25.942 -19.233 -12.892 1.00 47.88 361 LEU A C 1
ATOM 2788 O O . LEU A 1 361 ? 25.198 -19.517 -13.834 1.00 47.88 361 LEU A O 1
ATOM 2792 N N . LEU A 1 362 ? 26.539 -18.041 -12.786 1.00 48.25 362 LEU A N 1
ATOM 2793 C CA . LEU A 1 362 ? 26.669 -17.156 -13.936 1.00 48.25 362 LEU A CA 1
ATOM 2794 C C . LEU A 1 362 ? 27.329 -17.984 -15.044 1.00 48.25 362 LEU A C 1
ATOM 2796 O O . LEU A 1 362 ? 28.440 -18.478 -14.835 1.00 48.25 362 LEU A O 1
ATOM 2800 N N . PRO A 1 363 ? 26.653 -18.202 -16.187 1.00 46.66 363 PRO A N 1
ATOM 2801 C CA . PRO A 1 363 ? 27.275 -18.895 -17.298 1.00 46.66 363 PRO A CA 1
ATOM 2802 C C . PRO A 1 363 ? 28.621 -18.226 -17.582 1.00 46.66 363 PRO A C 1
ATOM 2804 O O . PRO A 1 363 ? 28.685 -16.991 -17.609 1.00 46.66 363 PRO A O 1
ATOM 2807 N N . GLU A 1 364 ? 29.682 -19.007 -17.819 1.00 47.88 364 GLU A N 1
ATOM 2808 C CA . GLU A 1 364 ? 30.819 -18.471 -18.571 1.00 47.88 364 GLU A CA 1
ATOM 2809 C C . GLU A 1 364 ? 30.226 -17.766 -19.791 1.00 47.88 364 GLU A C 1
ATOM 2811 O O . GLU A 1 364 ? 29.410 -18.372 -20.485 1.00 47.88 364 GLU A O 1
ATOM 2816 N N . ALA A 1 365 ? 30.531 -16.468 -19.913 1.00 47.19 365 ALA A N 1
ATOM 2817 C CA . ALA A 1 365 ? 29.951 -15.477 -20.820 1.00 47.19 365 ALA A CA 1
ATOM 2818 C C . ALA A 1 365 ? 28.963 -16.046 -21.861 1.00 47.19 365 ALA A C 1
ATOM 2820 O O . ALA A 1 365 ? 29.379 -16.869 -22.679 1.00 47.19 365 ALA A O 1
ATOM 2821 N N . PRO A 1 366 ? 27.692 -15.588 -21.907 1.00 47.62 366 PRO A N 1
ATOM 2822 C CA . PRO A 1 366 ? 26.699 -16.163 -22.805 1.00 47.62 366 PRO A CA 1
ATOM 2823 C C . PRO A 1 366 ? 27.250 -16.280 -24.226 1.00 47.62 366 PRO A C 1
ATOM 2825 O O . PRO A 1 366 ? 27.787 -15.323 -24.794 1.00 47.62 366 PRO A O 1
ATOM 2828 N N . ALA A 1 367 ? 27.125 -17.492 -24.766 1.00 45.91 367 ALA A N 1
ATOM 2829 C CA . ALA A 1 367 ? 27.453 -17.815 -26.137 1.00 45.91 367 ALA A CA 1
ATOM 2830 C C . ALA A 1 367 ? 26.780 -16.793 -27.062 1.00 45.91 367 ALA A C 1
ATOM 2832 O O . ALA A 1 367 ? 25.560 -16.745 -27.156 1.00 45.91 367 ALA A O 1
ATOM 2833 N N . SER A 1 368 ? 27.601 -15.985 -27.737 1.00 49.00 368 SER A N 1
ATOM 2834 C CA . SER A 1 368 ? 27.191 -15.013 -28.751 1.00 49.00 368 SER A CA 1
ATOM 2835 C C . SER A 1 368 ? 26.246 -13.905 -28.249 1.00 49.00 368 SER A C 1
ATOM 2837 O O . SER A 1 368 ? 25.032 -14.064 -28.144 1.00 49.00 368 SER A O 1
ATOM 2839 N N . ARG A 1 369 ? 26.835 -12.714 -28.087 1.00 58.03 369 ARG A N 1
ATOM 2840 C CA . ARG A 1 369 ? 26.218 -11.381 -28.191 1.00 58.03 369 ARG A CA 1
ATOM 2841 C C . ARG A 1 369 ? 25.355 -11.278 -29.463 1.00 58.03 369 ARG A C 1
ATOM 2843 O O . ARG A 1 369 ? 25.814 -10.758 -30.478 1.00 58.03 369 ARG A O 1
ATOM 2850 N N . ALA A 1 370 ? 24.140 -11.816 -29.434 1.00 63.72 370 ALA A N 1
ATOM 2851 C CA . ALA A 1 370 ? 23.245 -11.819 -30.582 1.00 63.72 370 ALA A CA 1
ATOM 2852 C C . ALA A 1 370 ? 22.657 -10.416 -30.757 1.00 63.72 370 ALA A C 1
ATOM 2854 O O . ALA A 1 370 ? 21.629 -10.071 -30.183 1.00 63.72 370 ALA A O 1
ATOM 2855 N N . TYR A 1 371 ? 23.375 -9.593 -31.513 1.00 80.44 371 TYR A N 1
ATOM 2856 C CA . TYR A 1 371 ? 22.817 -8.410 -32.145 1.00 80.44 371 TYR A CA 1
ATOM 2857 C C . TYR A 1 371 ? 21.531 -8.816 -32.876 1.00 80.44 371 TYR A C 1
ATOM 2859 O O . TYR A 1 371 ? 21.579 -9.737 -33.688 1.00 80.44 371 TYR A O 1
ATOM 2867 N N . ASP A 1 372 ? 20.402 -8.190 -32.547 1.00 85.00 372 ASP A N 1
ATOM 2868 C CA . ASP A 1 372 ? 19.087 -8.486 -33.113 1.00 85.00 372 ASP A CA 1
ATOM 2869 C C . ASP A 1 372 ? 18.852 -7.581 -34.333 1.00 85.00 372 ASP A C 1
ATOM 2871 O O . ASP A 1 372 ? 18.515 -6.403 -34.168 1.00 85.00 372 ASP A O 1
ATOM 2875 N N . PRO A 1 373 ? 18.997 -8.094 -35.572 1.00 84.06 373 PRO A N 1
ATOM 2876 C CA . PRO A 1 373 ? 18.798 -7.290 -36.774 1.00 84.06 373 PRO A CA 1
ATOM 2877 C C . PRO A 1 373 ? 17.328 -6.888 -36.965 1.00 84.06 373 PRO A C 1
ATOM 2879 O O . PRO A 1 373 ? 17.019 -6.086 -37.851 1.00 84.06 373 PRO A O 1
ATOM 2882 N N . ASP A 1 374 ? 16.400 -7.442 -36.169 1.00 86.00 374 ASP A N 1
ATOM 2883 C CA . ASP A 1 374 ? 14.992 -7.050 -36.182 1.00 86.00 374 ASP A CA 1
ATOM 2884 C C . ASP A 1 374 ? 14.727 -5.684 -35.561 1.00 86.00 374 ASP A C 1
ATOM 2886 O O . ASP A 1 374 ? 13.706 -5.072 -35.867 1.00 86.00 374 ASP A O 1
ATOM 2890 N N . LEU A 1 375 ? 15.675 -5.153 -34.795 1.00 87.56 375 LEU A N 1
ATOM 2891 C CA . LEU A 1 375 ? 15.591 -3.808 -34.233 1.00 87.56 375 LEU A CA 1
ATOM 2892 C C . LEU A 1 375 ? 16.127 -2.721 -35.182 1.00 87.56 375 LEU A C 1
ATOM 2894 O O . LEU A 1 375 ? 16.104 -1.538 -34.843 1.00 87.56 375 LEU A O 1
ATOM 2898 N N . GLU A 1 376 ? 16.562 -3.087 -36.393 1.00 87.69 376 GLU A N 1
ATOM 2899 C CA . GLU A 1 376 ? 16.969 -2.133 -37.430 1.00 87.69 376 GLU A CA 1
ATOM 2900 C C . GLU A 1 376 ? 15.766 -1.584 -38.220 1.00 87.69 376 GLU A C 1
ATOM 2902 O O . GLU A 1 376 ? 14.878 -2.330 -38.633 1.00 87.69 376 GLU A O 1
ATOM 2907 N N . VAL A 1 377 ? 15.722 -0.284 -38.512 1.00 88.88 377 VAL A N 1
ATOM 2908 C CA . VAL A 1 377 ? 14.658 0.325 -39.339 1.00 88.88 377 VAL A CA 1
ATOM 2909 C C . VAL A 1 377 ? 15.261 0.950 -40.594 1.00 88.88 377 VAL A C 1
ATOM 2911 O O . VAL A 1 377 ? 16.221 1.701 -40.475 1.00 88.88 377 VAL A O 1
ATOM 2914 N N . PRO A 1 378 ? 14.720 0.735 -41.807 1.00 87.19 378 PRO A N 1
ATOM 2915 C CA . PRO A 1 378 ? 15.251 1.375 -43.012 1.00 87.19 378 PRO A CA 1
ATOM 2916 C C . PRO A 1 378 ? 15.431 2.894 -42.841 1.00 87.19 378 PRO A C 1
ATOM 2918 O O . PRO A 1 378 ? 14.492 3.596 -42.460 1.00 87.19 378 PRO A O 1
ATOM 2921 N N . GLY A 1 379 ? 16.644 3.387 -43.109 1.00 86.81 379 GLY A N 1
ATOM 2922 C CA . GLY A 1 379 ? 17.035 4.789 -42.901 1.00 86.81 379 GLY A CA 1
ATOM 2923 C C . GLY A 1 379 ? 17.677 5.094 -41.540 1.00 86.81 379 GLY A C 1
ATOM 2924 O O . GLY A 1 379 ? 18.125 6.214 -41.338 1.00 86.81 379 GLY A O 1
ATOM 2925 N N . PHE A 1 380 ? 17.795 4.126 -40.618 1.00 89.69 380 PHE A N 1
ATOM 2926 C CA . PHE A 1 380 ? 18.448 4.345 -39.313 1.00 89.69 380 PHE A CA 1
ATOM 2927 C C . PHE A 1 380 ? 19.913 4.798 -39.438 1.00 89.69 380 PHE A C 1
ATOM 2929 O O . PHE A 1 380 ? 20.418 5.511 -38.577 1.00 89.69 380 PHE A O 1
ATOM 2936 N N . ARG A 1 381 ? 20.591 4.413 -40.529 1.00 89.50 381 ARG A N 1
ATOM 2937 C CA . ARG A 1 381 ? 22.004 4.740 -40.775 1.00 89.50 381 ARG A CA 1
ATOM 2938 C C . ARG A 1 381 ? 22.278 6.242 -40.863 1.00 89.50 381 ARG A C 1
ATOM 2940 O O . ARG A 1 381 ? 23.384 6.660 -40.553 1.00 89.50 381 ARG A O 1
ATOM 2947 N N . GLU A 1 382 ? 21.281 7.036 -41.252 1.00 91.69 382 GLU A N 1
ATOM 2948 C CA . GLU A 1 382 ? 21.377 8.503 -41.319 1.00 91.69 382 GLU A CA 1
ATOM 2949 C C . GLU A 1 382 ? 21.479 9.146 -39.926 1.00 91.69 382 GLU A C 1
ATOM 2951 O O . GLU A 1 382 ? 21.943 10.273 -39.802 1.00 91.69 382 GLU A O 1
ATOM 2956 N N . PHE A 1 383 ? 21.081 8.419 -38.878 1.00 90.75 383 PHE A N 1
ATOM 2957 C CA . PHE A 1 383 ? 21.068 8.886 -37.492 1.00 90.75 383 PHE A CA 1
ATOM 2958 C C . PHE A 1 383 ? 22.231 8.329 -36.659 1.00 90.75 383 PHE A C 1
ATOM 2960 O O . PHE A 1 383 ? 22.249 8.536 -35.451 1.00 90.75 383 PHE A O 1
ATOM 2967 N N . LEU A 1 384 ? 23.195 7.622 -37.264 1.00 91.25 384 LEU A N 1
ATOM 2968 C CA . LEU A 1 384 ? 24.295 6.990 -36.520 1.00 91.25 384 LEU A CA 1
ATOM 2969 C C . LEU A 1 384 ? 25.203 8.004 -35.824 1.00 91.25 384 LEU A C 1
ATOM 2971 O O . LEU A 1 384 ? 25.537 7.794 -34.663 1.00 91.25 384 LEU A O 1
ATOM 2975 N N . ASP A 1 385 ? 25.551 9.103 -36.494 1.00 90.31 385 ASP A N 1
ATOM 2976 C CA . ASP A 1 385 ? 26.420 10.131 -35.908 1.00 90.31 385 ASP A CA 1
ATOM 2977 C C . ASP A 1 385 ? 25.732 10.798 -34.703 1.00 90.31 385 ASP A C 1
ATOM 2979 O O . ASP A 1 385 ? 26.297 10.867 -33.615 1.00 90.31 385 ASP A O 1
ATOM 2983 N N . ALA A 1 386 ? 24.456 11.171 -34.854 1.00 91.25 386 ALA A N 1
ATOM 2984 C CA . ALA A 1 386 ? 23.656 11.739 -33.767 1.00 91.25 386 ALA A CA 1
ATOM 2985 C C . ALA A 1 386 ? 23.417 10.739 -32.619 1.00 91.25 386 ALA A C 1
ATOM 2987 O O . ALA A 1 386 ? 23.372 11.122 -31.451 1.00 91.25 386 ALA A O 1
ATOM 2988 N N . ALA A 1 387 ? 23.264 9.449 -32.931 1.00 91.81 387 ALA A N 1
ATOM 2989 C CA . ALA A 1 387 ? 23.139 8.388 -31.937 1.00 91.81 387 ALA A CA 1
ATOM 2990 C C . ALA A 1 387 ? 24.428 8.203 -31.126 1.00 91.81 387 ALA A C 1
ATOM 2992 O O . ALA A 1 387 ? 24.350 7.976 -29.918 1.00 91.81 387 ALA A O 1
ATOM 2993 N N . GLU A 1 388 ? 25.594 8.311 -31.766 1.00 91.69 388 GLU A N 1
ATOM 2994 C CA . GLU A 1 388 ? 26.887 8.221 -31.086 1.00 91.69 388 GLU A CA 1
ATOM 2995 C C . GLU A 1 388 ? 27.106 9.427 -30.162 1.00 91.69 388 GLU A C 1
ATOM 2997 O O . GLU A 1 388 ? 27.451 9.228 -29.000 1.00 91.69 388 GLU A O 1
ATOM 3002 N N . GLU A 1 389 ? 26.786 10.648 -30.607 1.00 92.12 389 GLU A N 1
ATOM 3003 C CA . GLU A 1 389 ? 26.819 11.848 -29.752 1.00 92.12 389 GLU A CA 1
ATOM 3004 C C . GLU A 1 389 ? 25.919 11.694 -28.512 1.00 92.12 389 GLU A C 1
ATOM 3006 O O . GLU A 1 389 ? 26.329 11.984 -27.385 1.00 92.12 389 GLU A O 1
ATOM 3011 N N . CYS A 1 390 ? 24.697 11.180 -28.698 1.00 92.44 390 CYS A N 1
ATOM 3012 C CA . CYS A 1 390 ? 23.771 10.919 -27.594 1.00 92.44 390 CYS A CA 1
ATOM 3013 C C . CYS A 1 390 ? 24.311 9.846 -26.633 1.00 92.44 390 CYS A C 1
ATOM 3015 O O . CYS A 1 390 ? 24.170 9.980 -25.415 1.00 92.44 390 CYS A O 1
ATOM 3017 N N . TYR A 1 391 ? 24.933 8.787 -27.163 1.00 92.75 391 TYR A N 1
ATOM 3018 C CA . TYR A 1 391 ? 25.545 7.738 -26.349 1.00 92.75 391 TYR A CA 1
ATOM 3019 C C . TYR A 1 391 ? 26.715 8.286 -25.525 1.00 92.75 391 TYR A C 1
ATOM 3021 O O . TYR A 1 391 ? 26.811 7.988 -24.335 1.00 92.75 391 TYR A O 1
ATOM 3029 N N . GLU A 1 392 ? 27.603 9.080 -26.127 1.00 92.25 392 GLU A N 1
ATOM 3030 C CA . GLU A 1 392 ? 28.752 9.670 -25.432 1.00 92.25 392 GLU A CA 1
ATOM 3031 C C . GLU A 1 392 ? 28.299 10.600 -24.302 1.00 92.25 392 GLU A C 1
ATOM 3033 O O . GLU A 1 392 ? 28.779 10.475 -23.172 1.00 92.25 392 GLU A O 1
ATOM 3038 N N . LEU A 1 393 ? 27.302 11.450 -24.566 1.00 93.75 393 LEU A N 1
ATOM 3039 C CA . LEU A 1 393 ? 26.720 12.338 -23.560 1.00 93.75 393 LEU A CA 1
ATOM 3040 C C . LEU A 1 393 ? 26.059 11.558 -22.413 1.00 93.75 393 LEU A C 1
ATOM 3042 O O . LEU A 1 393 ? 26.225 11.902 -21.238 1.00 93.75 393 LEU A O 1
ATOM 3046 N N . TYR A 1 394 ? 25.325 10.487 -22.730 1.00 94.56 394 TYR A N 1
ATOM 3047 C CA . TYR A 1 394 ? 24.771 9.588 -21.718 1.00 94.56 394 TYR A CA 1
ATOM 3048 C C . TYR A 1 394 ? 25.875 8.924 -20.889 1.00 94.56 394 TYR A C 1
ATOM 3050 O O . TYR A 1 394 ? 25.781 8.880 -19.662 1.00 94.56 394 TYR A O 1
ATOM 3058 N N . ALA A 1 395 ? 26.935 8.442 -21.539 1.00 92.94 395 ALA A N 1
ATOM 3059 C CA . ALA A 1 395 ? 28.038 7.765 -20.874 1.00 92.94 395 ALA A CA 1
ATOM 3060 C C . ALA A 1 395 ? 28.811 8.685 -19.927 1.00 92.94 395 ALA A C 1
ATOM 3062 O O . ALA A 1 395 ? 29.180 8.263 -18.829 1.00 92.94 395 ALA A O 1
ATOM 3063 N N . GLU A 1 396 ? 29.008 9.947 -20.305 1.00 93.81 396 GLU A N 1
ATOM 3064 C CA . GLU A 1 396 ? 29.603 10.966 -19.441 1.00 93.81 396 GLU A CA 1
ATOM 3065 C C . GLU A 1 396 ? 28.722 11.243 -18.212 1.00 93.81 396 GLU A C 1
ATOM 3067 O O . GLU A 1 396 ? 29.195 11.197 -17.067 1.00 93.81 396 GLU A O 1
ATOM 3072 N N . LYS A 1 397 ? 27.420 11.480 -18.425 1.00 95.00 397 LYS A N 1
ATOM 3073 C CA . LYS A 1 397 ? 26.461 11.769 -17.347 1.00 95.00 397 LYS A CA 1
ATOM 3074 C C . LYS A 1 397 ? 26.305 10.590 -16.387 1.00 95.00 397 LYS A C 1
ATOM 3076 O O . LYS A 1 397 ? 26.402 10.775 -15.172 1.00 95.00 397 LYS A O 1
A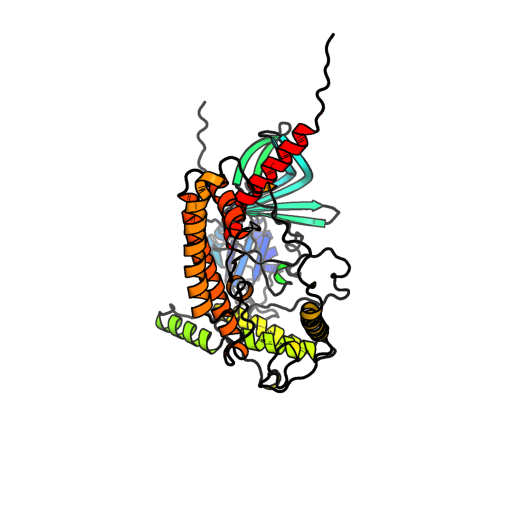TOM 3081 N N . LEU A 1 398 ? 26.126 9.373 -16.904 1.00 93.81 398 LEU A N 1
ATOM 3082 C CA . LEU A 1 398 ? 26.031 8.172 -16.075 1.00 93.81 398 LEU A CA 1
ATOM 3083 C C . LEU A 1 398 ? 27.362 7.896 -15.364 1.00 93.81 398 LEU A C 1
ATOM 3085 O O . LEU A 1 398 ? 27.363 7.600 -14.174 1.00 93.81 398 LEU A O 1
ATOM 3089 N N . GLY A 1 399 ? 28.501 8.075 -16.041 1.00 92.81 399 GLY A N 1
ATOM 3090 C CA . GLY A 1 399 ? 29.829 7.949 -15.436 1.00 92.81 399 GLY A CA 1
ATOM 3091 C C . GLY A 1 399 ? 30.069 8.934 -14.286 1.00 92.81 399 GLY A C 1
ATOM 3092 O O . GLY A 1 399 ? 30.679 8.573 -13.274 1.00 92.81 399 GLY A O 1
ATOM 3093 N N . THR A 1 400 ? 29.524 10.148 -14.386 1.00 93.75 400 THR A N 1
ATOM 3094 C CA . THR A 1 400 ? 29.532 11.135 -13.296 1.00 93.75 400 THR A CA 1
ATOM 3095 C C . THR A 1 400 ? 28.711 10.649 -12.101 1.00 93.75 400 THR A C 1
ATOM 3097 O O . THR A 1 400 ? 29.188 10.718 -10.966 1.00 93.75 400 THR A O 1
ATOM 3100 N N . LEU A 1 401 ? 27.515 10.093 -12.337 1.00 92.31 401 LEU A N 1
ATOM 3101 C CA . LEU A 1 401 ? 26.687 9.501 -11.276 1.00 92.31 401 LEU A CA 1
ATOM 3102 C C . LEU A 1 401 ? 27.371 8.296 -10.620 1.00 92.31 401 LEU A C 1
ATOM 3104 O O . LEU A 1 401 ? 27.435 8.218 -9.393 1.00 92.31 401 LEU A O 1
ATOM 3108 N N . MET A 1 402 ? 27.933 7.388 -11.420 1.00 90.56 402 MET A N 1
ATOM 3109 C CA . MET A 1 402 ? 28.691 6.232 -10.936 1.00 90.56 402 MET A CA 1
ATOM 3110 C C . MET A 1 402 ? 29.867 6.667 -10.061 1.00 90.56 402 MET A C 1
ATOM 3112 O O . MET A 1 402 ? 30.058 6.126 -8.976 1.00 90.56 402 MET A O 1
ATOM 3116 N N . SER A 1 403 ? 30.608 7.697 -10.475 1.00 90.56 403 SER A N 1
ATOM 3117 C CA . SER A 1 403 ? 31.726 8.236 -9.693 1.00 90.56 403 SER A CA 1
ATOM 3118 C C . SER A 1 403 ? 31.253 8.883 -8.387 1.00 90.56 403 SER A C 1
ATOM 3120 O O . SER A 1 403 ? 31.850 8.655 -7.336 1.00 90.56 403 SER A O 1
ATOM 3122 N N . TYR A 1 404 ? 30.157 9.649 -8.426 1.00 89.00 404 TYR A N 1
ATOM 3123 C CA . TYR A 1 404 ? 29.587 10.313 -7.251 1.00 89.00 404 TYR A CA 1
ATOM 3124 C C . TYR A 1 404 ? 29.116 9.313 -6.185 1.00 89.00 404 TYR A C 1
ATOM 3126 O O . TYR A 1 404 ? 29.422 9.473 -5.003 1.00 89.00 404 TYR A O 1
ATOM 3134 N N . TYR A 1 405 ? 28.417 8.255 -6.601 1.00 86.62 405 TYR A N 1
ATOM 3135 C CA . TYR A 1 405 ? 27.905 7.215 -5.703 1.00 86.62 405 TYR A CA 1
ATOM 3136 C C . TYR A 1 405 ? 28.885 6.060 -5.460 1.00 86.62 405 TYR A C 1
ATOM 3138 O O . TYR A 1 405 ? 28.578 5.159 -4.681 1.00 86.62 405 TYR A O 1
ATOM 3146 N N . SER A 1 406 ? 30.072 6.102 -6.076 1.00 86.81 406 SER A N 1
ATOM 3147 C CA . SER A 1 406 ? 31.080 5.032 -6.025 1.00 86.81 406 SER A CA 1
ATOM 3148 C C . SER A 1 406 ? 30.546 3.672 -6.508 1.00 86.81 406 SER A C 1
ATOM 3150 O O . SER A 1 406 ? 30.844 2.643 -5.906 1.00 86.81 406 SER A O 1
ATOM 3152 N N . ALA A 1 407 ? 29.739 3.675 -7.573 1.00 87.00 407 ALA A N 1
ATOM 3153 C CA . ALA A 1 407 ? 29.274 2.466 -8.248 1.00 87.00 407 ALA A CA 1
ATOM 3154 C C . ALA A 1 407 ? 30.351 1.977 -9.231 1.00 87.00 407 ALA A C 1
ATOM 3156 O O . ALA A 1 407 ? 30.805 2.738 -10.089 1.00 87.00 407 ALA A O 1
ATOM 3157 N N . GLU A 1 408 ? 30.770 0.720 -9.110 1.00 84.94 408 GLU A N 1
ATOM 3158 C CA . GLU A 1 408 ? 31.838 0.142 -9.936 1.00 84.94 408 GLU A CA 1
ATOM 3159 C C . GLU A 1 408 ? 31.294 -0.410 -11.260 1.00 84.94 408 GLU A C 1
ATOM 3161 O O . GLU A 1 408 ? 31.990 -0.390 -12.279 1.00 84.94 408 GLU A O 1
ATOM 3166 N N . ALA A 1 409 ? 30.037 -0.864 -11.258 1.00 85.56 409 ALA A N 1
ATOM 3167 C CA . ALA A 1 409 ? 29.376 -1.465 -12.409 1.00 85.56 409 ALA A CA 1
ATOM 3168 C C . ALA A 1 409 ? 28.026 -0.802 -12.732 1.00 85.56 409 ALA A C 1
ATOM 3170 O O . ALA A 1 409 ? 27.381 -0.188 -11.880 1.00 85.56 409 ALA A O 1
ATOM 3171 N N . GLU A 1 410 ? 27.608 -0.910 -13.995 1.00 88.88 410 GLU A N 1
ATOM 3172 C CA . GLU A 1 410 ? 26.380 -0.289 -14.510 1.00 88.88 410 GLU A CA 1
ATOM 3173 C C . GLU A 1 410 ? 25.120 -0.831 -13.808 1.00 88.88 410 GLU A C 1
ATOM 3175 O O . GLU A 1 410 ? 24.205 -0.080 -13.483 1.00 88.88 410 GLU A O 1
ATOM 3180 N N . ASP A 1 411 ? 25.083 -2.125 -13.491 1.00 86.88 411 ASP A N 1
ATOM 3181 C CA . ASP A 1 411 ? 23.966 -2.747 -12.777 1.00 86.88 411 ASP A CA 1
ATOM 3182 C C . ASP A 1 411 ? 23.798 -2.203 -11.349 1.00 86.88 411 ASP A C 1
ATOM 3184 O O . ASP A 1 411 ? 22.673 -2.085 -10.854 1.00 86.88 411 ASP A O 1
ATOM 3188 N N . GLU A 1 412 ? 24.893 -1.812 -10.693 1.00 88.06 412 GLU A N 1
ATOM 3189 C CA . GLU A 1 412 ? 24.846 -1.233 -9.348 1.00 88.06 412 GLU A CA 1
ATOM 3190 C C . GLU A 1 412 ? 24.167 0.135 -9.343 1.00 88.06 412 GLU A C 1
ATOM 3192 O O . GLU A 1 412 ? 23.328 0.399 -8.478 1.00 88.06 412 GLU A O 1
ATOM 3197 N N . ILE A 1 413 ? 24.506 0.997 -10.310 1.00 90.69 413 ILE A N 1
ATOM 3198 C CA . ILE A 1 413 ? 23.924 2.339 -10.396 1.00 90.69 413 ILE A CA 1
ATOM 3199 C C . ILE A 1 413 ? 22.466 2.274 -10.855 1.00 90.69 413 ILE A C 1
ATOM 3201 O O . ILE A 1 413 ? 21.619 2.924 -10.250 1.00 90.69 413 ILE A O 1
ATOM 3205 N N . LEU A 1 414 ? 22.137 1.428 -11.837 1.00 89.19 414 LEU A N 1
ATOM 3206 C CA . LEU A 1 414 ? 20.768 1.303 -12.348 1.00 89.19 414 LEU A CA 1
ATOM 3207 C C . LEU A 1 414 ? 19.796 0.741 -11.305 1.00 89.19 414 LEU A C 1
ATOM 3209 O O . LEU A 1 414 ? 18.636 1.139 -11.257 1.00 89.19 414 LEU A O 1
ATOM 3213 N N . THR A 1 415 ? 20.254 -0.182 -10.456 1.00 85.44 415 THR A N 1
ATOM 3214 C CA . THR A 1 415 ? 19.408 -0.787 -9.412 1.00 85.44 415 THR A CA 1
ATOM 3215 C C . THR A 1 415 ? 19.498 -0.072 -8.061 1.00 85.44 415 THR A C 1
ATOM 3217 O O . THR A 1 415 ? 18.735 -0.386 -7.140 1.00 85.44 415 THR A O 1
ATOM 3220 N N . GLY A 1 416 ? 20.466 0.836 -7.906 1.00 84.19 416 GLY A N 1
ATOM 3221 C CA . GLY A 1 416 ? 20.849 1.446 -6.633 1.00 84.19 416 GLY A CA 1
ATOM 3222 C C . GLY A 1 416 ? 21.445 0.464 -5.613 1.00 84.19 416 GLY A C 1
ATOM 3223 O O . GLY A 1 416 ? 21.609 0.816 -4.443 1.00 84.19 416 GLY A O 1
ATOM 3224 N N . ASN A 1 417 ? 21.754 -0.776 -6.013 1.00 82.19 417 ASN A N 1
ATOM 3225 C CA . ASN A 1 417 ? 22.335 -1.790 -5.136 1.00 82.19 417 ASN A CA 1
ATOM 3226 C C . ASN A 1 417 ? 23.863 -1.818 -5.270 1.00 82.19 417 ASN A C 1
ATOM 3228 O O . ASN A 1 417 ? 24.422 -2.636 -5.995 1.00 82.19 417 ASN A O 1
ATOM 3232 N N . ILE A 1 418 ? 24.544 -0.959 -4.515 1.00 82.44 418 ILE A N 1
ATOM 3233 C CA . ILE A 1 418 ? 26.013 -0.931 -4.476 1.00 82.44 418 ILE A CA 1
ATOM 3234 C C . ILE A 1 418 ? 26.540 -2.176 -3.741 1.00 82.44 418 ILE A C 1
ATOM 3236 O O . ILE A 1 418 ? 26.192 -2.385 -2.570 1.00 82.44 418 ILE A O 1
ATOM 3240 N N . ARG A 1 419 ? 27.387 -3.002 -4.383 1.00 72.75 419 ARG A N 1
ATOM 3241 C CA . ARG A 1 419 ? 27.985 -4.193 -3.743 1.00 72.75 419 ARG A CA 1
ATOM 3242 C C . ARG A 1 419 ? 28.996 -3.779 -2.677 1.00 72.75 419 ARG A C 1
ATOM 3244 O O . ARG A 1 419 ? 28.946 -4.253 -1.537 1.00 72.75 419 ARG A O 1
ATOM 3251 N N . ASN A 1 420 ? 29.879 -2.838 -3.010 1.00 69.31 420 ASN A N 1
ATOM 3252 C CA . ASN A 1 420 ? 30.938 -2.363 -2.121 1.00 69.31 420 ASN A CA 1
ATOM 3253 C C . ASN A 1 420 ? 30.450 -1.254 -1.168 1.00 69.31 420 ASN A C 1
ATOM 3255 O O . ASN A 1 420 ? 30.864 -0.098 -1.219 1.00 69.31 420 ASN A O 1
ATOM 3259 N N . LYS A 1 421 ? 29.504 -1.600 -0.287 1.00 66.69 421 LYS A N 1
ATOM 3260 C CA . LYS A 1 421 ? 28.890 -0.636 0.642 1.00 66.69 421 LYS A CA 1
ATOM 3261 C C . LYS A 1 421 ? 29.927 -0.077 1.625 1.00 66.69 421 LYS A C 1
ATOM 3263 O O . LYS A 1 421 ? 30.597 -0.843 2.326 1.00 66.69 421 LYS A O 1
ATOM 3268 N N . GLN A 1 422 ? 29.979 1.248 1.778 1.00 65.00 422 GLN A N 1
ATOM 3269 C CA . GLN A 1 422 ? 30.732 1.873 2.870 1.00 65.00 422 GLN A CA 1
ATOM 3270 C C . GLN A 1 422 ? 30.221 1.363 4.232 1.00 65.00 422 GLN A C 1
ATOM 3272 O O . GLN A 1 422 ? 29.027 1.115 4.414 1.00 65.00 422 GLN A O 1
ATOM 3277 N N . LEU A 1 423 ? 31.121 1.200 5.210 1.00 54.00 423 LEU A N 1
ATOM 3278 C CA . LEU A 1 423 ? 30.834 0.517 6.484 1.00 54.00 423 LEU A CA 1
ATOM 3279 C C . LEU A 1 423 ? 29.629 1.083 7.255 1.00 54.00 423 LEU A C 1
ATOM 3281 O O . LEU A 1 423 ? 28.942 0.321 7.929 1.00 54.00 423 LEU A O 1
ATOM 3285 N N . TYR A 1 424 ? 29.342 2.385 7.158 1.00 53.72 424 TYR A N 1
ATOM 3286 C CA . TYR A 1 424 ? 28.180 2.976 7.832 1.00 53.72 424 TYR A CA 1
ATOM 3287 C C . TYR A 1 424 ? 26.853 2.696 7.103 1.00 53.72 424 TYR A C 1
ATOM 3289 O O . TYR A 1 424 ? 25.829 2.551 7.765 1.00 53.72 424 TYR A O 1
ATOM 3297 N N . LEU A 1 425 ? 26.861 2.540 5.773 1.00 59.50 425 LEU A N 1
ATOM 3298 C CA . LEU A 1 425 ? 25.684 2.130 4.989 1.00 59.50 425 LEU A CA 1
ATOM 3299 C C . LEU A 1 425 ? 25.346 0.648 5.195 1.00 59.50 425 LEU A C 1
ATOM 3301 O O . LEU A 1 425 ? 24.210 0.246 4.985 1.00 59.50 425 LEU A O 1
ATOM 3305 N N . LYS A 1 426 ? 26.309 -0.164 5.652 1.00 57.34 426 LYS A N 1
ATOM 3306 C CA . LYS A 1 426 ? 26.048 -1.541 6.106 1.00 57.34 426 LYS A CA 1
ATOM 3307 C C . LYS A 1 426 ? 25.333 -1.601 7.462 1.00 57.34 426 LYS A C 1
ATOM 3309 O O . LYS A 1 426 ? 24.762 -2.631 7.793 1.00 57.34 426 LYS A O 1
ATOM 3314 N N . ARG A 1 427 ? 25.409 -0.535 8.269 1.00 57.12 427 ARG A N 1
ATOM 3315 C CA . ARG A 1 427 ? 24.894 -0.503 9.653 1.00 57.12 427 ARG A CA 1
ATOM 3316 C C . ARG A 1 427 ? 23.517 0.140 9.767 1.00 57.12 427 ARG A C 1
ATOM 3318 O O . ARG A 1 427 ? 22.730 -0.256 10.624 1.00 57.12 427 ARG A O 1
ATOM 3325 N N . ASP A 1 428 ? 23.231 1.125 8.920 1.00 65.31 428 ASP A N 1
ATOM 3326 C CA . ASP A 1 428 ? 21.968 1.859 8.924 1.00 65.31 428 ASP A CA 1
ATOM 3327 C C . ASP A 1 428 ? 21.176 1.574 7.643 1.00 65.31 428 ASP A C 1
ATOM 3329 O O . ASP A 1 428 ? 21.333 2.252 6.624 1.00 65.31 428 ASP A O 1
ATOM 3333 N N . ASN A 1 429 ? 20.301 0.566 7.716 1.00 67.50 429 ASN A N 1
ATOM 3334 C CA . ASN A 1 429 ? 19.431 0.191 6.603 1.00 67.50 429 ASN A CA 1
ATOM 3335 C C . ASN A 1 429 ? 18.560 1.360 6.135 1.00 67.50 429 ASN A C 1
ATOM 3337 O O . ASN A 1 429 ? 18.315 1.463 4.940 1.00 67.50 429 ASN A O 1
ATOM 3341 N N . LYS A 1 430 ? 18.131 2.266 7.028 1.00 71.81 430 LYS A N 1
ATOM 3342 C CA . LYS A 1 430 ? 17.319 3.422 6.628 1.00 71.81 430 LYS A CA 1
ATOM 3343 C C . LYS A 1 430 ? 18.124 4.345 5.720 1.00 71.81 430 LYS A C 1
ATOM 3345 O O . LYS A 1 430 ? 17.682 4.645 4.623 1.00 71.81 430 LYS A O 1
ATOM 3350 N N . ARG A 1 431 ? 19.343 4.711 6.126 1.00 71.88 431 ARG A N 1
ATOM 3351 C CA . ARG A 1 431 ? 20.234 5.531 5.285 1.00 71.88 431 ARG A CA 1
ATOM 3352 C C . ARG A 1 431 ? 20.620 4.837 3.985 1.00 71.88 431 ARG A C 1
ATOM 3354 O O . ARG A 1 431 ? 20.821 5.516 2.985 1.00 71.88 431 ARG A O 1
ATOM 3361 N N . TYR A 1 432 ? 20.752 3.512 3.998 1.00 76.38 432 TYR A N 1
ATOM 3362 C CA . TYR A 1 432 ? 20.986 2.744 2.780 1.00 76.38 432 TYR A CA 1
ATOM 3363 C C . TYR A 1 432 ? 19.796 2.826 1.821 1.00 76.38 432 TYR A C 1
ATOM 3365 O O . TYR A 1 432 ? 20.014 3.090 0.644 1.00 76.38 432 TYR A O 1
ATOM 3373 N N . PHE A 1 433 ? 18.564 2.650 2.308 1.00 76.38 433 PHE A N 1
ATOM 3374 C CA . PHE A 1 433 ? 17.366 2.813 1.481 1.00 76.38 433 PHE A CA 1
ATOM 3375 C C . PHE A 1 433 ? 17.213 4.258 0.996 1.00 76.38 433 PHE A C 1
ATOM 3377 O O . PHE A 1 433 ? 17.063 4.457 -0.200 1.00 76.38 433 PHE A O 1
ATOM 3384 N N . ASP A 1 434 ? 17.417 5.258 1.858 1.00 81.56 434 ASP A N 1
ATOM 3385 C CA . ASP A 1 434 ? 17.402 6.671 1.452 1.00 81.56 434 ASP A CA 1
ATOM 3386 C C . ASP A 1 434 ? 18.458 6.966 0.365 1.00 81.56 434 ASP A C 1
ATOM 3388 O O . ASP A 1 434 ? 18.217 7.736 -0.563 1.00 81.56 434 ASP A O 1
ATOM 3392 N N . MET A 1 435 ? 19.654 6.373 0.471 1.00 84.50 435 MET A N 1
ATOM 3393 C CA . MET A 1 435 ? 20.708 6.490 -0.542 1.00 84.50 435 MET A CA 1
ATOM 3394 C C . MET A 1 435 ? 20.310 5.793 -1.843 1.00 84.50 435 MET A C 1
ATOM 3396 O O . MET A 1 435 ? 20.462 6.370 -2.915 1.00 84.50 435 MET A O 1
ATOM 3400 N N . LYS A 1 436 ? 19.793 4.566 -1.752 1.00 85.94 436 LYS A N 1
ATOM 3401 C CA . LYS A 1 436 ? 19.308 3.796 -2.896 1.00 85.94 436 LYS A CA 1
ATOM 3402 C C . LYS A 1 436 ? 18.222 4.565 -3.646 1.00 85.94 436 LYS A C 1
ATOM 3404 O O . LYS A 1 436 ? 18.317 4.689 -4.861 1.00 85.94 436 LYS A O 1
ATOM 3409 N N . ASP A 1 437 ? 17.258 5.135 -2.933 1.00 86.56 437 ASP A N 1
ATOM 3410 C CA . ASP A 1 437 ? 16.172 5.918 -3.521 1.00 86.56 437 ASP A CA 1
ATOM 3411 C C . ASP A 1 437 ? 16.710 7.169 -4.226 1.00 86.56 437 ASP A C 1
ATOM 3413 O O . ASP A 1 437 ? 16.261 7.503 -5.319 1.00 86.56 437 ASP A O 1
ATOM 3417 N N . ARG A 1 438 ? 17.733 7.829 -3.663 1.00 88.81 438 ARG A N 1
ATOM 3418 C CA . ARG A 1 438 ? 18.420 8.953 -4.326 1.00 88.81 438 ARG A CA 1
ATOM 3419 C C . ARG A 1 438 ? 19.164 8.533 -5.588 1.00 88.81 438 ARG A C 1
ATOM 3421 O O . ARG A 1 438 ? 19.141 9.280 -6.561 1.00 88.81 438 ARG A O 1
ATOM 3428 N N . ILE A 1 439 ? 19.821 7.373 -5.575 1.00 90.19 439 ILE A N 1
ATOM 3429 C CA . ILE A 1 439 ? 20.497 6.827 -6.757 1.00 90.19 439 ILE A CA 1
ATOM 3430 C C . ILE A 1 439 ? 19.468 6.559 -7.854 1.00 90.19 439 ILE A C 1
ATOM 3432 O O . ILE A 1 439 ? 19.615 7.072 -8.960 1.00 90.19 439 ILE A O 1
ATOM 3436 N N . VAL A 1 440 ? 18.406 5.819 -7.527 1.00 89.69 440 VAL A N 1
ATOM 3437 C CA . VAL A 1 440 ? 17.337 5.471 -8.471 1.00 89.69 440 VAL A CA 1
ATOM 3438 C C . VAL A 1 440 ? 16.677 6.734 -9.024 1.00 89.69 440 VAL A C 1
ATOM 3440 O O . VAL A 1 440 ? 16.526 6.852 -10.233 1.00 89.69 440 VAL A O 1
ATOM 3443 N N . ALA A 1 441 ? 16.367 7.719 -8.177 1.00 91.81 441 ALA A N 1
ATOM 3444 C CA . ALA A 1 441 ? 15.796 8.988 -8.621 1.00 91.81 441 ALA A CA 1
ATOM 3445 C C . ALA A 1 441 ? 16.746 9.788 -9.530 1.00 91.81 441 ALA A C 1
ATOM 3447 O O . ALA A 1 441 ? 16.298 10.399 -10.496 1.00 91.81 441 ALA A O 1
ATOM 3448 N N . ALA A 1 442 ? 18.053 9.792 -9.248 1.00 92.56 442 ALA A N 1
ATOM 3449 C CA . ALA A 1 442 ? 19.037 10.484 -10.081 1.00 92.56 442 ALA A CA 1
ATOM 3450 C C . ALA A 1 442 ? 19.203 9.818 -11.456 1.00 92.56 442 ALA A C 1
ATOM 3452 O O . ALA A 1 442 ? 19.309 10.513 -12.466 1.00 92.56 442 ALA A O 1
ATOM 3453 N N . VAL A 1 443 ? 19.204 8.483 -11.499 1.00 94.00 443 VAL A N 1
ATOM 3454 C CA . VAL A 1 443 ? 19.223 7.715 -12.751 1.00 94.00 443 VAL A CA 1
ATOM 3455 C C . VAL A 1 443 ? 17.935 7.933 -13.537 1.00 94.00 443 VAL A C 1
ATOM 3457 O O . VAL A 1 443 ? 17.995 8.155 -14.741 1.00 94.00 443 VAL A O 1
ATOM 3460 N N . GLU A 1 444 ? 16.781 7.936 -12.872 1.00 93.88 444 GLU A N 1
ATOM 3461 C CA . GLU A 1 444 ? 15.496 8.171 -13.530 1.00 93.88 444 GLU A CA 1
ATOM 3462 C C . GLU A 1 444 ? 15.407 9.586 -14.109 1.00 93.88 444 GLU A C 1
ATOM 3464 O O . GLU A 1 444 ? 14.994 9.750 -15.252 1.00 93.88 444 GLU A O 1
ATOM 3469 N N . ALA A 1 445 ? 15.907 10.596 -13.391 1.00 95.25 445 ALA A N 1
ATOM 3470 C CA . ALA A 1 445 ? 16.007 11.959 -13.911 1.00 95.25 445 ALA A CA 1
ATOM 3471 C C . ALA A 1 445 ? 16.922 12.050 -15.149 1.00 95.25 445 ALA A C 1
ATOM 3473 O O . ALA A 1 445 ? 16.620 12.782 -16.092 1.00 95.25 445 ALA A O 1
ATOM 3474 N N . LEU A 1 446 ? 18.023 11.287 -15.178 1.00 95.31 446 LEU A N 1
ATOM 3475 C CA . LEU A 1 446 ? 18.865 11.168 -16.371 1.00 95.31 446 LEU A CA 1
ATOM 3476 C C . LEU A 1 446 ? 18.111 10.470 -17.513 1.00 95.31 446 LEU A C 1
ATOM 3478 O O . LEU A 1 446 ? 18.166 10.926 -18.651 1.00 95.31 446 LEU A O 1
ATOM 3482 N N . HIS A 1 447 ? 17.384 9.388 -17.231 1.00 94.94 447 HIS A N 1
ATOM 3483 C CA . HIS A 1 447 ? 16.572 8.705 -18.236 1.00 94.94 447 HIS A CA 1
ATOM 3484 C C . HIS A 1 447 ? 15.457 9.606 -18.786 1.00 94.94 447 HIS A C 1
ATOM 3486 O O . HIS A 1 447 ? 15.217 9.586 -19.989 1.00 94.94 447 HIS A O 1
ATOM 3492 N N . ASP A 1 448 ? 14.820 10.435 -17.958 1.00 94.19 448 ASP A N 1
ATOM 3493 C CA . ASP A 1 448 ? 13.845 11.444 -18.387 1.00 94.19 448 ASP A CA 1
ATOM 3494 C C . ASP A 1 448 ? 14.452 12.457 -19.369 1.00 94.19 448 ASP A C 1
ATOM 3496 O O . ASP A 1 448 ? 13.821 12.787 -20.383 1.00 94.19 448 ASP A O 1
ATOM 3500 N N . GLU A 1 449 ? 15.675 12.923 -19.090 1.00 94.81 449 GLU A N 1
ATOM 3501 C CA . GLU A 1 449 ? 16.437 13.824 -19.962 1.00 94.81 449 GLU A CA 1
ATOM 3502 C C . GLU A 1 449 ? 16.747 13.154 -21.308 1.00 94.81 449 GLU A C 1
ATOM 3504 O O . GLU A 1 449 ? 16.452 13.717 -22.362 1.00 94.81 449 GLU A O 1
ATOM 3509 N N . VAL A 1 450 ? 17.252 11.916 -21.279 1.00 93.75 450 VAL A N 1
ATOM 3510 C CA . VAL A 1 450 ? 17.579 11.129 -22.479 1.00 93.75 450 VAL A CA 1
ATOM 3511 C C . VAL A 1 450 ? 16.326 10.841 -23.311 1.00 93.75 450 VAL A C 1
ATOM 3513 O O . VAL A 1 450 ? 16.339 10.996 -24.532 1.00 93.75 450 VAL A O 1
ATOM 3516 N N . ARG A 1 451 ? 15.198 10.494 -22.673 1.00 92.62 451 ARG A N 1
ATOM 3517 C CA . ARG A 1 451 ? 13.901 10.374 -23.364 1.00 92.62 451 ARG A CA 1
ATOM 3518 C C . ARG A 1 451 ? 13.480 11.699 -24.002 1.00 92.62 451 ARG A C 1
ATOM 3520 O O . ARG A 1 451 ? 12.792 11.683 -25.018 1.00 92.62 451 ARG A O 1
ATOM 3527 N N . GLY A 1 452 ? 13.893 12.835 -23.438 1.00 91.38 452 GLY A N 1
ATOM 3528 C CA . GLY A 1 452 ? 13.750 14.160 -24.043 1.00 91.38 452 GLY A CA 1
ATOM 3529 C C . GLY A 1 452 ? 14.456 14.276 -25.391 1.00 91.38 452 GLY A C 1
ATOM 3530 O O . GLY A 1 452 ? 13.807 14.644 -26.365 1.00 91.38 452 GLY A O 1
ATOM 3531 N N . TRP A 1 453 ? 15.721 13.857 -25.483 1.00 91.75 453 TRP A N 1
ATOM 3532 C CA . TRP A 1 453 ? 16.488 13.894 -26.739 1.00 91.75 453 TRP A CA 1
ATOM 3533 C C . TRP A 1 453 ? 15.809 13.102 -27.860 1.00 91.75 453 TRP A C 1
ATOM 3535 O O . TRP A 1 453 ? 15.823 13.504 -29.022 1.00 91.75 453 TRP A O 1
ATOM 3545 N N . LEU A 1 454 ? 15.165 11.987 -27.504 1.00 90.06 454 LEU A N 1
ATOM 3546 C CA . LEU A 1 454 ? 14.410 11.173 -28.450 1.00 90.06 454 LEU A CA 1
ATOM 3547 C C . LEU A 1 454 ? 13.110 11.848 -28.911 1.00 90.06 454 LEU A C 1
ATOM 3549 O O . LEU A 1 454 ? 12.748 11.722 -30.079 1.00 90.06 454 LEU A O 1
ATOM 3553 N N . ARG A 1 455 ? 12.411 12.562 -28.015 1.00 87.75 455 ARG A N 1
ATOM 3554 C CA . ARG A 1 455 ? 11.180 13.309 -28.342 1.00 87.75 455 ARG A CA 1
ATOM 3555 C C . ARG A 1 455 ? 11.441 14.499 -29.260 1.00 87.75 455 ARG A C 1
ATOM 3557 O O . ARG A 1 455 ? 10.591 14.809 -30.089 1.00 87.75 455 ARG A O 1
ATOM 3564 N N . ASP A 1 456 ? 12.599 15.135 -29.120 1.00 85.25 456 ASP A N 1
ATOM 3565 C CA . ASP A 1 456 ? 13.002 16.271 -29.956 1.00 85.25 456 ASP A CA 1
ATOM 3566 C C . ASP A 1 456 ? 13.458 15.829 -31.360 1.00 85.25 456 ASP A C 1
ATOM 3568 O O . ASP A 1 456 ? 13.593 16.648 -32.273 1.00 85.25 456 ASP A O 1
ATOM 3572 N N . CYS A 1 457 ? 13.667 14.523 -31.563 1.00 84.38 457 CYS A N 1
ATOM 3573 C CA . CYS A 1 457 ? 14.001 13.960 -32.859 1.00 84.38 457 CYS A CA 1
ATOM 3574 C C . CYS A 1 457 ? 12.741 13.778 -33.730 1.00 84.38 457 CYS A C 1
ATOM 3576 O O . CYS A 1 457 ? 11.778 13.143 -33.297 1.00 84.38 457 CYS A O 1
ATOM 3578 N N . PRO A 1 458 ? 12.747 14.241 -34.995 1.00 79.19 458 PRO A N 1
ATOM 3579 C CA . PRO A 1 458 ? 11.601 14.091 -35.893 1.00 79.19 458 PRO A CA 1
ATOM 3580 C C . PRO A 1 458 ? 11.275 12.631 -36.255 1.00 79.19 458 PRO A C 1
ATOM 3582 O O . PRO A 1 458 ? 10.138 12.343 -36.622 1.00 79.19 458 PRO A O 1
ATOM 3585 N N . ASP A 1 459 ? 12.241 11.709 -36.154 1.00 87.38 459 ASP A N 1
ATOM 3586 C CA . ASP A 1 459 ? 12.050 10.278 -36.429 1.00 87.38 459 ASP A CA 1
ATOM 3587 C C . ASP A 1 459 ? 12.592 9.419 -35.274 1.00 87.38 459 ASP A C 1
ATOM 3589 O O . ASP A 1 459 ? 13.664 8.808 -35.331 1.00 87.38 459 ASP A O 1
ATOM 3593 N N . ALA A 1 460 ? 11.818 9.388 -34.188 1.00 88.56 460 ALA A N 1
ATOM 3594 C CA . ALA A 1 460 ? 12.162 8.692 -32.953 1.00 88.56 460 ALA A CA 1
ATOM 3595 C C . ALA A 1 460 ? 12.336 7.168 -33.129 1.00 88.56 460 ALA A C 1
ATOM 3597 O O . ALA A 1 460 ? 13.068 6.538 -32.364 1.00 88.56 460 ALA A O 1
ATOM 3598 N N . SER A 1 461 ? 11.698 6.545 -34.126 1.00 89.38 461 SER A N 1
ATOM 3599 C CA . SER A 1 461 ? 11.866 5.109 -34.398 1.00 89.38 461 SER A CA 1
ATOM 3600 C C . SER A 1 461 ? 13.212 4.817 -35.060 1.00 89.38 461 SER A C 1
ATOM 3602 O O . SER A 1 461 ? 13.918 3.901 -34.634 1.00 89.38 461 SER A O 1
ATOM 3604 N N . ARG A 1 462 ? 13.616 5.606 -36.066 1.00 91.50 462 ARG A N 1
ATOM 3605 C CA . ARG A 1 462 ? 14.950 5.464 -36.673 1.00 91.50 462 ARG A CA 1
ATOM 3606 C C . ARG A 1 462 ? 16.065 5.822 -35.698 1.00 91.50 462 ARG A C 1
ATOM 3608 O O . ARG A 1 462 ? 17.072 5.120 -35.677 1.00 91.50 462 ARG A O 1
ATOM 3615 N N . MET A 1 463 ? 15.865 6.843 -34.866 1.00 92.06 463 MET A N 1
ATOM 3616 C CA . MET A 1 463 ? 16.819 7.214 -33.820 1.00 92.06 463 MET A CA 1
ATOM 3617 C C . MET A 1 463 ? 16.974 6.106 -32.767 1.00 92.06 463 MET A C 1
ATOM 3619 O O . MET A 1 463 ? 18.095 5.704 -32.480 1.00 92.06 463 MET A O 1
ATOM 3623 N N . ALA A 1 464 ? 15.879 5.533 -32.252 1.00 93.00 464 ALA A N 1
ATOM 3624 C CA . ALA A 1 464 ? 15.947 4.418 -31.297 1.00 93.00 464 ALA A CA 1
ATOM 3625 C C . ALA A 1 464 ? 16.648 3.181 -31.892 1.00 93.00 464 ALA A C 1
ATOM 3627 O O . ALA A 1 464 ? 17.449 2.522 -31.231 1.00 93.00 464 ALA A O 1
ATOM 3628 N N . SER A 1 465 ? 16.392 2.898 -33.170 1.00 93.00 465 SER A N 1
ATOM 3629 C CA . SER A 1 465 ? 17.087 1.854 -33.923 1.00 93.00 465 SER A CA 1
ATOM 3630 C C . SER A 1 465 ? 18.593 2.133 -34.057 1.00 93.00 465 SER A C 1
ATOM 3632 O O . SER A 1 465 ? 19.414 1.241 -33.836 1.00 93.00 465 SER A O 1
ATOM 3634 N N . ALA A 1 466 ? 18.971 3.383 -34.344 1.00 92.62 466 ALA A N 1
ATOM 3635 C CA . ALA A 1 466 ? 20.364 3.812 -34.378 1.00 92.62 466 ALA A CA 1
ATOM 3636 C C . ALA A 1 466 ? 21.028 3.709 -32.996 1.00 92.62 466 ALA A C 1
ATOM 3638 O O . ALA A 1 466 ? 22.149 3.216 -32.921 1.00 92.62 466 ALA A O 1
ATOM 3639 N N . TRP A 1 467 ? 20.332 4.067 -31.908 1.00 93.38 467 TRP A N 1
ATOM 3640 C CA . TRP A 1 467 ? 20.799 3.887 -30.524 1.00 93.38 467 TRP A CA 1
ATOM 3641 C C . TRP A 1 467 ? 21.097 2.417 -30.218 1.00 93.38 467 TRP A C 1
ATOM 3643 O O . TRP A 1 467 ? 22.157 2.085 -29.686 1.00 93.38 467 TRP A O 1
ATOM 3653 N N . TYR A 1 468 ? 20.191 1.514 -30.606 1.00 92.31 468 TYR A N 1
ATOM 3654 C CA . TYR A 1 468 ? 20.417 0.077 -30.473 1.00 92.31 468 TYR A CA 1
ATOM 3655 C C . TYR A 1 468 ? 21.649 -0.378 -31.262 1.00 92.31 468 TYR A C 1
ATOM 3657 O O . TYR A 1 468 ? 22.505 -1.077 -30.712 1.00 92.31 468 TYR A O 1
ATOM 3665 N N . HIS A 1 469 ? 21.774 0.060 -32.520 1.00 91.00 469 HIS A N 1
ATOM 3666 C CA . HIS A 1 469 ? 22.920 -0.263 -33.363 1.00 91.00 469 HIS A CA 1
ATOM 3667 C C . HIS A 1 469 ? 24.226 0.219 -32.731 1.00 91.00 469 HIS A C 1
ATOM 3669 O O . HIS A 1 469 ? 25.124 -0.590 -32.505 1.00 91.00 469 HIS A O 1
ATOM 3675 N N . VAL A 1 470 ? 24.350 1.504 -32.388 1.00 90.38 470 VAL A N 1
ATOM 3676 C CA . VAL A 1 470 ? 25.603 2.026 -31.830 1.00 90.38 470 VAL A CA 1
ATOM 3677 C C . VAL A 1 470 ? 25.999 1.270 -30.567 1.00 90.38 470 VAL A C 1
ATOM 3679 O O . VAL A 1 470 ? 27.165 0.914 -30.443 1.00 90.38 470 VAL A O 1
ATOM 3682 N N . THR A 1 471 ? 25.066 0.912 -29.679 1.00 88.62 471 THR A N 1
ATOM 3683 C CA . THR A 1 471 ? 25.388 0.200 -28.433 1.00 88.62 471 THR A CA 1
ATOM 3684 C C . THR A 1 471 ? 25.690 -1.287 -28.630 1.00 88.62 471 THR A C 1
ATOM 3686 O O . THR A 1 471 ? 26.655 -1.797 -28.056 1.00 88.62 471 THR A O 1
ATOM 3689 N N . TYR A 1 472 ? 24.892 -2.014 -29.415 1.00 86.38 472 TYR A N 1
ATOM 3690 C CA . TYR A 1 472 ? 24.963 -3.478 -29.488 1.00 86.38 472 TYR A CA 1
ATOM 3691 C C . TYR A 1 472 ? 25.760 -4.015 -30.678 1.00 86.38 472 TYR A C 1
ATOM 3693 O O . TYR A 1 472 ? 26.174 -5.177 -30.625 1.00 86.38 472 TYR A O 1
ATOM 3701 N N . HIS A 1 473 ? 26.052 -3.205 -31.701 1.00 85.25 473 HIS A N 1
ATOM 3702 C CA . HIS A 1 473 ? 26.703 -3.693 -32.916 1.00 85.25 473 HIS A CA 1
ATOM 3703 C C . HIS A 1 473 ? 28.073 -4.350 -32.620 1.00 85.25 473 HIS A C 1
ATOM 3705 O O . HIS A 1 473 ? 28.845 -3.847 -31.781 1.00 85.25 473 HIS A O 1
ATOM 3711 N N . PRO A 1 474 ? 28.402 -5.482 -33.278 1.00 80.06 474 PRO A N 1
ATOM 3712 C CA . PRO A 1 474 ? 29.662 -6.199 -33.061 1.00 80.06 474 PRO A CA 1
ATOM 3713 C C . PRO A 1 474 ? 30.910 -5.346 -33.314 1.00 80.06 474 PRO A C 1
ATOM 3715 O O . PRO A 1 474 ? 31.904 -5.501 -32.608 1.00 80.06 474 PRO A O 1
ATOM 3718 N N . ASP A 1 475 ? 30.834 -4.406 -34.260 1.00 78.12 475 ASP A N 1
ATOM 3719 C CA . ASP A 1 475 ? 31.984 -3.594 -34.681 1.00 78.12 475 ASP A CA 1
ATOM 3720 C C . ASP A 1 475 ? 32.310 -2.413 -33.748 1.00 78.12 475 ASP A C 1
ATOM 3722 O O . ASP A 1 475 ? 33.341 -1.762 -33.934 1.00 78.12 475 ASP A O 1
ATOM 3726 N N . ARG A 1 476 ? 31.484 -2.118 -32.729 1.00 73.69 476 ARG A N 1
ATOM 3727 C CA . ARG A 1 476 ? 31.755 -1.006 -31.797 1.00 73.69 476 ARG A CA 1
ATOM 3728 C C . ARG A 1 476 ? 32.998 -1.310 -30.949 1.00 73.69 476 ARG A C 1
ATOM 3730 O O . ARG A 1 476 ? 32.994 -2.246 -30.142 1.00 73.69 476 ARG A O 1
ATOM 3737 N N . ARG A 1 477 ? 34.031 -0.469 -31.095 1.00 58.09 477 ARG A N 1
ATOM 3738 C CA . ARG A 1 477 ? 35.312 -0.522 -30.370 1.00 58.09 477 ARG A CA 1
ATOM 3739 C C . ARG A 1 477 ? 35.291 0.440 -29.175 1.00 58.09 477 ARG A C 1
ATOM 3741 O O . ARG A 1 477 ? 35.118 1.634 -29.364 1.00 58.09 477 ARG A O 1
ATOM 3748 N N . GLY A 1 478 ? 35.479 -0.073 -27.959 1.00 60.91 478 GLY A N 1
ATOM 3749 C CA . GLY A 1 478 ? 35.572 0.720 -26.726 1.00 60.91 478 GLY A CA 1
ATOM 3750 C C . GLY A 1 478 ? 35.614 -0.174 -25.482 1.00 60.91 478 GLY A C 1
ATOM 3751 O O . GLY A 1 478 ? 34.994 -1.236 -25.477 1.00 60.91 478 GLY A O 1
ATOM 3752 N N . GLU A 1 479 ? 36.363 0.225 -24.447 1.00 57.94 479 GLU A N 1
ATOM 3753 C CA . GLU A 1 479 ? 36.597 -0.596 -23.240 1.00 57.94 479 GLU A CA 1
ATOM 3754 C C . GLU A 1 479 ? 35.397 -0.644 -22.279 1.00 57.94 479 GLU A C 1
ATOM 3756 O O . GLU A 1 479 ? 35.215 -1.640 -21.581 1.00 57.94 479 GLU A O 1
ATOM 3761 N N . LYS A 1 480 ? 34.547 0.394 -22.254 1.00 66.19 480 LYS A N 1
ATOM 3762 C CA . LYS A 1 480 ? 33.341 0.454 -21.413 1.00 66.19 480 LYS A CA 1
ATOM 3763 C C . LYS A 1 480 ? 32.100 0.657 -22.275 1.00 66.19 480 LYS A C 1
ATOM 3765 O O . LYS A 1 480 ? 31.913 1.709 -22.883 1.00 66.19 480 LYS A O 1
ATOM 3770 N N . ARG A 1 481 ? 31.263 -0.377 -22.335 1.00 80.81 481 ARG A N 1
ATOM 3771 C CA . ARG A 1 481 ? 29.986 -0.370 -23.050 1.00 80.81 481 ARG A CA 1
ATOM 3772 C C . ARG A 1 481 ? 28.861 -0.321 -22.020 1.00 80.81 481 ARG A C 1
ATOM 3774 O O . ARG A 1 481 ? 28.815 -1.193 -21.158 1.00 80.81 481 ARG A O 1
ATOM 3781 N N . LEU A 1 482 ? 28.017 0.703 -22.108 1.00 87.62 482 LEU A N 1
ATOM 3782 C CA . LEU A 1 482 ? 26.836 0.872 -21.269 1.00 87.62 482 LEU A CA 1
ATOM 3783 C C . LEU A 1 482 ? 25.641 0.279 -22.002 1.00 87.62 482 LEU A C 1
ATOM 3785 O O . LEU A 1 482 ? 25.266 0.742 -23.078 1.00 87.62 482 LEU A O 1
ATOM 3789 N N . TRP A 1 483 ? 25.098 -0.795 -21.454 1.00 87.44 483 TRP A N 1
ATOM 3790 C CA . TRP A 1 483 ? 24.094 -1.621 -22.112 1.00 87.44 483 TRP A CA 1
ATOM 3791 C C . TRP A 1 483 ? 22.687 -1.058 -21.978 1.00 87.44 483 TRP A C 1
ATOM 3793 O O . TRP A 1 483 ? 21.836 -1.362 -22.807 1.00 87.44 483 TRP A O 1
ATOM 3803 N N . SER A 1 484 ? 22.434 -0.240 -20.959 1.00 89.88 484 SER A N 1
ATOM 3804 C CA . SER A 1 484 ? 21.106 0.300 -20.660 1.00 89.88 484 SER A CA 1
ATOM 3805 C C . SER A 1 484 ? 20.637 1.390 -21.617 1.00 89.88 484 SER A C 1
ATOM 3807 O O . SER A 1 484 ? 19.432 1.526 -21.813 1.00 89.88 484 SER A O 1
ATOM 3809 N N . PHE A 1 485 ? 21.561 2.111 -22.259 1.00 93.00 485 PHE A N 1
ATOM 3810 C CA . PHE A 1 485 ? 21.263 3.279 -23.093 1.00 93.00 485 PHE A CA 1
ATOM 3811 C C . PHE A 1 485 ? 20.099 3.087 -24.090 1.00 93.00 485 PHE A C 1
ATOM 3813 O O . PHE A 1 485 ? 19.120 3.830 -24.006 1.00 93.00 485 PHE A O 1
ATOM 3820 N N . PRO A 1 486 ? 20.113 2.092 -25.001 1.00 91.94 486 PRO A N 1
ATOM 3821 C CA . PRO A 1 486 ? 19.041 1.946 -25.985 1.00 91.94 486 PRO A CA 1
ATOM 3822 C C . PRO A 1 486 ? 17.711 1.508 -25.362 1.00 91.94 486 PRO A C 1
ATOM 3824 O O . PRO A 1 486 ? 16.653 1.798 -25.915 1.00 91.94 486 PRO A O 1
ATOM 3827 N N . TRP A 1 487 ? 17.731 0.863 -24.193 1.00 92.12 487 TRP A N 1
ATOM 3828 C CA . TRP A 1 487 ? 16.516 0.432 -23.493 1.00 92.12 487 TRP A CA 1
ATOM 3829 C C . TRP A 1 487 ? 15.771 1.583 -22.820 1.00 92.12 487 TRP A C 1
ATOM 3831 O O . TRP A 1 487 ? 14.620 1.415 -22.431 1.00 92.12 487 TRP A O 1
ATOM 3841 N N . ILE A 1 488 ? 16.364 2.775 -22.754 1.00 92.75 488 ILE A N 1
ATOM 3842 C CA . ILE A 1 488 ? 15.640 3.998 -22.388 1.00 92.75 488 ILE A CA 1
ATOM 3843 C C . ILE A 1 488 ? 14.542 4.302 -23.428 1.00 92.75 488 ILE A C 1
ATOM 3845 O O . ILE A 1 488 ? 13.503 4.862 -23.085 1.00 92.75 488 ILE A O 1
ATOM 3849 N N . ALA A 1 489 ? 14.735 3.861 -24.677 1.00 91.62 489 ALA A N 1
ATOM 3850 C CA . ALA A 1 489 ? 13.768 3.925 -25.770 1.00 91.62 489 ALA A CA 1
ATOM 3851 C C . ALA A 1 489 ? 12.962 2.615 -25.934 1.00 91.62 489 ALA A C 1
ATOM 3853 O O . ALA A 1 489 ? 12.614 2.244 -27.059 1.00 91.62 489 ALA A O 1
ATOM 3854 N N . CYS A 1 490 ? 12.692 1.897 -24.832 1.00 91.69 490 CYS A N 1
ATOM 3855 C CA . CYS A 1 490 ? 12.058 0.570 -24.846 1.00 91.69 490 CYS A CA 1
ATOM 3856 C C . CYS A 1 490 ? 10.782 0.530 -25.698 1.00 91.69 490 CYS A C 1
ATOM 3858 O O . CYS A 1 490 ? 10.661 -0.328 -26.569 1.00 91.69 490 CYS A O 1
ATOM 3860 N N . ASP A 1 491 ? 9.880 1.497 -25.516 1.00 90.38 491 ASP A N 1
ATOM 3861 C CA . ASP A 1 491 ? 8.597 1.553 -26.227 1.00 90.38 491 ASP A CA 1
ATOM 3862 C C . ASP A 1 491 ? 8.785 1.604 -27.753 1.00 90.38 491 ASP A C 1
ATOM 3864 O O . ASP A 1 491 ? 8.105 0.900 -28.501 1.00 90.38 491 ASP A O 1
ATOM 3868 N N . ASN A 1 492 ? 9.771 2.373 -28.227 1.00 91.69 492 ASN A N 1
ATOM 3869 C CA . ASN A 1 492 ? 10.078 2.491 -29.652 1.00 91.69 492 ASN A CA 1
ATOM 3870 C C . ASN A 1 492 ? 10.675 1.192 -30.204 1.00 91.69 492 ASN A C 1
ATOM 3872 O O . ASN A 1 492 ? 10.305 0.760 -31.295 1.00 91.69 492 ASN A O 1
ATOM 3876 N N . LEU A 1 493 ? 11.591 0.563 -29.462 1.00 90.88 493 LEU A N 1
ATOM 3877 C CA . LEU A 1 493 ? 12.208 -0.706 -29.860 1.00 90.88 493 LEU A CA 1
ATOM 3878 C C . LEU A 1 493 ? 11.186 -1.850 -29.892 1.00 90.88 493 LEU A C 1
ATOM 3880 O O . LEU A 1 493 ? 11.204 -2.668 -30.814 1.00 90.88 493 LEU A O 1
ATOM 3884 N N . LEU A 1 494 ? 10.260 -1.881 -28.931 1.00 90.31 494 LEU A N 1
ATOM 3885 C CA . LEU A 1 494 ? 9.151 -2.832 -28.911 1.00 90.31 494 LEU A CA 1
ATOM 3886 C C . LEU A 1 494 ? 8.215 -2.615 -30.103 1.00 90.31 494 LEU A C 1
ATOM 3888 O O . LEU A 1 494 ? 7.934 -3.573 -30.822 1.00 90.31 494 LEU A O 1
ATOM 3892 N N . ALA A 1 495 ? 7.833 -1.368 -30.398 1.00 88.56 495 ALA A N 1
ATOM 3893 C CA . ALA A 1 495 ? 7.001 -1.046 -31.558 1.00 88.56 495 ALA A CA 1
ATOM 3894 C C . ALA A 1 495 ? 7.652 -1.468 -32.892 1.00 88.56 495 ALA A C 1
ATOM 3896 O O . ALA A 1 495 ? 6.978 -1.986 -33.786 1.00 88.56 495 ALA A O 1
ATOM 3897 N N . ILE A 1 496 ? 8.975 -1.308 -33.030 1.00 88.94 496 ILE A N 1
ATOM 3898 C CA . ILE A 1 496 ? 9.731 -1.788 -34.202 1.00 88.94 496 ILE A CA 1
ATOM 3899 C C . ILE A 1 496 ? 9.616 -3.311 -34.334 1.00 88.94 496 ILE A C 1
ATOM 3901 O O . ILE A 1 496 ? 9.352 -3.832 -35.426 1.00 88.94 496 ILE A O 1
ATOM 3905 N N . LYS A 1 497 ? 9.782 -4.029 -33.220 1.00 87.31 497 LYS A N 1
ATOM 3906 C CA . LYS A 1 497 ? 9.729 -5.492 -33.184 1.00 87.31 497 LYS A CA 1
ATOM 3907 C C . LYS A 1 497 ? 8.329 -6.022 -33.505 1.00 87.31 497 LYS A C 1
ATOM 3909 O O . LYS A 1 497 ? 8.199 -6.953 -34.302 1.00 87.31 497 LYS A O 1
ATOM 3914 N N . GLU A 1 498 ? 7.286 -5.390 -32.972 1.00 87.25 498 GLU A N 1
ATOM 3915 C CA . GLU A 1 498 ? 5.884 -5.707 -33.277 1.00 87.25 498 GLU A CA 1
ATOM 3916 C C . GLU A 1 498 ? 5.552 -5.479 -34.758 1.00 87.25 498 GLU A C 1
ATOM 3918 O O . GLU A 1 498 ? 4.981 -6.354 -35.418 1.00 87.25 498 GLU A O 1
ATOM 3923 N N . ALA A 1 499 ? 5.984 -4.348 -35.326 1.00 82.88 499 ALA A N 1
ATOM 3924 C CA . ALA A 1 499 ? 5.756 -4.028 -36.733 1.00 82.88 499 ALA A CA 1
ATOM 3925 C C . ALA A 1 499 ? 6.414 -5.043 -37.687 1.00 82.88 499 ALA A C 1
ATOM 3927 O O . ALA A 1 499 ? 5.849 -5.368 -38.738 1.00 82.88 499 ALA A O 1
ATOM 3928 N N . ARG A 1 500 ? 7.591 -5.584 -37.335 1.00 76.69 500 ARG A N 1
ATOM 3929 C CA . ARG A 1 500 ? 8.238 -6.665 -38.101 1.00 76.69 500 ARG A CA 1
ATOM 3930 C C . ARG A 1 500 ? 7.558 -8.021 -37.907 1.00 76.69 500 ARG A C 1
ATOM 3932 O O . ARG A 1 500 ? 7.437 -8.766 -38.880 1.00 76.69 500 ARG A O 1
ATOM 3939 N N . GLY A 1 501 ? 7.082 -8.328 -36.699 1.00 72.12 501 GLY A N 1
ATOM 3940 C CA . GLY A 1 501 ? 6.300 -9.538 -36.420 1.00 72.12 501 GLY A CA 1
ATOM 3941 C C . GLY A 1 501 ? 5.025 -9.617 -37.267 1.00 72.12 501 GLY A C 1
ATOM 3942 O O . GLY A 1 501 ? 4.757 -10.646 -37.887 1.00 72.12 501 GLY A O 1
ATOM 3943 N N . CYS A 1 502 ? 4.304 -8.500 -37.393 1.00 61.75 502 CYS A N 1
ATOM 3944 C CA . CYS A 1 502 ? 3.099 -8.401 -38.220 1.00 61.75 502 CYS A CA 1
ATOM 3945 C C . CYS A 1 502 ? 3.398 -8.588 -39.724 1.00 61.75 502 CYS A C 1
ATOM 3947 O O . CYS A 1 502 ? 2.691 -9.318 -40.416 1.00 61.75 502 CYS A O 1
ATOM 3949 N N . ARG A 1 503 ? 4.508 -8.030 -40.240 1.00 60.00 503 ARG A N 1
ATOM 3950 C CA . ARG A 1 503 ? 4.925 -8.242 -41.645 1.00 60.00 503 ARG A CA 1
ATOM 3951 C C . ARG A 1 503 ? 5.296 -9.692 -41.960 1.00 60.00 503 ARG A C 1
ATOM 3953 O O . ARG A 1 503 ? 5.036 -10.135 -43.075 1.00 60.00 503 ARG A O 1
ATOM 3960 N N . ARG A 1 504 ? 5.883 -10.429 -41.010 1.00 59.41 504 ARG A N 1
ATOM 3961 C CA . ARG A 1 504 ? 6.166 -11.865 -41.183 1.00 59.41 504 ARG A CA 1
ATOM 3962 C C . ARG A 1 504 ? 4.875 -12.688 -41.263 1.00 59.41 504 ARG A C 1
ATOM 3964 O O . ARG A 1 504 ? 4.769 -13.529 -42.141 1.00 59.41 504 ARG A O 1
ATOM 3971 N N . GLN A 1 505 ? 3.868 -12.379 -40.441 1.00 54.72 505 GLN A N 1
ATOM 3972 C CA . GLN A 1 505 ? 2.566 -13.065 -40.484 1.00 54.72 505 GLN A CA 1
ATOM 3973 C C . GLN A 1 505 ? 1.774 -12.804 -41.776 1.00 54.72 505 GLN A C 1
ATOM 3975 O O . GLN A 1 505 ? 1.097 -13.701 -42.266 1.00 54.72 505 GLN A O 1
ATOM 3980 N N . VAL A 1 506 ? 1.873 -11.602 -42.354 1.00 53.25 506 VAL A N 1
ATOM 3981 C CA . VAL A 1 506 ? 1.224 -11.274 -43.639 1.00 53.25 506 VAL A CA 1
ATOM 3982 C C . VAL A 1 506 ? 1.968 -11.890 -44.835 1.00 53.25 506 VAL A C 1
ATOM 3984 O O . VAL A 1 506 ? 1.339 -12.224 -45.832 1.00 53.25 506 VAL A O 1
ATOM 3987 N N . GLY A 1 507 ? 3.290 -12.080 -44.742 1.00 47.16 507 GLY A N 1
ATOM 3988 C CA . GLY A 1 507 ? 4.102 -12.708 -45.794 1.00 47.16 507 GLY A CA 1
ATOM 3989 C C . GLY A 1 507 ? 3.904 -14.222 -45.953 1.00 47.16 507 GLY A C 1
ATOM 3990 O O . GLY A 1 507 ? 4.138 -14.739 -47.042 1.00 47.16 507 GLY A O 1
ATOM 3991 N N . ASP A 1 508 ? 3.437 -14.914 -44.909 1.00 42.47 508 ASP A N 1
ATOM 3992 C CA . ASP A 1 508 ? 3.128 -16.355 -44.936 1.00 42.47 508 ASP A CA 1
ATOM 3993 C C . ASP A 1 508 ? 1.680 -16.665 -45.380 1.00 42.47 508 ASP A C 1
ATOM 3995 O O . ASP A 1 508 ? 1.301 -17.830 -45.528 1.00 42.47 508 ASP A O 1
ATOM 3999 N N . ALA A 1 509 ? 0.853 -15.644 -45.632 1.00 40.47 509 ALA A N 1
ATOM 4000 C CA . ALA A 1 509 ? -0.471 -15.821 -46.218 1.00 40.47 509 ALA A CA 1
ATOM 4001 C C . ALA A 1 509 ? -0.354 -15.966 -47.747 1.00 40.47 509 ALA A C 1
ATOM 4003 O O . ALA A 1 509 ? -0.240 -14.984 -48.480 1.00 40.47 509 ALA A O 1
ATOM 4004 N N . VAL A 1 510 ? -0.384 -17.210 -48.236 1.00 38.50 510 VAL A N 1
ATOM 4005 C CA . VAL A 1 510 ? -0.484 -17.521 -49.672 1.00 38.50 510 VAL A CA 1
ATOM 4006 C C . VAL A 1 510 ? -1.784 -16.916 -50.228 1.00 38.50 510 VAL A C 1
ATOM 4008 O O . VAL A 1 510 ? -2.849 -17.180 -49.662 1.00 38.50 510 VAL A O 1
ATOM 4011 N N . PRO A 1 511 ? -1.751 -16.136 -51.326 1.00 37.44 511 PRO A N 1
ATOM 4012 C CA . PRO A 1 511 ? -2.973 -15.699 -51.979 1.00 37.44 511 PRO A CA 1
ATOM 4013 C C . PRO A 1 511 ? -3.666 -16.920 -52.593 1.00 37.44 511 PRO A C 1
ATOM 4015 O O . PRO A 1 511 ? -3.097 -17.608 -53.439 1.00 37.44 511 PRO A O 1
ATOM 4018 N N . MET A 1 512 ? -4.891 -17.215 -52.147 1.00 34.94 512 MET A N 1
ATOM 4019 C CA . MET A 1 512 ? -5.789 -18.064 -52.925 1.00 34.94 512 MET A CA 1
ATOM 4020 C C . MET A 1 512 ? -6.256 -17.251 -54.130 1.00 34.94 512 MET A C 1
ATOM 4022 O O . MET A 1 512 ? -7.130 -16.393 -54.002 1.00 34.94 512 MET A O 1
ATOM 4026 N N . ASP A 1 513 ? -5.652 -17.528 -55.283 1.00 34.06 513 ASP A N 1
ATOM 4027 C CA . ASP A 1 513 ? -6.228 -17.190 -56.578 1.00 34.06 513 ASP A CA 1
ATOM 4028 C C . ASP A 1 513 ? -7.572 -17.922 -56.708 1.00 34.06 513 ASP A C 1
ATOM 4030 O O . ASP A 1 513 ? -7.630 -19.149 -56.798 1.00 34.06 513 ASP A O 1
ATOM 4034 N N . CYS A 1 514 ? -8.659 -17.156 -56.701 1.00 39.75 514 CYS A N 1
ATOM 4035 C CA . CYS A 1 514 ? -9.968 -17.602 -57.155 1.00 39.75 514 CYS A CA 1
ATOM 4036 C C . CYS A 1 514 ? -10.265 -16.878 -58.469 1.00 39.75 514 CYS A C 1
ATOM 4038 O O . CYS A 1 514 ? -10.902 -15.826 -58.452 1.00 39.75 514 CYS A O 1
ATOM 4040 N N . ASP A 1 515 ? -9.810 -17.446 -59.586 1.00 41.25 515 ASP A N 1
ATOM 4041 C CA . ASP A 1 515 ? -10.246 -17.053 -60.926 1.00 41.25 515 ASP A CA 1
ATOM 4042 C C . ASP A 1 515 ? -11.061 -18.182 -61.584 1.00 41.25 515 ASP A C 1
ATOM 4044 O O . ASP A 1 515 ? -10.583 -19.312 -61.704 1.00 41.25 515 ASP A O 1
ATOM 4048 N N . ALA A 1 516 ? -12.254 -17.774 -62.045 1.00 36.25 516 ALA A N 1
ATOM 4049 C CA . ALA A 1 516 ? -13.204 -18.379 -62.998 1.00 36.25 516 ALA A CA 1
ATOM 4050 C C . ALA A 1 516 ? -13.982 -19.654 -62.614 1.00 36.25 516 ALA A C 1
ATOM 4052 O O . ALA A 1 516 ? -13.423 -20.773 -62.666 1.00 36.25 516 ALA A O 1
#

Solvent-accessible surface area (backbone atoms only — not comparable to full-atom values): 30487 Å² total; per-residue (Å²): 132,92,76,78,78,76,76,73,73,82,72,76,87,63,38,16,15,30,31,38,31,57,45,57,41,84,60,51,50,70,59,55,36,54,50,45,26,67,71,27,56,92,63,41,45,51,67,48,61,46,65,44,54,80,53,104,73,84,34,34,73,26,36,32,38,43,23,30,67,24,30,66,21,32,51,49,48,40,48,29,40,75,71,66,68,50,75,60,57,97,82,29,72,59,45,60,43,85,29,94,62,54,90,63,97,66,37,34,51,66,92,38,49,47,72,62,39,73,48,77,42,58,50,76,80,48,101,91,38,68,49,74,76,47,76,41,73,62,21,31,38,31,44,24,72,96,74,44,29,37,41,36,38,43,75,56,94,96,39,43,30,32,36,56,45,47,53,87,44,44,71,47,78,42,85,45,70,57,93,91,36,87,42,76,49,76,41,60,76,63,86,81,57,75,39,81,74,43,70,54,93,86,42,98,79,77,80,57,67,49,40,56,57,88,65,38,60,86,92,76,70,85,79,93,81,83,88,54,73,90,72,54,71,96,72,84,78,83,65,80,86,81,74,76,72,76,58,73,80,69,98,64,84,85,52,71,68,56,53,52,47,52,52,53,54,48,72,74,50,71,42,47,70,60,37,52,52,31,30,55,50,48,22,58,72,38,93,62,23,66,74,29,72,69,25,48,52,33,51,53,40,37,54,41,34,70,42,20,88,75,34,77,48,74,41,81,81,56,78,87,65,56,73,79,60,41,46,51,73,70,70,54,82,94,49,57,65,44,84,43,87,38,71,66,27,50,50,44,54,48,50,50,54,47,54,62,46,43,74,74,60,55,65,80,72,74,84,71,86,74,65,65,75,64,48,58,42,97,70,13,77,81,31,38,67,62,28,48,54,51,48,52,54,47,50,53,55,50,49,51,51,24,60,74,71,66,32,92,48,71,69,21,42,71,69,28,57,55,84,84,58,56,76,67,50,73,70,35,63,66,62,34,50,58,49,24,52,50,38,36,50,54,50,49,53,49,48,53,52,54,49,44,59,44,68,75,38,94,53,43,56,31,39,37,20,14,29,39,43,64,67,53,41,88,85,61,84,71,97,80,81,70,79,62,65,40,58,68,38,42,72,46,48,49,52,43,41,51,57,52,53,54,53,54,61,59,69,73,57,76,82,81,83,86,79,136

Secondary structure (DSSP, 8-state):
---------------SEEEEE---TT--HHHHHHHHHHHHTTT--EEEEEEEESSSSS-EEEEEEEEESSHHHHHHHHHHHHTT-SPPBTTB--EEEE-SS-SS---SSGGGEEEEEEEEEEEEEETTEEEEEEEEEEEEEEEEGGGTEEEEEEEETTEEEEEEEETTTEEEEEEEEETTEEEEEEEESS---EES--S-SS-TT---HHHHTTT--SSS--------TTTS-S--PPPP---PPPP---SSPPPHHHHHHHHHHHHH---HHHHHHHHHHHHHHSTTGGGSHHHHHHHHHHHHHHTHHHH-------GGGS-SSEEGGG--TTS-EE---SHHHHHHHHHHHHHHHHHHHSPSS-S-----GGG--TTGGGGHHHHHHHHHHHHHHHHHHHHHHT--SHHHHHH---SS--TTTTT-HHHHHHHHHHHHHHHHHHHHHHHHHHHTSTTHHHHHHHHHHHHH-TT---S---SSGGGGGHHHHHHHHHHHHHHHHHHT--------

pLDDT: mean 77.16, std 16.23, range [22.86, 95.56]

Radius of gyration: 34.18 Å; Cα contacts (8 Å, |Δi|>4): 637; chains: 1; bounding box: 87×51×98 Å

Nearest PDB structures (foldseek):
  7w84-assembly1_A  TM=7.560E-01  e=1.078E-31  Zea mays
  7w82-assembly1_A  TM=7.354E-01  e=6.555E-31  Zea mays
  7rqs-assembly1_A  TM=7.751E-01  e=4.475E-20  Arabidopsis thaliana
  8xme-assembly1_M  TM=4.673E-01  e=5.287E-23  Arabidopsis thaliana
  7roz-assembly1_A  TM=6.548E-01  e=5.604E-18  Arabidopsis thaliana